Protein AF-A0A9Q9APV5-F1 (afdb_monomer_lite)

Organism: NCBI:txid215465

Structure (mmCIF, N/CA/C/O backbone):
data_AF-A0A9Q9APV5-F1
#
_entry.id   AF-A0A9Q9APV5-F1
#
loop_
_atom_site.group_PDB
_atom_site.id
_atom_site.type_symbol
_atom_site.label_atom_id
_atom_site.label_alt_id
_atom_site.label_comp_id
_atom_site.label_asym_id
_atom_site.label_entity_id
_atom_site.label_seq_id
_atom_site.pdbx_PDB_ins_code
_atom_site.Cartn_x
_atom_site.Cartn_y
_atom_site.Cartn_z
_atom_site.occupancy
_atom_site.B_iso_or_equiv
_atom_site.auth_seq_id
_atom_site.auth_comp_id
_atom_site.auth_asym_id
_atom_site.auth_atom_id
_atom_site.pdbx_PDB_model_num
ATOM 1 N N . MET A 1 1 ? 23.223 -16.702 -31.216 1.00 51.06 1 MET A N 1
ATOM 2 C CA . MET A 1 1 ? 22.885 -16.795 -29.781 1.00 51.06 1 MET A CA 1
ATOM 3 C C . MET A 1 1 ? 22.284 -15.465 -29.362 1.00 51.06 1 MET A C 1
ATOM 5 O O . MET A 1 1 ? 22.864 -14.436 -29.691 1.00 51.06 1 MET A O 1
ATOM 9 N N . THR A 1 2 ? 21.119 -15.471 -28.728 1.00 51.31 2 THR A N 1
ATOM 10 C CA . THR A 1 2 ? 20.381 -14.272 -28.320 1.00 51.31 2 THR A CA 1
ATOM 11 C C . THR A 1 2 ? 20.212 -14.268 -26.800 1.00 51.31 2 THR A C 1
ATOM 13 O O . THR A 1 2 ? 19.838 -15.300 -26.231 1.00 51.31 2 THR A O 1
ATOM 16 N N . PRO A 1 3 ? 20.466 -13.145 -26.117 1.00 58.00 3 PRO A N 1
ATOM 17 C CA . PRO A 1 3 ? 20.197 -13.042 -24.691 1.00 58.00 3 PRO A CA 1
ATOM 18 C C . PRO A 1 3 ? 18.685 -12.942 -24.435 1.00 58.00 3 PRO A C 1
ATOM 20 O O . PRO A 1 3 ? 17.984 -12.199 -25.112 1.00 58.00 3 PRO A O 1
ATOM 23 N N . GLN A 1 4 ? 18.176 -13.666 -23.446 1.00 66.31 4 GLN A N 1
ATOM 24 C CA . GLN A 1 4 ? 16.849 -13.487 -22.881 1.00 66.31 4 GLN A CA 1
ATOM 25 C C . GLN A 1 4 ? 16.968 -12.761 -21.539 1.00 66.31 4 GLN A C 1
ATOM 27 O O . GLN A 1 4 ? 17.693 -13.194 -20.648 1.00 66.31 4 GLN A O 1
ATOM 32 N N . ILE A 1 5 ? 16.261 -11.645 -21.402 1.00 67.06 5 ILE A N 1
ATOM 33 C CA . ILE A 1 5 ? 16.227 -10.826 -20.193 1.00 67.06 5 ILE A CA 1
ATOM 34 C C . ILE A 1 5 ? 14.990 -11.209 -19.384 1.00 67.06 5 ILE A C 1
ATOM 36 O O . ILE A 1 5 ? 13.880 -11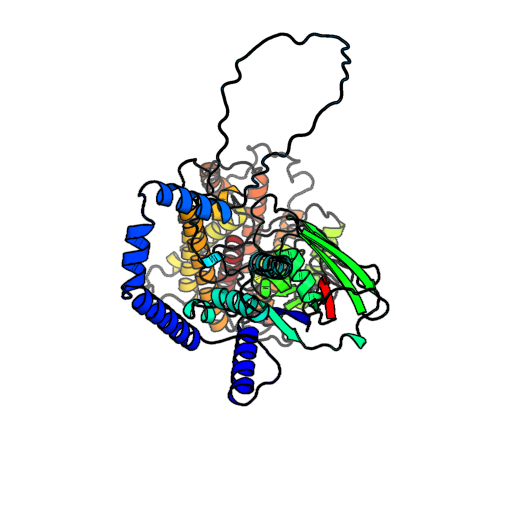.274 -19.914 1.00 67.06 5 ILE A O 1
ATOM 40 N N . LEU A 1 6 ? 15.180 -11.431 -18.089 1.00 57.38 6 LEU A N 1
ATOM 41 C CA . LEU A 1 6 ? 14.124 -11.772 -17.142 1.00 57.38 6 LEU A CA 1
ATOM 42 C C . LEU A 1 6 ? 14.206 -10.837 -15.934 1.00 57.38 6 LEU A C 1
ATOM 44 O O . LEU A 1 6 ? 15.305 -10.477 -15.509 1.00 57.38 6 LEU A O 1
ATOM 48 N N . ILE A 1 7 ? 13.065 -10.457 -15.358 1.00 65.19 7 ILE A N 1
ATOM 49 C CA . ILE A 1 7 ? 13.034 -10.010 -13.964 1.00 65.19 7 ILE A CA 1
ATOM 50 C C . ILE A 1 7 ? 12.659 -11.232 -13.142 1.00 65.19 7 ILE A C 1
ATOM 52 O O . ILE A 1 7 ? 11.612 -11.823 -13.358 1.00 65.19 7 ILE A O 1
ATOM 56 N N . VAL A 1 8 ? 13.517 -11.615 -12.212 1.00 65.19 8 VAL A N 1
ATOM 57 C CA . VAL A 1 8 ? 13.284 -12.770 -11.343 1.00 65.19 8 VAL A CA 1
ATOM 58 C C . VAL A 1 8 ? 13.313 -12.319 -9.895 1.00 65.19 8 VAL A C 1
ATOM 60 O O . VAL A 1 8 ? 14.101 -11.443 -9.519 1.00 65.19 8 VAL A O 1
ATOM 63 N N . SER A 1 9 ? 12.446 -12.894 -9.070 1.00 68.56 9 SER A N 1
ATOM 64 C CA . SER A 1 9 ? 12.602 -12.808 -7.618 1.00 68.56 9 SER A CA 1
ATOM 65 C C . SER A 1 9 ? 13.924 -13.443 -7.180 1.00 68.56 9 SER A C 1
ATOM 67 O O . SER A 1 9 ? 14.537 -14.227 -7.907 1.00 68.56 9 SER A O 1
ATOM 69 N N . GLN A 1 10 ? 14.385 -13.106 -5.979 1.00 67.31 10 GLN A N 1
ATOM 70 C CA . GLN A 1 10 ? 15.584 -13.706 -5.403 1.00 67.31 10 GLN A CA 1
ATOM 71 C C . GLN A 1 10 ? 15.438 -15.233 -5.238 1.00 67.31 10 GLN A C 1
ATOM 73 O O . GLN A 1 10 ? 16.422 -15.951 -5.406 1.00 67.31 10 GLN A O 1
ATOM 78 N N . GLU A 1 11 ? 14.225 -15.724 -4.964 1.00 68.00 11 GLU A N 1
ATOM 79 C CA . GLU A 1 11 ? 13.898 -17.155 -4.883 1.00 68.00 11 GLU A CA 1
ATOM 80 C C . GLU A 1 11 ? 13.948 -17.841 -6.253 1.00 68.00 11 GLU A C 1
ATOM 82 O O . GLU A 1 11 ? 14.650 -18.835 -6.410 1.00 68.00 11 GLU A O 1
ATOM 87 N N . GLU A 1 12 ? 13.261 -17.295 -7.263 1.00 69.50 12 GLU A N 1
ATOM 88 C CA . GLU A 1 12 ? 13.290 -17.830 -8.636 1.00 69.50 12 GLU A CA 1
ATOM 89 C C . GLU A 1 12 ? 14.712 -17.807 -9.197 1.00 69.50 12 GLU A C 1
ATOM 91 O O . GLU A 1 12 ? 15.143 -18.755 -9.845 1.00 69.50 12 GLU A O 1
ATOM 96 N N . LYS A 1 13 ? 15.477 -16.756 -8.891 1.00 64.75 13 LYS A N 1
ATOM 97 C CA . LYS A 1 13 ? 16.895 -16.700 -9.232 1.00 64.75 13 LYS A CA 1
ATOM 98 C C . LYS A 1 13 ? 17.665 -17.846 -8.586 1.00 64.75 13 LYS A C 1
ATOM 100 O O . LYS A 1 13 ? 18.414 -18.518 -9.274 1.00 64.75 13 LYS A O 1
ATOM 105 N N . HIS A 1 14 ? 17.465 -18.092 -7.292 1.00 64.62 14 HIS A N 1
ATOM 106 C CA . HIS A 1 14 ? 18.113 -19.209 -6.610 1.00 64.62 14 HIS A CA 1
ATOM 107 C C . HIS A 1 14 ? 17.715 -20.556 -7.226 1.00 64.62 14 HIS A C 1
ATOM 109 O O . HIS A 1 14 ? 18.564 -21.419 -7.408 1.00 64.62 14 HIS A O 1
ATOM 115 N N . ALA A 1 15 ? 16.443 -20.740 -7.582 1.00 69.25 15 ALA A N 1
ATOM 116 C CA . ALA A 1 15 ? 15.986 -21.950 -8.257 1.00 69.25 15 ALA A CA 1
ATOM 117 C C . ALA A 1 15 ? 16.681 -22.144 -9.616 1.00 69.25 15 ALA A C 1
ATOM 119 O O . ALA A 1 15 ? 17.154 -23.244 -9.887 1.00 69.25 15 ALA A O 1
ATOM 120 N N . LEU A 1 16 ? 16.817 -21.077 -10.412 1.00 65.25 16 LEU A N 1
ATOM 121 C CA . LEU A 1 16 ? 17.567 -21.094 -11.673 1.00 65.25 16 LEU A CA 1
ATOM 122 C C . LEU A 1 16 ? 19.058 -21.392 -11.451 1.00 65.25 16 LEU A C 1
ATOM 124 O O . LEU A 1 16 ? 19.653 -22.151 -12.213 1.00 65.25 16 LEU A O 1
ATOM 128 N N . ASP A 1 17 ? 19.652 -20.836 -10.392 1.00 62.88 17 ASP A N 1
ATOM 129 C CA . ASP A 1 17 ? 21.046 -21.090 -10.015 1.00 62.88 17 ASP A CA 1
ATOM 130 C C . ASP A 1 17 ? 21.255 -22.569 -9.629 1.00 62.88 17 ASP A C 1
ATOM 132 O O . ASP A 1 17 ? 22.259 -23.173 -10.002 1.00 62.88 17 ASP A O 1
ATOM 136 N N . GLU A 1 18 ? 20.313 -23.172 -8.897 1.00 68.38 18 GLU A N 1
ATOM 137 C CA . GLU A 1 18 ? 20.352 -24.585 -8.490 1.00 68.38 18 GLU A CA 1
ATOM 138 C C . GLU A 1 18 ? 20.069 -25.549 -9.651 1.00 68.38 18 GLU A C 1
ATOM 140 O O . GLU A 1 18 ? 20.730 -26.579 -9.775 1.00 68.38 18 GLU A O 1
ATOM 145 N N . GLU A 1 19 ? 19.109 -25.231 -10.521 1.00 67.81 19 GLU A N 1
ATOM 146 C CA . GLU A 1 19 ? 18.822 -26.005 -11.735 1.00 67.81 19 GLU A CA 1
ATOM 147 C C . GLU A 1 19 ? 20.031 -26.027 -12.679 1.00 67.81 19 GLU A C 1
ATOM 149 O O . GLU A 1 19 ? 20.394 -27.078 -13.216 1.00 67.81 19 GLU A O 1
ATOM 154 N N . TYR A 1 20 ? 20.726 -24.895 -12.806 1.00 59.84 20 TYR A N 1
ATOM 155 C CA . TYR A 1 20 ? 21.986 -24.829 -13.533 1.00 59.84 20 TYR A CA 1
ATOM 156 C C . TYR A 1 20 ? 23.061 -25.734 -12.920 1.00 59.84 20 TYR A C 1
ATOM 158 O O . TYR A 1 20 ? 23.690 -26.505 -13.642 1.00 59.84 20 TYR A O 1
ATOM 166 N N . LYS A 1 21 ? 23.254 -25.692 -11.592 1.00 59.94 21 LYS A N 1
ATOM 167 C CA . LYS A 1 21 ? 24.227 -26.567 -10.911 1.00 59.94 21 LYS A CA 1
ATOM 168 C C . LYS A 1 21 ? 23.962 -28.043 -11.208 1.00 59.94 21 LYS A C 1
ATOM 170 O O . LYS A 1 21 ? 24.896 -28.760 -11.540 1.00 59.94 21 LYS A O 1
ATOM 175 N N . ARG A 1 22 ? 22.696 -28.475 -11.155 1.00 67.75 22 ARG A N 1
ATOM 176 C CA . ARG A 1 22 ? 22.318 -29.873 -11.437 1.00 67.75 22 ARG A CA 1
ATOM 177 C C . ARG A 1 22 ? 22.593 -30.294 -12.876 1.00 67.75 22 ARG A C 1
ATOM 179 O O . ARG A 1 22 ? 22.955 -31.436 -13.108 1.00 67.75 22 ARG A O 1
ATOM 186 N N . THR A 1 23 ? 22.383 -29.401 -13.839 1.00 60.62 23 THR A N 1
ATOM 187 C CA . THR A 1 23 ? 22.544 -29.718 -15.269 1.00 60.62 23 THR A CA 1
ATOM 188 C C . THR A 1 23 ? 24.003 -29.669 -15.731 1.00 60.62 23 THR A C 1
ATOM 190 O O . THR A 1 23 ? 24.363 -30.371 -16.671 1.00 60.62 23 THR A O 1
ATOM 193 N N . HIS A 1 24 ? 24.857 -28.887 -15.060 1.00 55.97 24 HIS A N 1
ATOM 194 C CA . HIS A 1 24 ? 26.245 -28.636 -15.475 1.00 55.97 24 HIS A CA 1
ATOM 195 C C . HIS A 1 24 ? 27.305 -29.443 -14.713 1.00 55.97 24 HIS A C 1
ATOM 197 O O . HIS A 1 24 ? 28.489 -29.312 -15.021 1.00 55.97 24 HIS A O 1
ATOM 203 N N . GLU A 1 25 ? 26.915 -30.283 -13.749 1.00 53.22 25 GLU A N 1
ATOM 204 C CA . GLU A 1 25 ? 27.821 -31.299 -13.196 1.00 53.22 25 GLU A CA 1
ATOM 205 C C . GLU A 1 25 ? 28.036 -32.486 -14.158 1.00 53.22 25 GLU A C 1
ATOM 207 O O . GLU A 1 25 ? 29.029 -33.186 -13.986 1.00 53.22 25 GLU A O 1
ATOM 212 N N . ASP A 1 26 ? 27.216 -32.647 -15.216 1.00 45.97 26 ASP A N 1
ATOM 213 C CA . ASP A 1 26 ? 27.310 -33.812 -16.117 1.00 45.97 26 ASP A CA 1
ATOM 214 C C . ASP A 1 26 ? 27.524 -33.557 -17.634 1.00 45.97 26 ASP A C 1
ATOM 216 O O . ASP A 1 26 ? 28.111 -34.437 -18.252 1.00 45.97 26 ASP A O 1
ATOM 220 N N . HIS A 1 27 ? 27.172 -32.432 -18.293 1.00 42.66 27 HIS A N 1
ATOM 221 C CA . HIS A 1 27 ? 27.470 -32.245 -19.745 1.00 42.66 27 HIS A CA 1
ATOM 222 C C . HIS A 1 27 ? 27.464 -30.783 -20.279 1.00 42.66 27 HIS A C 1
ATOM 224 O O . HIS A 1 27 ? 26.754 -29.917 -19.777 1.00 42.66 27 HIS A O 1
ATOM 230 N N . ASP A 1 28 ? 28.223 -30.542 -21.368 1.00 47.69 28 ASP A N 1
ATOM 231 C CA . ASP A 1 28 ? 28.405 -29.289 -22.149 1.00 47.69 28 ASP A CA 1
ATOM 232 C C . ASP A 1 28 ? 27.162 -28.854 -22.987 1.00 47.69 28 ASP A C 1
ATOM 234 O O . ASP A 1 28 ? 27.235 -28.691 -24.209 1.00 47.69 28 ASP A O 1
ATOM 238 N N . GLY A 1 29 ? 25.990 -28.645 -22.375 1.00 40.94 29 GLY A N 1
ATOM 239 C CA . GLY A 1 29 ? 24.776 -28.235 -23.107 1.00 40.94 29 GLY A CA 1
ATOM 240 C C . GLY A 1 29 ? 23.851 -27.270 -22.355 1.00 40.94 29 GLY A C 1
ATOM 241 O O . GLY A 1 29 ? 23.432 -27.559 -21.247 1.00 40.94 29 GLY A O 1
ATOM 242 N N . GLU A 1 30 ? 23.503 -26.156 -23.018 1.00 39.72 30 GLU A N 1
ATOM 243 C CA . GLU A 1 30 ? 22.575 -25.067 -22.624 1.00 39.72 30 GLU A CA 1
ATOM 244 C C . GLU A 1 30 ? 22.926 -24.234 -21.372 1.00 39.72 30 GLU A C 1
ATOM 246 O O . GLU A 1 30 ? 22.623 -24.564 -20.235 1.00 39.72 30 GLU A O 1
ATOM 251 N N . HIS A 1 31 ? 23.500 -23.047 -21.597 1.00 41.84 31 HIS A N 1
ATOM 252 C CA . HIS A 1 31 ? 24.046 -22.187 -20.544 1.00 41.84 31 HIS A CA 1
ATOM 253 C C . HIS A 1 31 ? 23.011 -21.281 -19.843 1.00 41.84 31 HIS A C 1
ATOM 255 O O . HIS A 1 31 ? 22.596 -20.248 -20.381 1.00 41.84 31 HIS A O 1
ATOM 261 N N . VAL A 1 32 ? 22.724 -21.570 -18.571 1.00 37.56 32 VAL A N 1
ATOM 262 C CA . VAL A 1 32 ? 22.118 -20.626 -17.610 1.00 37.56 32 VAL A CA 1
ATOM 263 C C . VAL A 1 32 ? 23.215 -20.077 -16.684 1.00 37.56 32 VAL A C 1
ATOM 265 O O . VAL A 1 32 ? 23.500 -20.612 -15.629 1.00 37.56 32 VAL A O 1
ATOM 268 N N . CYS A 1 33 ? 23.918 -19.011 -17.067 1.00 38.16 33 CYS A N 1
ATOM 269 C CA . CYS A 1 33 ? 25.122 -18.590 -16.334 1.00 38.16 33 CYS A CA 1
ATOM 270 C C . CYS A 1 33 ? 24.866 -18.052 -14.906 1.00 38.16 33 CYS A C 1
ATOM 272 O O . CYS A 1 33 ? 24.643 -16.847 -14.761 1.00 38.16 33 CYS A O 1
ATOM 274 N N . VAL A 1 34 ? 25.092 -18.872 -13.865 1.00 36.50 34 VAL A N 1
ATOM 275 C CA . VAL A 1 34 ? 25.488 -18.431 -12.506 1.00 36.50 34 VAL A CA 1
ATOM 276 C C . VAL A 1 34 ? 26.527 -19.393 -11.912 1.00 36.50 34 VAL A C 1
ATOM 278 O O . VAL A 1 34 ? 26.333 -20.601 -11.912 1.00 36.50 34 VAL A O 1
ATOM 281 N N . LEU A 1 35 ? 27.671 -18.880 -11.428 1.00 35.19 35 LEU A N 1
ATOM 282 C CA . LEU A 1 35 ? 28.769 -19.721 -10.921 1.00 35.19 35 LEU A CA 1
ATOM 283 C C . LEU A 1 35 ? 29.358 -19.261 -9.579 1.00 35.19 35 LEU A C 1
ATOM 285 O O . LEU A 1 35 ? 29.514 -18.082 -9.307 1.00 35.19 35 LEU A O 1
ATOM 289 N N . HIS A 1 36 ? 29.693 -20.256 -8.764 1.00 39.56 36 HIS A N 1
ATOM 290 C CA . HIS A 1 36 ? 30.014 -20.224 -7.338 1.00 39.56 36 HIS A CA 1
ATOM 291 C C . HIS A 1 36 ? 31.322 -19.495 -6.947 1.00 39.56 36 HIS A C 1
ATOM 293 O O . HIS A 1 36 ? 32.308 -19.498 -7.685 1.00 39.56 36 HIS A O 1
ATOM 299 N N . GLU A 1 37 ? 31.340 -18.971 -5.716 1.00 34.78 37 GLU A N 1
ATOM 300 C CA . GLU A 1 37 ? 32.427 -18.254 -5.018 1.00 34.78 37 GLU A CA 1
ATOM 301 C C . GLU A 1 37 ? 33.757 -19.035 -4.955 1.00 34.78 37 GLU A C 1
ATOM 303 O O . GLU A 1 37 ? 34.833 -18.453 -5.037 1.00 34.78 37 GLU A O 1
ATOM 308 N N . ARG A 1 38 ? 33.697 -20.371 -4.930 1.00 35.16 38 ARG A N 1
ATOM 309 C CA . ARG A 1 38 ? 34.878 -21.258 -4.875 1.00 35.16 38 ARG A CA 1
ATOM 310 C C . ARG A 1 38 ? 35.748 -21.214 -6.138 1.00 35.16 38 ARG A C 1
ATOM 312 O O . ARG A 1 38 ? 36.961 -21.144 -6.030 1.00 35.16 38 ARG A O 1
ATOM 319 N N . ILE A 1 39 ? 35.141 -21.165 -7.326 1.00 41.94 39 ILE A N 1
ATOM 320 C CA . ILE A 1 39 ? 35.887 -21.060 -8.598 1.00 41.94 39 ILE A CA 1
ATOM 321 C C . ILE A 1 39 ? 36.489 -19.657 -8.762 1.00 41.94 39 ILE A C 1
ATOM 323 O O . ILE A 1 39 ? 37.511 -19.484 -9.424 1.00 41.94 39 ILE A O 1
ATOM 327 N N . ILE A 1 40 ? 35.867 -18.649 -8.145 1.00 39.47 40 ILE A N 1
ATOM 328 C CA . ILE A 1 40 ? 36.402 -17.287 -8.078 1.00 39.47 40 ILE A CA 1
ATOM 329 C C . ILE A 1 40 ? 37.605 -17.253 -7.141 1.00 39.47 40 ILE A C 1
ATOM 331 O O . ILE A 1 40 ? 38.621 -16.688 -7.528 1.00 39.47 40 ILE A O 1
ATOM 335 N N . GLN A 1 41 ? 37.524 -17.889 -5.970 1.00 44.03 41 GLN A N 1
ATOM 336 C CA . GLN A 1 41 ? 38.659 -17.990 -5.058 1.00 44.03 41 GLN A CA 1
ATOM 337 C C . GLN A 1 41 ? 39.817 -18.753 -5.710 1.00 44.03 41 GLN A C 1
ATOM 339 O O . GLN A 1 41 ? 40.922 -18.234 -5.736 1.00 44.03 41 GLN A O 1
ATOM 344 N N . ASP A 1 42 ? 39.550 -19.870 -6.392 1.00 48.81 42 ASP A N 1
ATOM 345 C CA . ASP A 1 42 ? 40.581 -20.615 -7.123 1.00 48.81 42 ASP A CA 1
ATOM 346 C C . ASP A 1 42 ? 41.217 -19.774 -8.247 1.00 48.81 42 ASP A C 1
ATOM 348 O O . ASP A 1 42 ? 42.434 -19.777 -8.424 1.00 48.81 42 ASP A O 1
ATOM 352 N N . LYS A 1 43 ? 40.428 -18.993 -9.001 1.00 46.59 43 LYS A N 1
ATOM 353 C CA . LYS A 1 43 ? 40.972 -18.096 -10.038 1.00 46.59 43 LYS A CA 1
ATOM 354 C C . LYS A 1 43 ? 41.721 -16.897 -9.452 1.00 46.59 43 LYS A C 1
ATOM 356 O O . LYS A 1 43 ? 42.731 -16.491 -10.027 1.00 46.59 43 LYS A O 1
ATOM 361 N N . LEU A 1 44 ? 41.251 -16.328 -8.344 1.00 46.69 44 LEU A N 1
ATOM 362 C CA . LEU A 1 44 ? 41.926 -15.242 -7.631 1.00 46.69 44 LEU A CA 1
ATOM 363 C C . LEU A 1 44 ? 43.233 -15.728 -7.009 1.00 46.69 44 LEU A C 1
ATOM 365 O O . LEU A 1 44 ? 44.226 -15.015 -7.095 1.00 46.69 44 LEU A O 1
ATOM 369 N N . ASP A 1 45 ? 43.262 -16.944 -6.476 1.00 58.25 45 ASP A N 1
ATOM 370 C CA . ASP A 1 45 ? 44.453 -17.575 -5.917 1.00 58.25 45 ASP A CA 1
ATOM 371 C C . ASP A 1 45 ? 45.454 -17.927 -7.025 1.00 58.25 45 ASP A C 1
ATOM 373 O O . ASP A 1 45 ? 46.659 -17.729 -6.858 1.00 58.25 45 ASP A O 1
ATOM 377 N N . VAL A 1 46 ? 44.977 -18.346 -8.204 1.00 67.38 46 VAL A N 1
ATOM 378 C CA . VAL A 1 46 ? 45.810 -18.534 -9.403 1.00 67.38 46 VAL A CA 1
ATOM 379 C C . VAL A 1 46 ? 46.384 -17.204 -9.903 1.00 67.38 46 VAL A C 1
ATOM 381 O O . VAL A 1 46 ? 47.573 -17.135 -10.207 1.00 67.38 46 VAL A O 1
ATOM 384 N N . GLU A 1 47 ? 45.596 -16.130 -9.974 1.00 53.72 47 GLU A N 1
ATOM 385 C CA . GLU A 1 47 ? 46.083 -14.809 -10.403 1.00 53.72 47 GLU A CA 1
ATOM 386 C C . GLU A 1 47 ? 46.998 -14.149 -9.358 1.00 53.72 47 GLU A C 1
ATOM 388 O O . GLU A 1 47 ? 48.011 -13.545 -9.714 1.00 53.72 47 GLU A O 1
ATOM 393 N N . ALA A 1 48 ? 46.718 -14.325 -8.065 1.00 60.72 48 ALA A N 1
ATOM 394 C CA . ALA A 1 48 ? 47.600 -13.914 -6.977 1.00 60.72 48 ALA A CA 1
ATOM 395 C C . ALA A 1 48 ? 48.922 -14.695 -7.008 1.00 60.72 48 ALA A C 1
ATOM 397 O O . ALA A 1 48 ? 49.988 -14.103 -6.830 1.00 60.72 48 ALA A O 1
ATOM 398 N N . SER A 1 49 ? 48.875 -15.993 -7.323 1.00 65.75 49 SER A N 1
ATOM 399 C CA . SER A 1 49 ? 50.065 -16.835 -7.494 1.00 65.75 49 SER A CA 1
ATOM 400 C C . SER A 1 49 ? 50.887 -16.425 -8.718 1.00 65.75 49 SER A C 1
ATOM 402 O O . SER A 1 49 ? 52.099 -16.254 -8.600 1.00 65.75 49 SER A O 1
ATOM 404 N N . LYS A 1 50 ? 50.245 -16.155 -9.865 1.00 61.25 50 LYS A N 1
ATOM 405 C CA . LYS A 1 50 ? 50.917 -15.628 -11.068 1.00 61.25 50 LYS A CA 1
ATOM 406 C C . LYS A 1 50 ? 51.549 -14.264 -10.816 1.00 61.25 50 LYS A C 1
ATOM 408 O O . LYS A 1 50 ? 52.662 -14.012 -11.272 1.00 61.25 50 LYS A O 1
ATOM 413 N N . ARG A 1 51 ? 50.865 -13.386 -10.076 1.00 54.88 51 ARG A N 1
ATOM 414 C CA . ARG A 1 51 ? 51.390 -12.078 -9.669 1.00 54.88 51 ARG A CA 1
ATOM 415 C C . ARG A 1 51 ? 52.606 -12.229 -8.755 1.00 54.88 51 ARG A C 1
ATOM 417 O O . ARG A 1 51 ? 53.615 -11.570 -8.992 1.00 54.88 51 ARG A O 1
ATOM 424 N N . ALA A 1 52 ? 52.546 -13.129 -7.775 1.00 68.69 52 ALA A N 1
ATOM 425 C CA . ALA A 1 52 ? 53.665 -13.419 -6.884 1.00 68.69 52 ALA A CA 1
ATOM 426 C C . ALA A 1 52 ? 54.864 -14.045 -7.626 1.00 68.69 52 ALA A C 1
ATOM 428 O O . ALA A 1 52 ? 56.010 -13.721 -7.317 1.00 68.69 52 ALA A O 1
ATOM 429 N N . GLU A 1 53 ? 54.632 -14.902 -8.626 1.00 68.00 53 GLU A N 1
ATOM 430 C CA . GLU A 1 53 ? 55.679 -15.405 -9.531 1.00 68.00 53 GLU A CA 1
ATOM 431 C C . GLU A 1 53 ? 56.281 -14.291 -10.397 1.00 68.00 53 GLU A C 1
ATOM 433 O O . GLU A 1 53 ? 57.503 -14.206 -10.553 1.00 68.00 53 GLU A O 1
ATOM 438 N N . TRP A 1 54 ? 55.443 -13.398 -10.927 1.00 56.62 54 TRP A N 1
ATOM 439 C CA . TRP A 1 54 ? 55.880 -12.259 -11.733 1.00 56.62 54 TRP A CA 1
ATOM 440 C C . TRP A 1 54 ? 56.743 -11.273 -10.938 1.00 56.62 54 TRP A C 1
ATOM 442 O O . TRP A 1 54 ? 57.797 -10.863 -11.433 1.00 56.62 54 TRP A O 1
ATOM 452 N N . GLU A 1 55 ? 56.344 -10.945 -9.706 1.00 60.06 55 GLU A N 1
ATOM 453 C CA . GLU A 1 55 ? 57.061 -10.046 -8.786 1.00 60.06 55 GLU A CA 1
ATOM 454 C C . GLU A 1 55 ? 58.400 -10.642 -8.302 1.00 60.06 55 GLU A C 1
ATOM 456 O O . GLU A 1 55 ? 59.362 -9.907 -8.062 1.00 60.06 55 GLU A O 1
ATOM 461 N N . LYS A 1 56 ? 58.513 -11.976 -8.232 1.00 64.88 56 LYS A N 1
ATOM 462 C CA . LYS A 1 56 ? 59.767 -12.690 -7.918 1.00 64.88 56 LYS A CA 1
ATOM 463 C C . LYS A 1 56 ? 60.713 -12.822 -9.114 1.00 64.88 56 LYS A C 1
ATOM 465 O O . LYS A 1 56 ? 61.896 -13.116 -8.929 1.00 64.88 56 LYS A O 1
ATOM 470 N N . SER A 1 57 ? 60.238 -12.612 -10.342 1.00 68.88 57 SER A N 1
ATOM 471 C CA . SER A 1 57 ? 61.081 -12.768 -11.526 1.00 68.88 57 SER A CA 1
ATOM 472 C C . SER A 1 57 ? 62.132 -11.649 -11.616 1.00 68.88 57 SER A C 1
ATOM 474 O O . SER A 1 57 ? 61.829 -10.455 -11.556 1.00 68.88 57 SER A O 1
ATOM 476 N N . ALA A 1 58 ? 63.399 -12.012 -11.849 1.00 54.69 58 ALA A N 1
ATOM 477 C CA . ALA A 1 58 ? 64.490 -11.050 -12.069 1.00 54.69 58 ALA A CA 1
ATOM 478 C C . ALA A 1 58 ? 64.235 -10.111 -13.273 1.00 54.69 58 ALA A C 1
ATOM 480 O O . ALA A 1 58 ? 64.852 -9.048 -13.384 1.00 54.69 58 ALA A O 1
ATOM 481 N N . ARG A 1 59 ? 63.294 -10.480 -14.159 1.00 57.06 59 ARG A N 1
ATOM 482 C CA . ARG A 1 59 ? 62.787 -9.647 -15.258 1.00 57.06 59 ARG A CA 1
ATOM 483 C C . ARG A 1 59 ? 62.010 -8.426 -14.762 1.00 57.06 59 ARG A C 1
ATOM 485 O O . ARG A 1 59 ? 62.171 -7.371 -15.364 1.00 57.06 59 ARG A O 1
ATOM 492 N N . TRP A 1 60 ? 61.249 -8.525 -13.670 1.00 51.22 60 TRP A N 1
ATOM 493 C CA . TRP A 1 60 ? 60.479 -7.403 -13.116 1.00 51.22 60 TRP A CA 1
ATOM 494 C C . TRP A 1 60 ? 61.392 -6.301 -12.567 1.00 51.22 60 TRP A C 1
ATOM 496 O O . TRP A 1 60 ? 61.257 -5.140 -12.942 1.00 51.22 60 TRP A O 1
ATOM 506 N N . TRP A 1 61 ? 62.417 -6.668 -11.793 1.00 50.19 61 TRP A N 1
ATOM 507 C CA . TRP A 1 61 ? 63.404 -5.713 -11.273 1.00 50.19 61 TRP A CA 1
ATOM 508 C C . TRP A 1 61 ? 64.300 -5.110 -12.361 1.00 50.19 61 TRP A C 1
ATOM 510 O O . TRP A 1 61 ? 64.694 -3.946 -12.263 1.00 50.19 61 TRP A O 1
ATOM 520 N N . ARG A 1 62 ? 64.606 -5.872 -13.420 1.00 51.62 62 ARG A N 1
ATOM 521 C CA . ARG A 1 62 ? 65.375 -5.385 -14.576 1.00 51.62 62 ARG A CA 1
ATOM 522 C C . ARG A 1 62 ? 64.533 -4.447 -15.457 1.00 51.62 62 ARG A C 1
ATOM 524 O O . ARG A 1 62 ? 65.052 -3.425 -15.895 1.00 51.62 62 ARG A O 1
ATOM 531 N N . TRP A 1 63 ? 63.235 -4.725 -15.615 1.00 59.66 63 TRP A N 1
ATOM 532 C CA . TRP A 1 63 ? 62.264 -3.833 -16.263 1.00 59.66 63 TRP A CA 1
ATOM 533 C C . TRP A 1 63 ? 62.023 -2.551 -15.452 1.00 59.66 63 TRP A C 1
ATOM 535 O O . TRP A 1 63 ? 62.060 -1.460 -16.021 1.00 59.66 63 TRP A O 1
ATOM 545 N N . LEU A 1 64 ? 61.883 -2.642 -14.122 1.00 45.06 64 LEU A N 1
ATOM 546 C CA . LEU A 1 64 ? 61.774 -1.467 -13.253 1.00 45.06 64 LEU A CA 1
ATOM 547 C C . LEU A 1 64 ? 63.017 -0.582 -13.360 1.00 45.06 64 LEU A C 1
ATOM 549 O O . LEU A 1 64 ? 62.875 0.607 -13.603 1.00 45.06 64 LEU A O 1
ATOM 553 N N . ARG A 1 65 ? 64.234 -1.138 -13.272 1.00 45.19 65 ARG A N 1
ATOM 554 C CA . ARG A 1 65 ? 65.479 -0.344 -13.341 1.00 45.19 65 ARG A CA 1
ATOM 555 C C . ARG A 1 65 ? 65.744 0.305 -14.700 1.00 45.19 65 ARG A C 1
ATOM 557 O O . ARG A 1 65 ? 66.360 1.362 -14.731 1.00 45.19 65 ARG A O 1
ATOM 564 N N . GLN A 1 66 ? 65.308 -0.303 -15.803 1.00 44.00 66 GLN A N 1
ATOM 565 C CA . GLN A 1 66 ? 65.537 0.239 -17.151 1.00 44.00 66 GLN A CA 1
ATOM 566 C C . GLN A 1 66 ? 64.468 1.248 -17.596 1.00 44.00 66 GLN A C 1
ATOM 568 O O . GLN A 1 66 ? 64.688 1.968 -18.565 1.00 44.00 66 GLN A O 1
ATOM 573 N N . THR A 1 67 ? 63.339 1.339 -16.884 1.00 43.78 67 THR A N 1
ATOM 574 C CA . THR A 1 67 ? 62.179 2.136 -17.327 1.00 43.78 67 THR A CA 1
ATOM 575 C C . THR A 1 67 ? 61.699 3.167 -16.288 1.00 43.78 67 THR A C 1
ATOM 577 O O . THR A 1 67 ? 60.750 3.905 -16.555 1.00 43.78 67 THR A O 1
ATOM 580 N N . TYR A 1 68 ? 62.333 3.256 -15.108 1.00 36.75 68 TYR A N 1
ATOM 581 C CA . TYR A 1 68 ? 61.922 4.173 -14.032 1.00 36.75 68 TYR A CA 1
ATOM 582 C C . TYR A 1 68 ? 62.553 5.569 -14.145 1.00 36.75 68 TYR A C 1
ATOM 584 O O . TYR A 1 68 ? 63.713 5.772 -13.798 1.00 36.75 68 TYR A O 1
ATOM 592 N N . HIS A 1 69 ? 61.735 6.564 -14.501 1.00 39.25 69 HIS A N 1
ATOM 593 C CA . HIS A 1 69 ? 61.950 7.957 -14.103 1.00 39.25 69 HIS A CA 1
ATOM 594 C C . HIS A 1 69 ? 60.791 8.361 -13.164 1.00 39.25 69 HIS A C 1
ATOM 596 O O . HIS A 1 69 ? 59.635 8.328 -13.604 1.00 39.25 69 HIS A O 1
ATOM 602 N N . PRO A 1 70 ? 61.039 8.731 -11.889 1.00 40.03 70 PRO A N 1
ATOM 603 C CA . PRO A 1 70 ? 59.999 8.856 -10.849 1.00 40.03 70 PRO A CA 1
ATOM 604 C C . PRO A 1 70 ? 58.848 9.824 -11.177 1.00 40.03 70 PRO A C 1
ATOM 606 O O . PRO A 1 70 ? 57.733 9.672 -10.685 1.00 40.03 70 PRO A O 1
ATOM 609 N N . TRP A 1 71 ? 59.087 10.790 -12.064 1.00 37.31 71 TRP A N 1
ATOM 610 C CA . TRP A 1 71 ? 58.105 11.795 -12.476 1.00 37.31 71 TRP A CA 1
ATOM 611 C C . TRP A 1 71 ? 57.054 11.292 -13.482 1.00 37.31 71 TRP A C 1
ATOM 613 O O . TRP A 1 71 ? 55.928 11.790 -13.498 1.00 37.31 71 TRP A O 1
ATOM 623 N N . HIS A 1 72 ? 57.357 10.264 -14.283 1.00 38.75 72 HIS A N 1
ATOM 624 C CA . HIS A 1 72 ? 56.426 9.775 -15.310 1.00 38.75 72 HIS A CA 1
ATOM 625 C C . HIS A 1 72 ? 55.300 8.890 -14.752 1.00 38.75 72 HIS A C 1
ATOM 627 O O . HIS A 1 72 ? 54.234 8.796 -15.369 1.00 38.75 72 HIS A O 1
ATOM 633 N N . HIS A 1 73 ? 55.474 8.287 -13.571 1.00 42.16 73 HIS A N 1
ATOM 634 C CA . HIS A 1 73 ? 54.433 7.458 -12.956 1.00 42.16 73 HIS A CA 1
ATOM 635 C C . HIS A 1 73 ? 53.308 8.296 -12.335 1.00 42.16 73 HIS A C 1
ATOM 637 O O . HIS A 1 73 ? 52.136 7.955 -12.486 1.00 42.16 73 HIS A O 1
ATOM 643 N N . HIS A 1 74 ? 53.629 9.459 -11.761 1.00 42.38 74 HIS A N 1
ATOM 644 C CA . HIS A 1 74 ? 52.612 10.367 -11.226 1.00 42.38 74 HIS A CA 1
ATOM 645 C C . HIS A 1 74 ? 51.722 10.955 -12.337 1.00 42.38 74 HIS A C 1
ATOM 647 O O . HIS A 1 74 ? 50.546 11.229 -12.114 1.00 42.38 74 HIS A O 1
ATOM 653 N N . HIS A 1 75 ? 52.248 11.084 -13.563 1.00 36.53 75 HIS A N 1
ATOM 654 C CA . HIS A 1 75 ? 51.476 11.534 -14.724 1.00 36.53 75 HIS A CA 1
ATOM 655 C C . HIS A 1 75 ? 50.706 10.389 -15.409 1.00 36.53 75 HIS A C 1
ATOM 657 O O . HIS A 1 75 ? 49.564 10.585 -15.811 1.00 36.53 75 HIS A O 1
ATOM 663 N N . ARG A 1 76 ? 51.257 9.166 -15.473 1.00 35.31 76 ARG A N 1
ATOM 664 C CA . ARG A 1 76 ? 50.561 7.998 -16.051 1.00 35.31 76 ARG A CA 1
ATOM 665 C C . ARG A 1 76 ? 49.456 7.428 -15.167 1.00 35.31 76 ARG A C 1
ATOM 667 O O . ARG A 1 76 ? 48.433 7.041 -15.715 1.00 35.31 76 ARG A O 1
ATOM 674 N N . ILE A 1 77 ? 49.599 7.437 -13.839 1.00 41.12 77 ILE A N 1
ATOM 675 C CA . ILE A 1 77 ? 48.482 7.122 -12.927 1.00 41.12 77 ILE A CA 1
ATOM 676 C C . ILE A 1 77 ? 47.374 8.169 -13.080 1.00 41.12 77 ILE A C 1
ATOM 678 O O . ILE A 1 77 ? 46.196 7.826 -13.080 1.00 41.12 77 ILE A O 1
ATOM 682 N N . ARG A 1 78 ? 47.738 9.439 -13.297 1.00 39.12 78 ARG A N 1
ATOM 683 C CA . ARG A 1 78 ? 46.779 10.524 -13.534 1.00 39.12 78 ARG A CA 1
ATOM 684 C C . ARG A 1 78 ? 46.074 10.401 -14.890 1.00 39.12 78 ARG A C 1
ATOM 686 O O . ARG A 1 78 ? 44.881 10.662 -14.948 1.00 39.12 78 ARG A O 1
ATOM 693 N N . ILE A 1 79 ? 46.769 9.933 -15.932 1.00 35.84 79 ILE A N 1
ATOM 694 C CA . ILE A 1 79 ? 46.190 9.652 -17.256 1.00 35.84 79 ILE A CA 1
ATOM 695 C C . ILE A 1 79 ? 45.320 8.386 -17.223 1.00 35.84 79 ILE A C 1
ATOM 697 O O . ILE A 1 79 ? 44.189 8.454 -17.672 1.00 35.84 79 ILE A O 1
ATOM 701 N N . LEU A 1 80 ? 45.747 7.275 -16.609 1.00 33.50 80 LEU A N 1
ATOM 702 C CA . LEU A 1 80 ? 44.900 6.077 -16.449 1.00 33.50 80 LEU A CA 1
ATOM 703 C C . LEU A 1 80 ? 43.650 6.357 -15.597 1.00 33.50 80 LEU A C 1
ATOM 705 O O . LEU A 1 80 ? 42.568 5.868 -15.912 1.00 33.50 80 LEU A O 1
ATOM 709 N N . ALA A 1 81 ? 43.767 7.205 -14.571 1.00 36.25 81 ALA A N 1
ATOM 710 C CA . ALA A 1 81 ? 42.623 7.665 -13.785 1.00 36.25 81 ALA A CA 1
ATOM 711 C C . ALA A 1 81 ? 41.706 8.640 -14.556 1.00 36.25 81 ALA A C 1
ATOM 713 O O . ALA A 1 81 ? 40.520 8.731 -14.238 1.00 36.25 81 ALA A O 1
ATOM 714 N N . GLN A 1 82 ? 42.222 9.349 -15.568 1.00 35.31 82 GLN A N 1
ATOM 715 C CA . GLN A 1 82 ? 41.441 10.227 -16.449 1.00 35.31 82 GLN A CA 1
ATOM 716 C C . GLN A 1 82 ? 40.825 9.478 -17.643 1.00 35.31 82 GLN A C 1
ATOM 718 O O . GLN A 1 82 ? 39.724 9.819 -18.049 1.00 35.31 82 GLN A O 1
ATOM 723 N N . THR A 1 83 ? 41.431 8.401 -18.145 1.00 35.38 83 THR A N 1
ATOM 724 C CA . THR A 1 83 ? 40.839 7.570 -19.212 1.00 35.38 83 THR A CA 1
ATOM 725 C C . THR A 1 83 ? 39.681 6.699 -18.699 1.00 35.38 83 THR A C 1
ATOM 727 O O . THR A 1 83 ? 38.778 6.368 -19.458 1.00 35.38 83 THR A O 1
ATOM 730 N N . VAL A 1 84 ? 39.639 6.389 -17.396 1.00 38.69 84 VAL A N 1
ATOM 731 C CA . VAL A 1 84 ? 38.505 5.696 -16.742 1.00 38.69 84 VAL A CA 1
ATOM 732 C C . VAL A 1 84 ? 37.356 6.658 -16.366 1.00 38.69 84 VAL A C 1
ATOM 734 O O . VAL A 1 84 ? 36.258 6.221 -16.029 1.00 38.69 84 VAL A O 1
ATOM 737 N N . ARG A 1 85 ? 37.547 7.981 -16.479 1.00 35.19 85 ARG A N 1
ATOM 738 C CA . ARG A 1 85 ? 36.492 8.997 -16.300 1.00 35.19 85 ARG A CA 1
ATOM 739 C C . ARG A 1 85 ? 36.413 9.875 -17.546 1.00 35.19 85 ARG A C 1
ATOM 741 O O . ARG A 1 85 ? 37.088 10.893 -17.621 1.00 35.19 85 ARG A O 1
ATOM 748 N N . GLY A 1 86 ? 35.587 9.453 -18.504 1.00 39.50 86 GLY A N 1
ATOM 749 C CA . GLY A 1 86 ? 35.461 10.042 -19.838 1.00 39.50 86 GLY A CA 1
ATOM 750 C C . GLY A 1 86 ? 35.570 11.570 -19.895 1.00 39.50 86 GLY A C 1
ATOM 751 O O . GLY A 1 86 ? 34.670 12.290 -19.470 1.00 39.50 86 GLY A O 1
ATOM 752 N N . LEU A 1 87 ? 36.666 12.038 -20.490 1.00 30.42 87 LEU A N 1
ATOM 753 C CA . LEU A 1 87 ? 36.809 13.354 -21.101 1.00 30.42 87 LEU A CA 1
ATOM 754 C C . LEU A 1 87 ? 37.508 13.158 -22.449 1.00 30.42 87 LEU A C 1
ATOM 756 O O . LEU A 1 87 ? 38.593 12.581 -22.517 1.00 30.42 87 LEU A O 1
ATOM 760 N N . ASN A 1 88 ? 36.864 13.637 -23.512 1.00 32.66 88 ASN A N 1
ATOM 761 C CA . ASN A 1 88 ? 37.436 13.712 -24.850 1.00 32.66 88 ASN A CA 1
ATOM 762 C C . ASN A 1 88 ? 38.649 14.652 -24.847 1.00 32.66 88 ASN A C 1
ATOM 764 O O . ASN A 1 88 ? 38.534 15.811 -24.448 1.00 32.66 88 ASN A O 1
ATOM 768 N N . PHE A 1 89 ? 39.782 14.171 -25.356 1.00 28.98 89 PHE A N 1
ATOM 769 C CA . PHE A 1 89 ? 40.809 15.022 -25.948 1.00 28.98 89 PHE A CA 1
ATOM 770 C C . PHE A 1 89 ? 40.625 14.967 -27.466 1.00 28.98 89 PHE A C 1
ATOM 772 O O . PHE A 1 89 ? 41.024 13.997 -28.103 1.00 28.98 89 PHE A O 1
ATOM 779 N N . GLU A 1 90 ? 40.036 16.010 -28.047 1.00 33.66 90 GLU A N 1
ATOM 780 C CA . GLU A 1 90 ? 40.370 16.375 -29.422 1.00 33.66 90 GLU A CA 1
ATOM 781 C C . GLU A 1 90 ? 41.680 17.160 -29.386 1.00 33.66 90 GLU A C 1
ATOM 783 O O . GLU A 1 90 ? 41.803 18.154 -28.664 1.00 33.66 90 GLU A O 1
ATOM 788 N N . ARG A 1 91 ? 42.662 16.733 -30.183 1.00 29.91 91 ARG A N 1
ATOM 789 C CA . ARG A 1 91 ? 43.742 17.621 -30.597 1.00 29.91 91 ARG A CA 1
ATOM 790 C C . ARG A 1 91 ? 44.100 17.412 -32.068 1.00 29.91 91 ARG A C 1
ATOM 792 O O . ARG A 1 91 ? 44.701 16.412 -32.434 1.00 29.91 91 ARG A O 1
ATOM 799 N N . GLU A 1 92 ? 43.706 18.424 -32.837 1.00 29.53 92 GLU A N 1
ATOM 800 C CA . GLU A 1 92 ? 44.379 19.053 -33.981 1.00 29.53 92 GLU A CA 1
ATOM 801 C C . GLU A 1 92 ? 44.909 18.177 -35.130 1.00 29.53 92 GLU A C 1
ATOM 803 O O . GLU A 1 92 ? 46.000 17.616 -35.062 1.00 29.53 92 GLU A O 1
ATOM 808 N N . LEU A 1 93 ? 44.251 18.308 -36.288 1.00 26.80 93 LEU A N 1
ATOM 809 C CA . LEU A 1 93 ? 44.939 18.456 -37.573 1.00 26.80 93 LEU A CA 1
ATOM 810 C C . LEU A 1 93 ? 44.508 19.778 -38.231 1.00 26.80 93 LEU A C 1
ATOM 812 O O . LEU A 1 93 ? 43.325 20.091 -38.339 1.00 26.80 93 LEU A O 1
ATOM 816 N N . ARG A 1 94 ? 45.511 20.577 -38.608 1.00 29.00 94 ARG A N 1
ATOM 817 C CA . ARG A 1 94 ? 45.417 21.887 -39.272 1.00 29.00 94 ARG A CA 1
ATOM 818 C C . ARG A 1 94 ? 44.975 21.748 -40.734 1.00 29.00 94 ARG A C 1
ATOM 820 O O . ARG A 1 94 ? 45.402 20.810 -41.397 1.00 29.00 94 ARG A O 1
ATOM 827 N N . GLY A 1 95 ? 44.294 22.769 -41.268 1.00 27.45 95 GLY A N 1
ATOM 828 C CA . GLY A 1 95 ? 44.143 22.937 -42.721 1.00 27.45 95 GLY A CA 1
ATOM 829 C C . GLY A 1 95 ? 43.209 24.060 -43.195 1.00 27.45 95 GLY A C 1
ATOM 830 O O . GLY A 1 95 ? 42.127 23.771 -43.667 1.00 27.45 95 GLY A O 1
ATOM 831 N N . GLN A 1 96 ? 43.662 25.312 -43.061 1.00 27.22 96 GLN A N 1
ATOM 832 C CA . GLN A 1 96 ? 43.439 26.500 -43.918 1.00 27.22 96 GLN A CA 1
ATOM 833 C C . GLN A 1 96 ? 42.062 26.903 -44.522 1.00 27.22 96 GLN A C 1
ATOM 835 O O . GLN A 1 96 ? 41.441 26.188 -45.293 1.00 27.22 96 GLN A O 1
ATOM 840 N N . ALA A 1 97 ? 41.828 28.219 -44.355 1.00 26.38 97 ALA A N 1
ATOM 841 C CA . ALA A 1 97 ? 41.290 29.215 -45.301 1.00 26.38 97 ALA A CA 1
ATOM 842 C C . ALA A 1 97 ? 39.766 29.392 -45.447 1.00 26.38 97 ALA A C 1
ATOM 844 O O . ALA A 1 97 ? 39.038 28.481 -45.815 1.00 26.38 97 ALA A O 1
ATOM 845 N N . GLY A 1 98 ? 39.307 30.642 -45.271 1.00 26.84 98 GLY A N 1
ATOM 846 C CA . GLY A 1 98 ? 37.974 31.059 -45.718 1.00 26.84 98 GLY A CA 1
ATOM 847 C C . GLY A 1 98 ? 37.411 32.314 -45.055 1.00 26.84 98 GLY A C 1
ATOM 848 O O . GLY A 1 98 ? 36.568 32.235 -44.177 1.00 26.84 98 GLY A O 1
ATOM 849 N N . VAL A 1 99 ? 37.897 33.469 -45.501 1.00 28.67 99 VAL A N 1
ATOM 850 C CA . VAL A 1 99 ? 37.350 34.832 -45.366 1.00 28.67 99 VAL A CA 1
ATOM 851 C C . VAL A 1 99 ? 35.809 34.897 -45.305 1.00 28.67 99 VAL A C 1
ATOM 853 O O . VAL A 1 99 ? 35.163 34.349 -46.188 1.00 28.67 99 VAL A O 1
ATOM 856 N N . LEU A 1 100 ? 35.232 35.671 -44.367 1.00 26.12 100 LEU A N 1
ATOM 857 C CA . LEU A 1 100 ? 34.294 36.774 -44.678 1.00 26.12 100 LEU A CA 1
ATOM 858 C C . LEU A 1 100 ? 33.810 37.543 -43.435 1.00 26.12 100 LEU A C 1
ATOM 860 O O . LEU A 1 100 ? 33.164 37.020 -42.532 1.00 26.12 100 LEU A O 1
ATOM 864 N N . ARG A 1 101 ? 34.092 38.851 -43.464 1.00 27.83 101 ARG A N 1
ATOM 865 C CA . ARG A 1 101 ? 33.407 39.915 -42.721 1.00 27.83 101 ARG A CA 1
ATOM 866 C C . ARG A 1 101 ? 31.911 39.925 -43.060 1.00 27.83 101 ARG A C 1
ATOM 868 O O . ARG A 1 101 ? 31.578 39.934 -44.243 1.00 27.83 101 ARG A O 1
ATOM 875 N N . LYS A 1 102 ? 31.057 40.205 -42.071 1.00 26.39 102 LYS A N 1
ATOM 876 C CA . LYS A 1 102 ? 30.097 41.315 -42.197 1.00 26.39 102 LYS A CA 1
ATOM 877 C C . LYS A 1 102 ? 29.640 41.839 -40.834 1.00 26.39 102 LYS A C 1
ATOM 879 O O . LYS A 1 102 ? 29.104 41.116 -40.007 1.00 26.39 102 LYS A O 1
ATOM 884 N N . VAL A 1 103 ? 29.923 43.122 -40.657 1.00 29.33 103 VAL A N 1
ATOM 885 C CA . VAL A 1 103 ? 29.464 44.048 -39.621 1.00 29.33 103 VAL A CA 1
ATOM 886 C C . VAL A 1 103 ? 28.079 44.569 -40.017 1.00 29.33 103 VAL A C 1
ATOM 888 O O . VAL A 1 103 ? 27.879 44.796 -41.207 1.00 29.33 103 VAL A O 1
ATOM 891 N N . MET A 1 104 ? 27.190 44.799 -39.042 1.00 24.02 104 MET A N 1
ATOM 892 C CA . MET A 1 104 ? 26.181 45.885 -38.984 1.00 24.02 104 MET A CA 1
ATOM 893 C C . MET A 1 104 ? 25.535 45.870 -37.572 1.00 24.02 104 MET A C 1
ATOM 895 O O . MET A 1 104 ? 24.991 44.843 -37.186 1.00 24.02 104 MET A O 1
ATOM 899 N N . THR A 1 105 ? 25.881 46.816 -36.671 1.00 26.62 105 THR A N 1
ATOM 900 C CA . THR A 1 105 ? 25.112 48.035 -36.241 1.00 26.62 105 THR A CA 1
ATOM 901 C C . THR A 1 105 ? 23.797 47.701 -35.503 1.00 26.62 105 THR A C 1
ATOM 903 O O . THR A 1 105 ? 23.010 46.959 -36.068 1.00 26.62 105 THR A O 1
ATOM 906 N N . SER A 1 106 ? 23.398 48.201 -34.320 1.00 28.11 106 SER A N 1
ATOM 907 C CA . SER A 1 106 ? 23.729 49.368 -33.465 1.00 28.11 106 SER A CA 1
ATOM 908 C C . SER A 1 106 ? 23.072 49.157 -32.048 1.00 28.11 106 SER A C 1
ATOM 910 O O . SER A 1 106 ? 22.749 48.003 -31.771 1.00 28.11 106 SER A O 1
ATOM 912 N N . PRO A 1 107 ? 22.881 50.130 -31.114 1.00 35.12 107 PRO A N 1
ATOM 913 C CA . PRO A 1 107 ? 23.472 50.048 -29.771 1.00 35.12 107 PRO A CA 1
ATOM 914 C C . PRO A 1 107 ? 22.477 50.203 -28.581 1.00 35.12 107 PRO A C 1
ATOM 916 O O . PRO A 1 107 ? 21.269 50.317 -28.759 1.00 35.12 107 PRO A O 1
ATOM 919 N N . ASP A 1 108 ? 23.063 50.246 -27.378 1.00 29.17 108 ASP A N 1
ATOM 920 C CA . ASP A 1 108 ? 22.590 50.851 -26.117 1.00 29.17 108 ASP A CA 1
ATOM 921 C C . ASP A 1 108 ? 21.788 50.012 -25.098 1.00 29.17 108 ASP A C 1
ATOM 923 O O . ASP A 1 108 ? 20.562 49.998 -25.036 1.00 29.17 108 ASP A O 1
ATOM 927 N N . LEU A 1 109 ? 22.559 49.426 -24.172 1.00 37.44 109 LEU A N 1
ATOM 928 C CA . LEU A 1 109 ? 22.228 49.264 -22.750 1.00 37.44 109 LEU A CA 1
ATOM 929 C C . LEU A 1 109 ? 23.175 50.164 -21.931 1.00 37.44 109 LEU A C 1
ATOM 931 O O . LEU A 1 109 ? 24.357 50.234 -22.282 1.00 37.44 109 LEU A O 1
ATOM 935 N N . PRO A 1 110 ? 22.749 50.762 -20.802 1.00 42.22 110 PRO A N 1
ATOM 936 C CA . PRO A 1 110 ? 23.678 51.364 -19.861 1.00 42.22 110 PRO A CA 1
ATOM 937 C C . PRO A 1 110 ? 24.037 50.402 -18.716 1.00 42.22 110 PRO A C 1
ATOM 939 O O . PRO A 1 110 ? 23.177 49.939 -17.973 1.00 42.22 110 PRO A O 1
ATOM 942 N N . GLY A 1 111 ? 25.345 50.235 -18.513 1.00 35.56 111 GLY A N 1
ATOM 943 C CA . GLY A 1 111 ? 25.951 50.371 -17.184 1.00 35.56 111 GLY A CA 1
ATOM 944 C C . GLY A 1 111 ? 26.195 49.109 -16.339 1.00 35.56 111 GLY A C 1
ATOM 945 O O . GLY A 1 111 ? 25.529 48.098 -16.513 1.00 35.56 111 GLY A O 1
ATOM 946 N N . PRO A 1 112 ? 27.201 49.146 -15.438 1.00 47.19 112 PRO A N 1
ATOM 947 C CA . PRO A 1 112 ? 28.211 48.089 -15.354 1.00 47.19 112 PRO A CA 1
ATOM 948 C C . PRO A 1 112 ? 28.328 47.418 -13.971 1.00 47.19 112 PRO A C 1
ATOM 950 O O . PRO A 1 112 ? 28.051 48.020 -12.939 1.00 47.19 112 PRO A O 1
ATOM 953 N N . GLY A 1 113 ? 28.845 46.185 -13.934 1.00 30.91 113 GLY A N 1
ATOM 954 C CA . GLY A 1 113 ? 29.266 45.517 -12.694 1.00 30.91 113 GLY A CA 1
ATOM 955 C C . GLY A 1 113 ? 30.082 44.243 -12.967 1.00 30.91 113 GLY A C 1
ATOM 956 O O . GLY A 1 113 ? 29.795 43.550 -13.941 1.00 30.91 113 GLY A O 1
ATOM 957 N N . PRO A 1 114 ? 31.140 43.945 -12.187 1.00 32.28 114 PRO A N 1
ATOM 958 C CA . PRO A 1 114 ? 32.296 43.185 -12.658 1.00 32.28 114 PRO A CA 1
ATOM 959 C C . PRO A 1 114 ? 32.080 41.664 -12.656 1.00 32.28 114 PRO A C 1
ATOM 961 O O . PRO A 1 114 ? 31.744 41.057 -11.642 1.00 32.28 114 PRO A O 1
ATOM 964 N N . LEU A 1 115 ? 32.373 41.029 -13.794 1.00 32.91 115 LEU A N 1
ATOM 965 C CA . LEU A 1 115 ? 32.492 39.577 -13.928 1.00 32.91 115 LEU A CA 1
ATOM 966 C C . LEU A 1 115 ? 33.812 39.096 -13.315 1.00 32.91 115 LEU A C 1
ATOM 968 O O . LEU A 1 115 ? 34.881 39.199 -13.921 1.00 32.91 115 LEU A O 1
ATOM 972 N N . GLN A 1 116 ? 33.721 38.514 -12.121 1.00 31.50 116 GLN A N 1
ATOM 973 C CA . GLN A 1 116 ? 34.813 37.782 -11.495 1.00 31.50 116 GLN A CA 1
ATOM 974 C C . GLN A 1 116 ? 34.703 36.282 -11.829 1.00 31.50 116 GLN A C 1
ATOM 976 O O . GLN A 1 116 ? 33.770 35.585 -11.446 1.00 31.50 116 GLN A O 1
ATOM 981 N N . ARG A 1 117 ? 35.672 35.841 -12.637 1.00 28.45 117 ARG A N 1
ATOM 982 C CA . ARG A 1 117 ? 36.219 34.489 -12.867 1.00 28.45 117 ARG A CA 1
ATOM 983 C C . ARG A 1 117 ? 35.462 33.282 -12.279 1.00 28.45 117 ARG A C 1
ATOM 985 O O . ARG A 1 117 ? 35.506 33.015 -11.083 1.00 28.45 117 ARG A O 1
ATOM 992 N N . ARG A 1 118 ? 34.964 32.426 -13.183 1.00 34.94 118 ARG A N 1
ATOM 993 C CA . ARG A 1 118 ? 34.771 30.986 -12.931 1.00 34.94 118 ARG A CA 1
ATOM 994 C C . ARG A 1 118 ? 36.113 30.313 -12.605 1.00 34.94 118 ARG A C 1
ATOM 996 O O . ARG A 1 118 ? 37.122 30.628 -13.240 1.00 34.94 118 ARG A O 1
ATOM 1003 N N . PRO A 1 119 ? 36.081 29.274 -11.761 1.00 31.38 119 PRO A N 1
ATOM 1004 C CA . PRO A 1 119 ? 36.551 27.983 -12.239 1.00 31.38 119 PRO A CA 1
ATOM 1005 C C . PRO A 1 119 ? 35.510 26.886 -12.003 1.00 31.38 119 PRO A C 1
ATOM 1007 O O . PRO A 1 119 ? 35.113 26.566 -10.888 1.00 31.38 119 PRO A O 1
ATOM 1010 N N . SER A 1 120 ? 35.110 26.280 -13.113 1.00 39.91 120 SER A N 1
ATOM 1011 C CA . SER A 1 120 ? 34.584 24.926 -13.205 1.00 39.91 120 SER A CA 1
ATOM 1012 C C . SER A 1 120 ? 35.602 23.925 -12.664 1.00 39.91 120 SER A C 1
ATOM 1014 O O . SER A 1 120 ? 36.696 23.904 -13.203 1.00 39.91 120 SER A O 1
ATOM 1016 N N . TYR A 1 121 ? 35.232 23.103 -11.677 1.00 28.00 121 TYR A N 1
ATOM 1017 C CA . TYR A 1 121 ? 35.572 21.672 -11.551 1.00 28.00 121 TYR A CA 1
ATOM 1018 C C . TYR A 1 121 ? 34.749 21.086 -10.391 1.00 28.00 121 TYR A C 1
ATOM 1020 O O . TYR A 1 121 ? 35.216 21.004 -9.258 1.00 28.00 121 TYR A O 1
ATOM 1028 N N . PHE A 1 122 ? 33.513 20.661 -10.667 1.00 28.31 122 PHE A N 1
ATOM 1029 C CA . PHE A 1 122 ? 32.815 19.742 -9.768 1.00 28.31 122 PHE A CA 1
ATOM 1030 C C . PHE A 1 122 ? 33.531 18.388 -9.835 1.00 28.31 122 PHE A C 1
ATOM 1032 O O . PHE A 1 122 ? 33.521 17.720 -10.868 1.00 28.31 122 PHE A O 1
ATOM 1039 N N . ARG A 1 123 ? 34.182 17.986 -8.741 1.00 26.27 123 ARG A N 1
ATOM 1040 C CA . ARG A 1 123 ? 34.558 16.586 -8.522 1.00 26.27 123 ARG A CA 1
ATOM 1041 C C . ARG A 1 123 ? 33.328 15.852 -7.977 1.00 26.27 123 ARG A C 1
ATOM 1043 O O . ARG A 1 123 ? 32.797 16.299 -6.966 1.00 26.27 123 ARG A O 1
ATOM 1050 N N . PRO A 1 124 ? 32.908 14.717 -8.554 1.00 29.92 124 PRO A N 1
ATOM 1051 C CA . PRO A 1 124 ? 32.018 13.807 -7.858 1.00 29.92 124 PRO A CA 1
ATOM 1052 C C . PRO A 1 124 ? 32.852 13.014 -6.844 1.00 29.92 124 PRO A C 1
ATOM 1054 O O . PRO A 1 124 ? 33.714 12.208 -7.214 1.00 29.92 124 PRO A O 1
ATOM 1057 N N . THR A 1 125 ? 32.644 13.290 -5.560 1.00 29.61 125 THR A N 1
ATOM 1058 C CA . THR A 1 125 ? 33.073 12.432 -4.453 1.00 29.61 125 THR A CA 1
ATOM 1059 C C . THR A 1 125 ? 32.123 11.239 -4.385 1.00 29.61 125 THR A C 1
ATOM 1061 O O . THR A 1 125 ? 31.001 11.348 -3.906 1.00 29.61 125 THR A O 1
ATOM 1064 N N . PHE A 1 126 ? 32.567 10.107 -4.931 1.00 33.50 126 PHE A N 1
ATOM 1065 C CA . PHE A 1 126 ? 31.903 8.811 -4.818 1.00 33.50 126 PHE A CA 1
ATOM 1066 C C . PHE A 1 126 ? 32.365 8.130 -3.531 1.00 33.50 126 PHE A C 1
ATOM 1068 O O . PHE A 1 126 ? 33.421 7.514 -3.540 1.00 33.50 126 PHE A O 1
ATOM 1075 N N . PHE A 1 127 ? 31.600 8.265 -2.453 1.00 36.72 127 PHE A N 1
ATOM 1076 C CA . PHE A 1 127 ? 31.591 7.322 -1.330 1.00 36.72 127 PHE A CA 1
ATOM 1077 C C . PHE A 1 127 ? 30.213 7.412 -0.663 1.00 36.72 127 PHE A C 1
ATOM 1079 O O . PHE A 1 127 ? 30.025 8.070 0.354 1.00 36.72 127 PHE A O 1
ATOM 1086 N N . THR A 1 128 ? 29.227 6.783 -1.299 1.00 36.03 128 THR A N 1
ATOM 1087 C CA . THR A 1 128 ? 28.008 6.288 -0.644 1.00 36.03 128 THR A CA 1
ATOM 1088 C C . THR A 1 128 ? 28.144 4.765 -0.551 1.00 36.03 128 THR A C 1
ATOM 1090 O O . THR A 1 128 ? 28.733 4.186 -1.469 1.00 36.03 128 THR A O 1
ATOM 1093 N N . PRO A 1 129 ? 27.677 4.107 0.526 1.00 37.94 129 PRO A N 1
ATOM 1094 C CA . PRO A 1 129 ? 28.001 2.708 0.795 1.00 37.94 129 PRO A CA 1
ATOM 1095 C C . PRO A 1 129 ? 27.556 1.800 -0.355 1.00 37.94 129 PRO A C 1
ATOM 1097 O O . PRO A 1 129 ? 26.493 1.995 -0.942 1.00 37.94 129 PRO A O 1
ATOM 1100 N N . GLU A 1 130 ? 28.362 0.785 -0.647 1.00 37.34 130 GLU A N 1
ATOM 1101 C CA . GLU A 1 130 ? 28.264 -0.185 -1.750 1.00 37.34 130 GLU A CA 1
ATOM 1102 C C . GLU A 1 130 ? 26.947 -1.002 -1.823 1.00 37.34 130 GLU A C 1
ATOM 1104 O O . GLU A 1 130 ? 26.804 -1.881 -2.674 1.00 37.34 130 GLU A O 1
ATOM 1109 N N . TYR A 1 131 ? 25.938 -0.704 -0.999 1.00 40.84 131 TYR A N 1
ATOM 1110 C CA . TYR A 1 131 ? 24.703 -1.485 -0.871 1.00 40.84 131 TYR A CA 1
ATOM 1111 C C . TYR A 1 131 ? 23.583 -1.112 -1.858 1.00 40.84 131 TYR A C 1
ATOM 1113 O O . TYR A 1 131 ? 22.800 -1.983 -2.254 1.00 40.84 131 TYR A O 1
ATOM 1121 N N . GLU A 1 132 ? 23.549 0.121 -2.372 1.00 37.75 132 GLU A N 1
ATOM 1122 C CA . GLU A 1 132 ? 22.601 0.510 -3.432 1.00 37.75 132 GLU A CA 1
ATOM 1123 C C . GLU A 1 132 ? 22.994 -0.022 -4.829 1.00 37.75 132 GLU A C 1
ATOM 1125 O O . GLU A 1 132 ? 22.161 -0.076 -5.733 1.00 37.75 132 GLU A O 1
ATOM 1130 N N . MET A 1 133 ? 24.236 -0.488 -5.024 1.00 36.84 133 MET A N 1
ATOM 1131 C CA . MET A 1 133 ? 24.768 -0.918 -6.333 1.00 36.84 133 MET A CA 1
ATOM 1132 C C . MET A 1 133 ? 24.127 -2.185 -6.922 1.00 36.84 133 MET A C 1
ATOM 1134 O O . MET A 1 133 ? 24.439 -2.582 -8.044 1.00 36.84 133 MET A O 1
ATOM 1138 N N . ARG A 1 134 ? 23.212 -2.827 -6.198 1.00 41.09 134 ARG A N 1
ATOM 1139 C CA . ARG A 1 134 ? 22.574 -4.090 -6.601 1.00 41.09 134 ARG A CA 1
ATOM 1140 C C . ARG A 1 134 ? 21.149 -3.892 -7.143 1.00 41.09 134 ARG A C 1
ATOM 1142 O O . ARG A 1 134 ? 20.399 -4.855 -7.302 1.00 41.09 134 ARG A O 1
ATOM 1149 N N . VAL A 1 135 ? 20.776 -2.634 -7.388 1.00 41.78 135 VAL A N 1
ATOM 1150 C CA . VAL A 1 135 ? 19.599 -2.163 -8.131 1.00 41.78 135 VAL A CA 1
ATOM 1151 C C . VAL A 1 135 ? 20.123 -1.025 -9.000 1.00 41.78 135 VAL A C 1
ATOM 1153 O O . VAL A 1 135 ? 20.462 0.036 -8.504 1.00 41.78 135 VAL A O 1
ATOM 1156 N N . THR A 1 136 ? 20.377 -1.215 -10.278 1.00 51.66 136 THR A N 1
ATOM 1157 C CA . THR A 1 136 ? 19.339 -1.297 -11.295 1.00 51.66 136 THR A CA 1
ATOM 1158 C C . THR A 1 136 ? 19.981 -1.792 -12.588 1.00 51.66 136 THR A C 1
ATOM 1160 O O . THR A 1 136 ? 21.171 -1.611 -12.845 1.00 51.66 136 THR A O 1
ATOM 1163 N N . TRP A 1 137 ? 19.134 -2.362 -13.431 1.00 59.78 137 TRP A N 1
ATOM 1164 C CA . TRP A 1 137 ? 19.280 -2.559 -14.871 1.00 59.78 137 TRP A CA 1
ATOM 1165 C C . TRP A 1 137 ? 20.188 -1.563 -15.624 1.00 59.78 137 TRP A C 1
ATOM 1167 O O . TRP A 1 137 ? 20.825 -1.975 -16.572 1.00 59.78 137 TRP A O 1
ATOM 1177 N N . ASP A 1 138 ? 20.326 -0.307 -15.197 1.00 56.91 138 ASP A N 1
ATOM 1178 C CA . ASP A 1 138 ? 21.254 0.687 -15.757 1.00 56.91 138 ASP A CA 1
ATOM 1179 C C . ASP A 1 138 ? 22.724 0.233 -15.763 1.00 56.91 138 ASP A C 1
ATOM 1181 O O . ASP A 1 138 ? 23.380 0.297 -16.796 1.00 56.91 138 ASP A O 1
ATOM 1185 N N . THR A 1 139 ? 23.237 -0.318 -14.656 1.00 60.88 139 THR A N 1
ATOM 1186 C CA . THR A 1 139 ? 24.606 -0.866 -14.623 1.00 60.88 139 THR A CA 1
ATOM 1187 C C . THR A 1 139 ? 24.724 -2.076 -15.543 1.00 60.88 139 THR A C 1
ATOM 1189 O O . THR A 1 139 ? 25.719 -2.212 -16.252 1.00 60.88 139 THR A O 1
ATOM 1192 N N . LEU A 1 140 ? 23.710 -2.947 -15.554 1.00 66.25 140 LEU A N 1
ATOM 1193 C CA . LEU A 1 140 ? 23.681 -4.123 -16.423 1.00 66.25 140 LEU A CA 1
ATOM 1194 C C . LEU A 1 140 ? 23.659 -3.706 -17.899 1.00 66.25 140 LEU A C 1
ATOM 1196 O O . LEU A 1 140 ? 24.529 -4.127 -18.649 1.00 66.25 140 LEU A O 1
ATOM 1200 N N . LEU A 1 141 ? 22.743 -2.820 -18.290 1.00 65.69 141 LEU A N 1
ATOM 1201 C CA . LEU A 1 141 ? 22.643 -2.221 -19.617 1.00 65.69 141 LEU A CA 1
ATOM 1202 C C . LEU A 1 141 ? 23.926 -1.517 -20.010 1.00 65.69 141 LEU A C 1
ATOM 1204 O O . LEU A 1 141 ? 24.430 -1.752 -21.095 1.00 65.69 141 LEU A O 1
ATOM 1208 N N . HIS A 1 142 ? 24.480 -0.676 -19.142 1.00 64.94 142 HIS A N 1
ATOM 1209 C CA . HIS A 1 142 ? 25.710 0.044 -19.427 1.00 64.94 142 HIS A CA 1
ATOM 1210 C C . HIS A 1 142 ? 26.862 -0.930 -19.684 1.00 64.94 142 HIS A C 1
ATOM 1212 O O . HIS A 1 142 ? 27.585 -0.785 -20.667 1.00 64.94 142 HIS A O 1
ATOM 1218 N N . LYS A 1 143 ? 27.007 -1.968 -18.851 1.00 62.69 143 LYS A N 1
ATOM 1219 C CA . LYS A 1 143 ? 28.018 -3.014 -19.043 1.00 62.69 143 LYS A CA 1
ATOM 1220 C C . LYS A 1 143 ? 27.771 -3.811 -20.323 1.00 62.69 143 LYS A C 1
ATOM 1222 O O . LYS A 1 143 ? 28.719 -4.030 -21.069 1.00 62.69 143 LYS A O 1
ATOM 1227 N N . VAL A 1 144 ? 26.526 -4.188 -20.610 1.00 63.66 144 VAL A N 1
ATOM 1228 C CA . VAL A 1 144 ? 26.128 -4.870 -21.851 1.00 63.66 144 VAL A CA 1
ATOM 1229 C C . VAL A 1 144 ? 26.443 -4.001 -23.072 1.00 63.66 144 VAL A C 1
ATOM 1231 O O . VAL A 1 144 ? 27.146 -4.451 -23.973 1.00 63.66 144 VAL A O 1
ATOM 1234 N N . CYS A 1 145 ? 26.040 -2.733 -23.075 1.00 64.38 145 CYS A N 1
ATOM 1235 C CA . CYS A 1 145 ? 26.332 -1.766 -24.130 1.00 64.38 145 CYS A CA 1
ATOM 1236 C C . CYS A 1 145 ? 27.836 -1.564 -24.339 1.00 64.38 145 CYS A C 1
ATOM 1238 O O . CYS A 1 145 ? 28.286 -1.540 -25.485 1.00 64.38 145 CYS A O 1
ATOM 1240 N N . LEU A 1 146 ? 28.628 -1.444 -23.266 1.00 61.28 146 LEU A N 1
ATOM 1241 C CA . LEU A 1 146 ? 30.089 -1.359 -23.356 1.00 61.28 146 LEU A CA 1
ATOM 1242 C C . LEU A 1 146 ? 30.689 -2.616 -23.999 1.00 61.28 146 LEU A C 1
ATOM 1244 O O . LEU A 1 146 ? 31.568 -2.495 -24.850 1.00 61.28 146 LEU A O 1
ATOM 1248 N N . MET A 1 147 ? 30.195 -3.807 -23.642 1.00 61.97 147 MET A N 1
ATOM 1249 C CA . MET A 1 147 ? 30.645 -5.069 -24.241 1.00 61.97 147 MET A CA 1
ATOM 1250 C C . MET A 1 147 ? 30.342 -5.133 -25.742 1.00 61.97 147 MET A C 1
ATOM 1252 O O . MET A 1 147 ? 31.234 -5.444 -26.528 1.00 61.97 147 MET A O 1
ATOM 1256 N N . TYR A 1 148 ? 29.120 -4.785 -26.156 1.00 60.78 148 TYR A N 1
ATOM 1257 C CA . TYR A 1 148 ? 28.743 -4.777 -27.574 1.00 60.78 148 TYR A CA 1
ATOM 1258 C C . TYR A 1 148 ? 29.460 -3.680 -28.376 1.00 60.78 148 TYR A C 1
ATOM 1260 O O . TYR A 1 148 ? 29.818 -3.902 -29.530 1.00 60.78 148 TYR A O 1
ATOM 1268 N N . SER A 1 149 ? 29.727 -2.520 -27.769 1.00 61.12 149 SER A N 1
ATOM 1269 C CA . SER A 1 149 ? 30.457 -1.418 -28.419 1.00 61.12 149 SER A CA 1
ATOM 1270 C C . SER A 1 149 ? 31.956 -1.712 -28.572 1.00 61.12 149 SER A C 1
ATOM 1272 O O . SER A 1 149 ? 32.582 -1.243 -29.519 1.00 61.12 149 SER A O 1
ATOM 1274 N N . GLY A 1 150 ? 32.539 -2.505 -27.664 1.00 56.44 150 GLY A N 1
ATOM 1275 C CA . GLY A 1 150 ? 33.946 -2.922 -27.707 1.00 56.44 150 GLY A CA 1
ATOM 1276 C C . GLY A 1 150 ? 34.263 -4.016 -28.733 1.00 56.44 150 GLY A C 1
ATOM 1277 O O . GLY A 1 150 ? 35.432 -4.227 -29.052 1.00 56.44 150 GLY A O 1
ATOM 1278 N N . TYR A 1 151 ? 33.244 -4.672 -29.298 1.00 48.94 151 TYR A N 1
ATOM 1279 C CA . TYR A 1 151 ? 33.387 -5.822 -30.202 1.00 48.94 151 TYR A CA 1
ATOM 1280 C C . TYR A 1 151 ? 34.051 -5.486 -31.561 1.00 48.94 151 TYR A C 1
ATOM 1282 O O . TYR A 1 151 ? 34.381 -6.385 -32.325 1.00 48.94 151 TYR A O 1
ATOM 1290 N N . GLY A 1 152 ? 34.291 -4.201 -31.867 1.00 48.84 152 GLY A N 1
ATOM 1291 C CA . GLY A 1 152 ? 34.994 -3.748 -33.080 1.00 48.84 152 GLY A CA 1
ATOM 1292 C C . GLY A 1 152 ? 36.491 -3.431 -32.913 1.00 48.84 152 GLY A C 1
ATOM 1293 O O . GLY A 1 152 ? 37.163 -3.121 -33.898 1.00 48.84 152 GLY A O 1
ATOM 1294 N N . GLY A 1 153 ? 37.036 -3.468 -31.690 1.00 47.41 153 GLY A N 1
ATOM 1295 C CA . GLY A 1 153 ? 38.427 -3.090 -31.409 1.00 47.41 153 GLY A CA 1
ATOM 1296 C C . GLY A 1 153 ? 39.394 -4.278 -31.437 1.00 47.41 153 GLY A C 1
ATOM 1297 O O . GLY A 1 153 ? 39.263 -5.200 -30.640 1.00 47.41 153 GLY A O 1
ATOM 1298 N N . HIS A 1 154 ? 40.428 -4.220 -32.284 1.00 44.53 154 HIS A N 1
ATOM 1299 C CA . HIS A 1 154 ? 41.438 -5.275 -32.512 1.00 44.53 154 HIS A CA 1
ATOM 1300 C C . HIS A 1 154 ? 42.324 -5.643 -31.292 1.00 44.53 154 HIS A C 1
ATOM 1302 O O . HIS A 1 154 ? 43.286 -6.393 -31.437 1.00 44.53 154 HIS A O 1
ATOM 1308 N N . SER A 1 155 ? 42.036 -5.139 -30.087 1.00 46.16 155 SER A N 1
ATOM 1309 C CA . SER A 1 155 ? 42.769 -5.488 -28.860 1.00 46.16 155 SER A CA 1
ATOM 1310 C C . SER A 1 155 ? 41.874 -5.878 -27.679 1.00 46.16 155 SER A C 1
ATOM 1312 O O . SER A 1 155 ? 42.358 -5.919 -26.544 1.00 46.16 155 SER A O 1
ATOM 1314 N N . ALA A 1 156 ? 40.581 -6.131 -27.896 1.00 46.09 156 ALA A N 1
ATOM 1315 C CA . ALA A 1 156 ? 39.731 -6.668 -26.842 1.00 46.09 156 ALA A CA 1
ATOM 1316 C C . ALA A 1 156 ? 40.180 -8.105 -26.541 1.00 46.09 156 ALA A C 1
ATOM 1318 O O . ALA A 1 156 ? 39.954 -9.031 -27.317 1.00 46.09 156 ALA A O 1
ATOM 1319 N N . THR A 1 157 ? 40.878 -8.274 -25.420 1.00 44.56 157 THR A N 1
ATOM 1320 C CA . THR A 1 157 ? 41.132 -9.579 -24.821 1.00 44.56 157 THR A CA 1
ATOM 1321 C C . THR A 1 157 ? 39.827 -10.372 -24.742 1.00 44.56 157 THR A C 1
ATOM 1323 O O . THR A 1 157 ? 38.768 -9.802 -24.499 1.00 44.56 157 THR A O 1
ATOM 1326 N N . GLN A 1 158 ? 39.959 -11.678 -24.970 1.00 46.84 158 GLN A N 1
ATOM 1327 C CA . GLN A 1 158 ? 39.021 -12.814 -25.017 1.00 46.84 158 GLN A CA 1
ATOM 1328 C C . GLN A 1 158 ? 37.853 -12.898 -24.003 1.00 46.84 158 GLN A C 1
ATOM 1330 O O . GLN A 1 158 ? 37.331 -13.985 -23.763 1.00 46.84 158 GLN A O 1
ATOM 1335 N N . TYR A 1 159 ? 37.404 -11.810 -23.390 1.00 48.25 159 TYR A N 1
ATOM 1336 C CA . TYR A 1 159 ? 36.186 -11.806 -22.597 1.00 48.25 159 TYR A CA 1
ATOM 1337 C C . TYR A 1 159 ? 34.997 -11.976 -23.536 1.00 48.25 159 TYR A C 1
ATOM 1339 O O . TYR A 1 159 ? 34.540 -11.032 -24.182 1.00 48.25 159 TYR A O 1
ATOM 1347 N N . SER A 1 160 ? 34.504 -13.210 -23.627 1.00 61.78 160 SER A N 1
ATOM 1348 C CA . SER A 1 160 ? 33.221 -13.465 -24.263 1.00 61.78 160 SER A CA 1
ATOM 1349 C C . SER A 1 160 ? 32.152 -12.639 -23.539 1.00 61.78 160 SER A C 1
ATOM 1351 O O . SER A 1 160 ? 32.222 -12.426 -22.324 1.00 61.78 160 SER A O 1
ATOM 1353 N N . VAL A 1 161 ? 31.143 -12.171 -24.277 1.00 55.84 161 VAL A N 1
ATOM 1354 C CA . VAL A 1 161 ? 29.979 -11.466 -23.706 1.00 55.84 161 VAL A CA 1
ATOM 1355 C C . VAL A 1 161 ? 29.372 -12.269 -22.543 1.00 55.84 161 VAL A C 1
ATOM 1357 O O . VAL A 1 161 ? 28.896 -11.682 -21.574 1.00 55.84 161 VAL A O 1
ATOM 1360 N N . HIS A 1 162 ? 29.482 -13.603 -22.587 1.00 58.00 162 HIS A N 1
ATOM 1361 C CA . HIS A 1 162 ? 29.121 -14.493 -21.486 1.00 58.00 162 HIS A CA 1
ATOM 1362 C C . HIS A 1 162 ? 29.902 -14.209 -20.208 1.00 58.00 162 HIS A C 1
ATOM 1364 O O . HIS A 1 162 ? 29.278 -14.009 -19.173 1.00 58.00 162 HIS A O 1
ATOM 1370 N N . GLU A 1 163 ? 31.236 -14.160 -20.256 1.00 60.03 163 GLU A N 1
ATOM 1371 C CA . GLU A 1 163 ? 32.046 -13.944 -19.054 1.00 60.03 163 GLU A CA 1
ATOM 1372 C C . GLU A 1 163 ? 31.811 -12.540 -18.482 1.00 60.03 163 GLU A C 1
ATOM 1374 O O . GLU A 1 163 ? 31.718 -12.371 -17.270 1.00 60.03 163 GLU A O 1
ATOM 1379 N N . GLY A 1 164 ? 31.612 -11.530 -19.333 1.00 60.47 164 GLY A N 1
ATOM 1380 C CA . GLY A 1 164 ? 31.299 -10.178 -18.871 1.00 60.47 164 GLY A CA 1
ATOM 1381 C C . GLY A 1 164 ? 29.909 -10.050 -18.231 1.00 60.47 164 GLY A C 1
ATOM 1382 O O . GLY A 1 164 ? 29.793 -9.490 -17.139 1.00 60.47 164 GLY A O 1
ATOM 1383 N N . VAL A 1 165 ? 28.860 -10.621 -18.840 1.00 58.12 165 VAL A N 1
ATOM 1384 C CA . VAL A 1 165 ? 27.511 -10.687 -18.236 1.00 58.12 165 VAL A CA 1
ATOM 1385 C C . VAL A 1 165 ? 27.531 -11.513 -16.949 1.00 58.12 165 VAL A C 1
ATOM 1387 O O . VAL A 1 165 ? 26.947 -11.108 -15.943 1.00 58.12 165 VAL A O 1
ATOM 1390 N N . ARG A 1 166 ? 28.258 -12.632 -16.944 1.00 56.88 166 ARG A N 1
ATOM 1391 C CA . ARG A 1 166 ? 28.449 -13.493 -15.776 1.00 56.88 166 ARG A CA 1
ATOM 1392 C C . ARG A 1 166 ? 29.117 -12.739 -14.630 1.00 56.88 166 ARG A C 1
ATOM 1394 O O . ARG A 1 166 ? 28.603 -12.773 -13.519 1.00 56.88 166 ARG A O 1
ATOM 1401 N N . MET A 1 167 ? 30.194 -11.999 -14.884 1.00 59.25 167 MET A N 1
ATOM 1402 C CA . MET A 1 167 ? 30.855 -11.188 -13.856 1.00 59.25 167 MET A CA 1
ATOM 1403 C C . MET A 1 167 ? 29.916 -10.121 -13.282 1.00 59.25 167 MET A C 1
ATOM 1405 O O . MET A 1 167 ? 29.881 -9.928 -12.069 1.00 59.25 167 MET A O 1
ATOM 1409 N N . VAL A 1 168 ? 29.094 -9.475 -14.116 1.00 56.12 168 VAL A N 1
ATOM 1410 C CA . VAL A 1 168 ? 28.086 -8.510 -13.643 1.00 56.12 168 VAL A CA 1
ATOM 1411 C C . VAL A 1 168 ? 27.024 -9.190 -12.771 1.00 56.12 168 VAL A C 1
ATOM 1413 O O . VAL A 1 168 ? 26.720 -8.683 -11.692 1.00 56.12 168 VAL A O 1
ATOM 1416 N N . ASN A 1 169 ? 26.514 -10.357 -13.177 1.00 55.97 169 ASN A N 1
ATOM 1417 C CA . ASN A 1 169 ? 25.571 -11.137 -12.370 1.00 55.97 169 ASN A CA 1
ATOM 1418 C C . ASN A 1 169 ? 26.173 -11.552 -11.016 1.00 55.97 169 ASN A C 1
ATOM 1420 O O . ASN A 1 169 ? 25.451 -11.567 -10.021 1.00 55.97 169 ASN A O 1
ATOM 1424 N N . LEU A 1 170 ? 27.479 -11.840 -10.960 1.00 56.31 170 LEU A N 1
ATOM 1425 C CA . LEU A 1 170 ? 28.184 -12.285 -9.753 1.00 56.31 170 LEU A CA 1
ATOM 1426 C C . LEU A 1 170 ? 28.480 -11.156 -8.768 1.00 56.31 170 LEU A C 1
ATOM 1428 O O . LEU A 1 170 ? 28.165 -11.291 -7.583 1.00 56.31 170 LEU A O 1
ATOM 1432 N N . TYR A 1 171 ? 28.983 -10.013 -9.242 1.00 54.19 171 TYR A N 1
ATOM 1433 C CA . TYR A 1 171 ? 29.225 -8.830 -8.402 1.00 54.19 171 TYR A CA 1
ATOM 1434 C C . TYR A 1 171 ? 27.956 -8.347 -7.683 1.00 54.19 171 TYR A C 1
ATOM 1436 O O . TYR A 1 171 ? 28.014 -7.835 -6.563 1.00 54.19 171 TYR A O 1
ATOM 1444 N N . VAL A 1 172 ? 26.789 -8.562 -8.294 1.00 51.06 172 VAL A N 1
ATOM 1445 C CA . VAL A 1 172 ? 25.492 -8.203 -7.711 1.00 51.06 172 VAL A CA 1
ATOM 1446 C C . VAL A 1 172 ? 25.075 -9.145 -6.564 1.00 51.06 172 VAL A C 1
ATOM 1448 O O . VAL A 1 172 ? 24.121 -8.853 -5.850 1.00 51.06 172 VAL A O 1
ATOM 1451 N N . THR A 1 173 ? 25.776 -10.260 -6.335 1.00 49.22 173 THR A N 1
ATOM 1452 C CA . THR A 1 173 ? 25.272 -11.369 -5.502 1.00 49.22 173 THR A CA 1
ATOM 1453 C C . THR A 1 173 ? 26.162 -11.791 -4.333 1.00 49.22 173 THR A C 1
ATOM 1455 O O . THR A 1 173 ? 25.697 -12.568 -3.503 1.00 49.22 173 THR A O 1
ATOM 1458 N N . GLY A 1 174 ? 27.398 -11.306 -4.220 1.00 51.16 174 GLY A N 1
ATOM 1459 C CA . GLY A 1 174 ? 28.403 -11.833 -3.279 1.00 51.16 174 GLY A CA 1
ATOM 1460 C C . GLY A 1 174 ? 28.172 -11.591 -1.779 1.00 51.16 174 GLY A C 1
ATOM 1461 O O . GLY A 1 174 ? 29.132 -11.636 -1.034 1.00 51.16 174 GLY A O 1
ATOM 1462 N N . ASP A 1 175 ? 26.954 -11.282 -1.324 1.00 55.47 175 ASP A N 1
ATOM 1463 C CA . ASP A 1 175 ? 26.677 -11.130 0.114 1.00 55.47 175 ASP A CA 1
ATOM 1464 C C . ASP A 1 175 ? 25.523 -12.053 0.531 1.00 55.47 175 ASP A C 1
ATOM 1466 O O . ASP A 1 175 ? 24.358 -11.777 0.230 1.00 55.47 175 ASP A O 1
ATOM 1470 N N . SER A 1 176 ? 25.860 -13.199 1.131 1.00 52.28 176 SER A N 1
ATOM 1471 C CA . SER A 1 176 ? 24.925 -14.284 1.469 1.00 52.28 176 SER A CA 1
ATOM 1472 C C . SER A 1 176 ? 23.894 -13.864 2.519 1.00 52.28 176 SER A C 1
ATOM 1474 O O . SER A 1 176 ? 22.716 -14.198 2.389 1.00 52.28 176 SER A O 1
ATOM 1476 N N . ILE A 1 177 ? 24.293 -13.033 3.486 1.00 52.94 177 ILE A N 1
ATOM 1477 C CA . ILE A 1 177 ? 23.427 -12.549 4.573 1.00 52.94 177 ILE A CA 1
ATOM 1478 C C . ILE A 1 177 ? 22.313 -11.649 4.021 1.00 52.94 177 ILE A C 1
ATOM 1480 O O . ILE A 1 177 ? 21.174 -11.683 4.495 1.00 52.94 177 ILE A O 1
ATOM 1484 N N . TYR A 1 178 ? 22.604 -10.876 2.973 1.00 56.78 178 TYR A N 1
ATOM 1485 C CA . TYR A 1 178 ? 21.604 -10.034 2.316 1.00 56.78 178 TYR A CA 1
ATOM 1486 C C . TYR A 1 178 ? 20.604 -10.822 1.465 1.00 56.78 178 TYR A C 1
ATOM 1488 O O . TYR A 1 178 ? 19.507 -10.310 1.226 1.00 56.78 178 TYR A O 1
ATOM 1496 N N . ARG A 1 179 ? 20.950 -12.038 1.009 1.00 58.72 179 ARG A N 1
ATOM 1497 C CA . ARG A 1 179 ? 20.060 -12.872 0.180 1.00 58.72 179 ARG A CA 1
ATOM 1498 C C . ARG A 1 179 ? 18.896 -13.435 0.990 1.00 58.72 179 ARG A C 1
ATOM 1500 O O . ARG A 1 179 ? 17.754 -13.309 0.563 1.00 58.72 179 ARG A O 1
ATOM 1507 N N . GLU A 1 180 ? 19.168 -13.994 2.165 1.00 60.38 180 GLU A N 1
ATOM 1508 C CA . GLU A 1 180 ? 18.142 -14.639 3.001 1.00 60.38 180 GLU A CA 1
ATOM 1509 C C . GLU A 1 180 ? 17.135 -13.637 3.580 1.00 60.38 180 GLU A C 1
ATOM 1511 O O . GLU A 1 180 ? 15.954 -13.936 3.738 1.00 60.38 180 GLU A O 1
ATOM 1516 N N . ARG A 1 181 ? 17.581 -12.407 3.857 1.00 67.19 181 ARG A N 1
ATOM 1517 C CA . ARG A 1 181 ? 16.751 -11.371 4.494 1.00 67.19 181 ARG A CA 1
ATOM 1518 C C . ARG A 1 181 ? 15.822 -10.631 3.530 1.00 67.19 181 ARG A C 1
ATOM 1520 O O . ARG A 1 181 ? 14.922 -9.925 3.977 1.00 67.19 181 ARG A O 1
ATOM 1527 N N . ASN A 1 182 ? 16.030 -10.777 2.219 1.00 78.25 182 ASN A N 1
ATOM 1528 C CA . ASN A 1 182 ? 15.355 -9.998 1.179 1.00 78.25 182 ASN A CA 1
ATOM 1529 C C . ASN A 1 182 ? 14.796 -10.870 0.046 1.00 78.25 182 ASN A C 1
ATOM 1531 O O . ASN A 1 182 ? 14.945 -10.533 -1.126 1.00 78.25 182 ASN A O 1
ATOM 1535 N N . LEU A 1 183 ? 14.111 -11.966 0.376 1.00 76.94 183 LEU A N 1
ATOM 1536 C CA . LEU A 1 183 ? 13.524 -12.881 -0.618 1.00 76.94 183 LEU A CA 1
ATOM 1537 C C . LEU A 1 183 ? 12.574 -12.187 -1.616 1.00 76.94 183 LEU A C 1
ATOM 1539 O O . LEU A 1 183 ? 12.524 -12.539 -2.792 1.00 76.94 183 LEU A O 1
ATOM 1543 N N . ALA A 1 184 ? 11.885 -11.128 -1.179 1.00 81.81 184 ALA A N 1
ATOM 1544 C CA . ALA A 1 184 ? 10.997 -10.325 -2.023 1.00 81.81 184 ALA A CA 1
ATOM 1545 C C . ALA A 1 184 ? 11.731 -9.418 -3.034 1.00 81.81 184 ALA A C 1
ATOM 1547 O O . ALA A 1 184 ? 11.087 -8.762 -3.861 1.00 81.81 184 ALA A O 1
ATOM 1548 N N . ARG A 1 185 ? 13.067 -9.337 -2.965 1.00 84.88 185 ARG A N 1
ATOM 1549 C CA . ARG A 1 185 ? 13.879 -8.559 -3.900 1.00 84.88 185 ARG A CA 1
ATOM 1550 C C . ARG A 1 185 ? 13.800 -9.168 -5.294 1.00 84.88 185 ARG A C 1
ATOM 1552 O O . ARG A 1 185 ? 13.760 -10.379 -5.470 1.00 84.88 185 ARG A O 1
ATOM 1559 N N . THR A 1 186 ? 13.808 -8.303 -6.292 1.00 83.56 186 THR A N 1
ATOM 1560 C CA . THR A 1 186 ? 13.779 -8.666 -7.709 1.00 83.56 186 THR A CA 1
ATOM 1561 C C . THR A 1 186 ? 15.053 -8.199 -8.387 1.00 83.56 186 THR A C 1
ATOM 1563 O O . THR A 1 186 ? 15.585 -7.121 -8.101 1.00 83.56 186 THR A O 1
ATOM 1566 N N . HIS A 1 187 ? 15.537 -9.021 -9.305 1.00 75.25 187 HIS A N 1
ATOM 1567 C CA . HIS A 1 187 ? 16.784 -8.830 -10.021 1.00 75.25 187 HIS A CA 1
ATOM 1568 C C . HIS A 1 187 ? 16.541 -8.954 -11.518 1.00 75.25 187 HIS A C 1
ATOM 1570 O O . HIS A 1 187 ? 15.740 -9.774 -11.956 1.00 75.25 187 HIS A O 1
ATOM 1576 N N . ALA A 1 188 ? 17.272 -8.167 -12.305 1.00 72.69 188 ALA A N 1
ATOM 1577 C CA . ALA A 1 188 ? 17.424 -8.478 -13.717 1.00 72.69 188 ALA A CA 1
ATOM 1578 C C . ALA A 1 188 ? 18.365 -9.685 -13.849 1.00 72.69 188 ALA A C 1
ATOM 1580 O O . ALA A 1 188 ? 19.425 -9.719 -13.218 1.00 72.69 188 ALA A O 1
ATOM 1581 N N . ALA A 1 189 ? 17.970 -10.655 -14.661 1.00 70.75 189 ALA A N 1
ATOM 1582 C CA . ALA A 1 189 ? 18.763 -11.811 -15.039 1.00 70.75 189 ALA A CA 1
ATOM 1583 C C . ALA A 1 189 ? 18.855 -11.889 -16.567 1.00 70.75 189 ALA A C 1
ATOM 1585 O O . ALA A 1 189 ? 17.968 -11.419 -17.281 1.00 70.75 189 ALA A O 1
ATOM 1586 N N . ILE A 1 190 ? 19.948 -12.472 -17.056 1.00 70.06 190 ILE A N 1
ATOM 1587 C CA . ILE A 1 190 ? 20.174 -12.727 -18.479 1.00 70.06 190 ILE A CA 1
ATOM 1588 C C . ILE A 1 190 ? 20.467 -14.213 -18.642 1.00 70.06 190 ILE A C 1
ATOM 1590 O O . ILE A 1 190 ? 21.398 -14.726 -18.022 1.00 70.06 190 ILE A O 1
ATOM 1594 N N . THR A 1 191 ? 19.701 -14.878 -19.496 1.00 68.94 191 THR A N 1
ATOM 1595 C CA . THR A 1 191 ? 19.967 -16.235 -19.982 1.00 68.94 191 THR A CA 1
ATOM 1596 C C . THR A 1 191 ? 20.355 -16.157 -21.456 1.00 68.94 191 THR A C 1
ATOM 1598 O O . THR A 1 191 ? 19.982 -15.212 -22.144 1.00 68.94 191 THR A O 1
ATOM 1601 N N . PHE A 1 192 ? 21.151 -17.088 -21.973 1.00 67.81 192 PHE A N 1
ATOM 1602 C CA . PHE A 1 192 ? 21.546 -17.065 -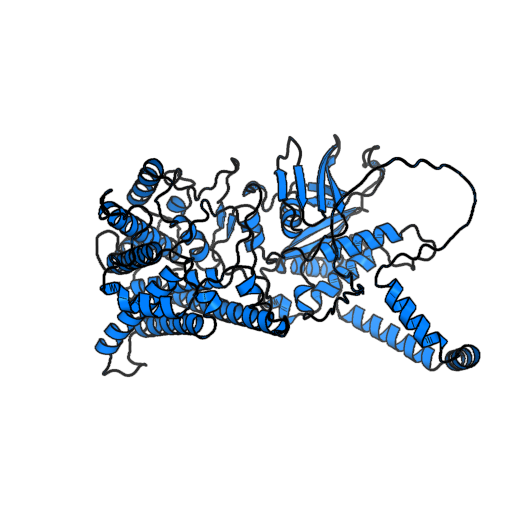23.384 1.00 67.81 192 PHE A CA 1
ATOM 1603 C C . PHE A 1 192 ? 20.928 -18.249 -24.112 1.00 67.81 192 PHE A C 1
ATOM 1605 O O . PHE A 1 192 ? 21.046 -19.382 -23.662 1.00 67.81 192 PHE A O 1
ATOM 1612 N N . ARG A 1 193 ? 20.299 -17.993 -25.261 1.00 68.38 193 ARG A N 1
ATOM 1613 C CA . ARG A 1 193 ? 19.682 -19.030 -26.096 1.00 68.38 193 ARG A CA 1
ATOM 1614 C C . ARG A 1 193 ? 20.358 -19.115 -27.454 1.00 68.38 193 ARG A C 1
ATOM 1616 O O . ARG A 1 193 ? 20.704 -18.090 -28.045 1.00 68.38 193 ARG A O 1
ATOM 1623 N N . TYR A 1 194 ? 20.541 -20.318 -27.983 1.00 69.06 194 TYR A N 1
ATOM 1624 C CA . TYR A 1 194 ? 20.998 -20.498 -29.359 1.00 69.06 194 TYR A CA 1
ATOM 1625 C C . TYR A 1 194 ? 19.818 -20.388 -30.323 1.00 69.06 194 TYR A C 1
ATOM 1627 O O . TYR A 1 194 ? 18.751 -20.933 -30.079 1.00 69.06 194 TYR A O 1
ATOM 1635 N N . TRP A 1 195 ? 20.030 -19.663 -31.417 1.00 65.44 195 TRP A N 1
ATOM 1636 C CA . TRP A 1 195 ? 19.059 -19.520 -32.498 1.00 65.44 195 TRP A CA 1
ATOM 1637 C C . TRP A 1 195 ? 19.789 -19.713 -33.816 1.00 65.44 195 TRP A C 1
ATOM 1639 O O . TRP A 1 195 ? 20.914 -19.218 -33.959 1.00 65.44 195 TRP A O 1
ATOM 1649 N N . SER A 1 196 ? 19.145 -20.409 -34.755 1.00 70.12 196 SER A N 1
ATOM 1650 C CA . SER A 1 196 ? 19.605 -20.433 -36.141 1.00 70.12 196 SER A CA 1
ATOM 1651 C C . SER A 1 196 ? 19.321 -19.081 -36.790 1.00 70.12 196 SER A C 1
ATOM 1653 O O . SER A 1 196 ? 18.212 -18.552 -36.683 1.00 70.12 196 SER A O 1
ATOM 1655 N N . TRP A 1 197 ? 20.331 -18.528 -37.460 1.00 69.19 197 TRP A N 1
ATOM 1656 C CA . TRP A 1 197 ? 20.218 -17.262 -38.186 1.00 69.19 197 TRP A CA 1
ATOM 1657 C C . TRP A 1 197 ? 19.264 -17.345 -39.380 1.00 69.19 197 TRP A C 1
ATOM 1659 O O . TRP A 1 197 ? 18.676 -16.329 -39.737 1.00 69.19 197 TRP A O 1
ATOM 1669 N N . ASP A 1 198 ? 19.032 -18.541 -39.926 1.00 73.25 198 ASP A N 1
ATOM 1670 C CA . ASP A 1 198 ? 18.119 -18.756 -41.059 1.00 73.25 198 ASP A CA 1
ATOM 1671 C C . ASP A 1 198 ? 16.658 -18.396 -40.731 1.00 73.25 198 ASP A C 1
ATOM 1673 O O . ASP A 1 198 ? 15.844 -18.182 -41.626 1.00 73.25 198 ASP A O 1
ATOM 1677 N N . MET A 1 199 ? 16.324 -18.303 -39.439 1.00 68.06 199 MET A N 1
ATOM 1678 C CA . MET A 1 199 ? 14.984 -17.963 -38.952 1.00 68.06 199 MET A CA 1
ATOM 1679 C C . MET A 1 199 ? 14.818 -16.468 -38.643 1.00 68.06 199 MET A C 1
ATOM 1681 O O . MET A 1 199 ? 13.719 -16.039 -38.287 1.00 68.06 199 MET A O 1
ATOM 1685 N N . MET A 1 200 ? 15.880 -15.661 -38.757 1.00 73.38 200 MET A N 1
ATOM 1686 C CA . MET A 1 200 ? 15.785 -14.218 -38.540 1.00 73.38 200 MET A CA 1
ATOM 1687 C C . MET A 1 200 ? 15.193 -13.518 -39.773 1.00 73.38 200 MET A C 1
ATOM 1689 O O . MET A 1 200 ? 15.537 -13.856 -40.908 1.00 73.38 200 MET A O 1
ATOM 1693 N N . PRO A 1 201 ? 14.294 -12.536 -39.590 1.00 77.06 201 PRO A N 1
ATOM 1694 C CA . PRO A 1 201 ? 13.806 -11.716 -40.692 1.00 77.06 201 PRO A CA 1
ATOM 1695 C C . PRO A 1 201 ? 14.954 -10.996 -41.405 1.00 77.06 201 PRO A C 1
ATOM 1697 O O . PRO A 1 201 ? 15.923 -10.585 -40.772 1.00 77.06 201 PRO A O 1
ATOM 1700 N N . SER A 1 202 ? 14.842 -10.813 -42.722 1.00 77.75 202 SER A N 1
ATOM 1701 C CA . SER A 1 202 ? 15.895 -10.202 -43.549 1.00 77.75 202 SER A CA 1
ATOM 1702 C C . SER A 1 202 ? 16.184 -8.739 -43.197 1.00 77.75 202 SER A C 1
ATOM 1704 O O . SER A 1 202 ? 17.253 -8.225 -43.511 1.00 77.75 202 SER A O 1
ATOM 1706 N N . ASP A 1 203 ? 15.235 -8.064 -42.553 1.00 74.56 203 ASP A N 1
ATOM 1707 C CA . ASP A 1 203 ? 15.354 -6.712 -42.006 1.00 74.56 203 ASP A CA 1
ATOM 1708 C C . ASP A 1 203 ? 16.149 -6.659 -40.687 1.00 74.56 203 ASP A C 1
ATOM 1710 O O . ASP A 1 203 ? 16.570 -5.580 -40.262 1.00 74.56 203 ASP A O 1
ATOM 1714 N N . MET A 1 204 ? 16.433 -7.807 -40.063 1.00 71.75 204 MET A N 1
ATOM 1715 C CA . MET A 1 204 ? 17.188 -7.892 -38.814 1.00 71.75 204 MET A CA 1
ATOM 1716 C C . MET A 1 204 ? 18.659 -8.200 -39.083 1.00 71.75 204 MET A C 1
ATOM 1718 O O . MET A 1 204 ? 19.060 -9.326 -39.355 1.00 71.75 204 MET A O 1
ATOM 1722 N N . THR A 1 205 ? 19.496 -7.172 -38.956 1.00 70.25 205 THR A N 1
ATOM 1723 C CA . THR A 1 205 ? 20.952 -7.271 -39.171 1.00 70.25 205 THR A CA 1
ATOM 1724 C C . THR A 1 205 ? 21.743 -7.540 -37.889 1.00 70.25 205 THR A C 1
ATOM 1726 O O . THR A 1 205 ? 22.969 -7.646 -37.929 1.00 70.25 205 THR A O 1
ATOM 1729 N N . ARG A 1 206 ? 21.074 -7.614 -36.728 1.00 69.00 206 ARG A N 1
ATOM 1730 C CA . ARG A 1 206 ? 21.714 -7.724 -35.409 1.00 69.00 206 ARG A CA 1
ATOM 1731 C C . ARG A 1 206 ? 20.999 -8.749 -34.528 1.00 69.00 206 ARG A C 1
ATOM 1733 O O . ARG A 1 206 ? 19.779 -8.859 -34.616 1.00 69.00 206 ARG A O 1
ATOM 1740 N N . PRO A 1 207 ? 21.734 -9.469 -33.660 1.00 65.00 207 PRO A N 1
ATOM 1741 C CA . PRO A 1 207 ? 21.119 -10.361 -32.690 1.00 65.00 207 PRO A CA 1
ATOM 1742 C C . PRO A 1 207 ? 20.237 -9.554 -31.737 1.00 65.00 207 PRO A C 1
ATOM 1744 O O . PRO A 1 207 ? 20.689 -8.594 -31.114 1.00 65.00 207 PRO A O 1
ATOM 1747 N N . LEU A 1 208 ? 18.978 -9.961 -31.647 1.00 78.56 208 LEU A N 1
ATOM 1748 C CA . LEU A 1 208 ? 17.975 -9.358 -30.782 1.00 78.56 208 LEU A CA 1
ATOM 1749 C C . LEU A 1 208 ? 18.044 -9.996 -29.397 1.00 78.56 208 LEU A C 1
ATOM 1751 O O . LEU A 1 208 ? 18.321 -11.189 -29.288 1.00 78.56 208 LEU A O 1
ATOM 1755 N N . ALA A 1 209 ? 17.766 -9.236 -28.343 1.00 83.06 209 ALA A N 1
ATOM 1756 C CA . ALA A 1 209 ? 17.472 -9.827 -27.045 1.00 83.06 209 ALA A CA 1
ATOM 1757 C C . ALA A 1 209 ? 15.969 -10.127 -26.942 1.00 83.06 209 ALA A C 1
ATOM 1759 O O . ALA A 1 209 ? 15.160 -9.386 -27.491 1.00 83.06 209 ALA A O 1
ATOM 1760 N N . THR A 1 210 ? 15.575 -11.186 -26.239 1.00 86.75 210 THR A N 1
ATOM 1761 C CA . THR A 1 210 ? 14.159 -11.476 -25.950 1.00 86.75 210 THR A CA 1
ATOM 1762 C C . THR A 1 210 ? 13.815 -11.068 -24.525 1.00 86.75 210 THR A C 1
ATOM 1764 O O . THR A 1 210 ? 14.572 -11.361 -23.605 1.00 86.75 210 THR A O 1
ATOM 1767 N N . ILE A 1 211 ? 12.661 -10.462 -24.299 1.00 91.00 211 ILE A N 1
ATOM 1768 C CA . ILE A 1 211 ? 12.131 -10.133 -22.970 1.00 91.00 211 ILE A CA 1
ATOM 1769 C C . ILE A 1 211 ? 10.615 -10.335 -22.986 1.00 91.00 211 ILE A C 1
ATOM 1771 O O . ILE A 1 211 ? 10.012 -10.325 -24.052 1.00 91.00 211 ILE A O 1
ATOM 1775 N N . THR A 1 212 ? 9.974 -10.543 -21.840 1.00 93.75 212 THR A N 1
ATOM 1776 C CA . THR A 1 212 ? 8.506 -10.541 -21.785 1.00 93.75 212 THR A CA 1
ATOM 1777 C C . THR A 1 212 ? 7.971 -9.113 -21.694 1.00 93.75 212 THR A C 1
ATOM 1779 O O . THR A 1 212 ? 8.641 -8.220 -21.165 1.00 93.75 212 THR A O 1
ATOM 1782 N N . ILE A 1 213 ? 6.753 -8.875 -22.182 1.00 95.88 213 ILE A N 1
ATOM 1783 C CA . ILE A 1 213 ? 6.133 -7.545 -22.105 1.00 95.88 213 ILE A CA 1
ATOM 1784 C C . ILE A 1 213 ? 6.032 -7.064 -20.658 1.00 95.88 213 ILE A C 1
ATOM 1786 O O . ILE A 1 213 ? 6.359 -5.909 -20.388 1.00 95.88 213 ILE A O 1
ATOM 1790 N N . GLY A 1 214 ? 5.641 -7.933 -19.721 1.00 95.38 214 GLY A N 1
ATOM 1791 C CA . GLY A 1 214 ? 5.526 -7.539 -18.317 1.00 95.38 214 GLY A CA 1
ATOM 1792 C C . GLY A 1 214 ? 6.854 -7.070 -17.726 1.00 95.38 214 GLY A C 1
ATOM 1793 O O . GLY A 1 214 ? 6.928 -5.999 -17.119 1.00 95.38 214 GLY A O 1
ATOM 1794 N N . HIS A 1 215 ? 7.938 -7.805 -17.990 1.00 92.94 215 HIS A N 1
ATOM 1795 C CA . HIS A 1 215 ? 9.277 -7.400 -17.567 1.00 92.94 215 HIS A CA 1
ATOM 1796 C C . HIS A 1 215 ? 9.714 -6.091 -18.226 1.00 92.94 215 HIS A C 1
ATOM 1798 O O . HIS A 1 215 ? 10.247 -5.219 -17.545 1.00 92.94 215 HIS A O 1
ATOM 1804 N N . LEU A 1 216 ? 9.457 -5.908 -19.523 1.00 94.62 216 LEU A N 1
ATOM 1805 C CA . LEU A 1 216 ? 9.805 -4.674 -20.224 1.00 94.62 216 LEU A CA 1
ATOM 1806 C C . LEU A 1 216 ? 9.077 -3.452 -19.644 1.00 94.62 216 LEU A C 1
ATOM 1808 O O . LEU A 1 216 ? 9.699 -2.406 -19.446 1.00 94.62 216 LEU A O 1
ATOM 1812 N N . VAL A 1 217 ? 7.787 -3.595 -19.325 1.00 95.56 217 VAL A N 1
ATOM 1813 C CA . VAL A 1 217 ? 6.963 -2.551 -18.695 1.00 95.56 217 VAL A CA 1
ATOM 1814 C C . VAL A 1 217 ? 7.532 -2.120 -17.350 1.00 95.56 217 VAL A C 1
ATOM 1816 O O . VAL A 1 217 ? 7.754 -0.924 -17.136 1.00 95.56 217 VAL A O 1
ATOM 1819 N N . ILE A 1 218 ? 7.843 -3.085 -16.486 1.00 93.81 218 ILE A N 1
ATOM 1820 C CA . ILE A 1 218 ? 8.443 -2.836 -15.172 1.00 93.81 218 ILE A CA 1
ATOM 1821 C C . ILE A 1 218 ? 9.836 -2.204 -15.316 1.00 93.81 218 ILE A C 1
ATOM 1823 O O . ILE A 1 218 ? 10.142 -1.217 -14.641 1.00 93.81 218 ILE A O 1
ATOM 1827 N N . LEU A 1 219 ? 10.687 -2.732 -16.207 1.00 90.62 219 LEU A N 1
ATOM 1828 C CA . LEU A 1 219 ? 12.038 -2.206 -16.429 1.00 90.62 219 LEU A CA 1
ATOM 1829 C C . LEU A 1 219 ? 12.015 -0.760 -16.919 1.00 90.62 219 LEU A C 1
ATOM 1831 O O . LEU A 1 219 ? 12.823 0.044 -16.453 1.00 90.62 219 LEU A O 1
ATOM 1835 N N . ALA A 1 220 ? 11.093 -0.415 -17.820 1.00 92.19 220 ALA A N 1
ATOM 1836 C CA . ALA A 1 220 ? 10.971 0.946 -18.320 1.00 92.19 220 ALA A CA 1
ATOM 1837 C C . ALA A 1 220 ? 10.680 1.935 -17.180 1.00 92.19 220 ALA A C 1
ATOM 1839 O O . ALA A 1 220 ? 11.374 2.943 -17.037 1.00 92.19 220 ALA A O 1
ATOM 1840 N N . VAL A 1 221 ? 9.729 1.601 -16.303 1.00 92.25 221 VAL A N 1
ATOM 1841 C CA . VAL A 1 221 ? 9.384 2.433 -15.139 1.00 92.25 221 VAL A CA 1
ATOM 1842 C C . VAL A 1 221 ? 10.541 2.503 -14.136 1.00 92.25 221 VAL A C 1
ATOM 1844 O O . VAL A 1 221 ? 10.856 3.582 -13.635 1.00 92.25 221 VAL A O 1
ATOM 1847 N N . ARG A 1 222 ? 11.251 1.392 -13.889 1.00 88.50 222 ARG A N 1
ATOM 1848 C CA . ARG A 1 222 ? 12.436 1.362 -13.006 1.00 88.50 222 ARG A CA 1
ATOM 1849 C C . ARG A 1 222 ? 13.621 2.175 -13.532 1.00 88.50 222 ARG A C 1
ATOM 1851 O O . ARG A 1 222 ? 14.412 2.664 -12.728 1.00 88.50 222 ARG A O 1
ATOM 1858 N N . LEU A 1 223 ? 13.738 2.346 -14.850 1.00 86.12 223 LEU A N 1
ATOM 1859 C CA . LEU A 1 223 ? 14.680 3.284 -15.475 1.00 86.12 223 LEU A CA 1
ATOM 1860 C C . LEU A 1 223 ? 14.222 4.743 -15.392 1.00 86.12 223 LEU A C 1
ATOM 1862 O O . LEU A 1 223 ? 14.912 5.629 -15.887 1.00 86.12 223 LEU A O 1
ATOM 1866 N N . GLY A 1 224 ? 13.063 5.009 -14.790 1.00 87.62 224 GLY A N 1
ATOM 1867 C CA . GLY A 1 224 ? 12.469 6.335 -14.732 1.00 87.62 224 GLY A CA 1
ATOM 1868 C C . GLY A 1 224 ? 11.958 6.816 -16.090 1.00 87.62 224 GLY A C 1
ATOM 1869 O O . GLY A 1 224 ? 11.969 8.026 -16.333 1.00 87.62 224 GLY A O 1
ATOM 1870 N N . MET A 1 225 ? 11.551 5.896 -16.972 1.00 90.56 225 MET A N 1
ATOM 1871 C CA . MET A 1 225 ? 10.747 6.226 -18.148 1.00 90.56 225 MET A CA 1
ATOM 1872 C C . MET A 1 225 ? 9.265 6.335 -17.776 1.00 90.56 225 MET A C 1
ATOM 1874 O O . MET A 1 225 ? 8.803 5.785 -16.775 1.00 90.56 225 MET A O 1
ATOM 1878 N N . GLN A 1 226 ? 8.514 7.040 -18.614 1.00 92.50 226 GLN A N 1
ATOM 1879 C CA . GLN A 1 226 ? 7.064 7.159 -18.565 1.00 92.50 226 GLN A CA 1
ATOM 1880 C C . GLN A 1 226 ? 6.489 6.567 -19.843 1.00 92.50 226 GLN A C 1
ATOM 1882 O O . GLN A 1 226 ? 6.921 6.930 -20.937 1.00 92.50 226 GLN A O 1
ATOM 1887 N N . TRP A 1 227 ? 5.510 5.676 -19.712 1.00 94.19 227 TRP A N 1
ATOM 1888 C CA . TRP A 1 227 ? 4.791 5.142 -20.862 1.00 94.19 227 TRP A CA 1
ATOM 1889 C C . TRP A 1 227 ? 3.908 6.237 -21.475 1.00 94.19 227 TRP A C 1
ATOM 1891 O O . TRP A 1 227 ? 3.078 6.829 -20.789 1.00 94.19 227 TRP A O 1
ATOM 1901 N N . ARG A 1 228 ? 4.110 6.518 -22.767 1.00 94.00 228 ARG A N 1
ATOM 1902 C CA . ARG A 1 228 ? 3.290 7.446 -23.571 1.00 94.00 228 ARG A CA 1
ATOM 1903 C C . ARG A 1 228 ? 2.205 6.707 -24.327 1.00 94.00 228 ARG A C 1
ATOM 1905 O O . ARG A 1 228 ? 1.072 7.163 -24.418 1.00 94.00 228 ARG A O 1
ATOM 1912 N N . LEU A 1 229 ? 2.573 5.556 -24.876 1.00 94.19 229 LEU A N 1
ATOM 1913 C CA . LEU A 1 229 ? 1.675 4.648 -25.563 1.00 94.19 229 LEU A CA 1
ATOM 1914 C C . LEU A 1 229 ? 1.927 3.248 -25.011 1.00 94.19 229 LEU A C 1
ATOM 1916 O O . LEU A 1 229 ? 3.061 2.786 -24.958 1.00 94.19 229 LEU A O 1
ATOM 1920 N N . LEU A 1 230 ? 0.865 2.578 -24.579 1.00 94.06 230 LEU A N 1
ATOM 1921 C CA . LEU A 1 230 ? 0.940 1.249 -23.970 1.00 94.06 230 LEU A CA 1
ATOM 1922 C C . LEU A 1 230 ? -0.179 0.372 -24.544 1.00 94.06 230 LEU A C 1
ATOM 1924 O O . LEU A 1 230 ? -1.182 0.101 -23.882 1.00 94.06 230 LEU A O 1
ATOM 1928 N N . ASN A 1 231 ? -0.068 0.023 -25.824 1.00 92.38 231 ASN A N 1
ATOM 1929 C CA . ASN A 1 231 ? -1.072 -0.755 -26.540 1.00 92.38 231 ASN A CA 1
ATOM 1930 C C . ASN A 1 231 ? -0.385 -1.827 -27.400 1.00 92.38 231 ASN A C 1
ATOM 1932 O O . ASN A 1 231 ? 0.486 -1.519 -28.202 1.00 92.38 231 ASN A O 1
ATOM 1936 N N . LEU A 1 232 ? -0.774 -3.090 -27.239 1.00 90.31 232 LEU A N 1
ATOM 1937 C CA . LEU A 1 232 ? -0.126 -4.198 -27.946 1.00 90.31 232 LEU A CA 1
ATOM 1938 C C . LEU A 1 232 ? -0.364 -4.169 -29.464 1.00 90.31 232 LEU A C 1
ATOM 1940 O O . LEU A 1 232 ? 0.495 -4.605 -30.221 1.00 90.31 232 LEU A O 1
ATOM 1944 N N . GLU A 1 233 ? -1.498 -3.625 -29.906 1.00 90.00 233 GLU A N 1
ATOM 1945 C CA . GLU A 1 233 ? -1.910 -3.579 -31.313 1.00 90.00 233 GLU A CA 1
ATOM 1946 C C . GLU A 1 233 ? -1.389 -2.325 -32.026 1.00 90.00 233 GLU A C 1
ATOM 1948 O O . GLU A 1 233 ? -0.933 -2.385 -33.163 1.00 90.00 233 GLU A O 1
ATOM 1953 N N . LYS A 1 234 ? -1.449 -1.169 -31.354 1.00 90.56 234 LYS A N 1
ATOM 1954 C CA . LYS A 1 234 ? -1.047 0.138 -31.909 1.00 90.56 234 LYS A CA 1
ATOM 1955 C C . LYS A 1 234 ? 0.439 0.445 -31.719 1.00 90.56 234 LYS A C 1
ATOM 1957 O O . LYS A 1 234 ? 0.918 1.458 -32.223 1.00 90.56 234 LYS A O 1
ATOM 1962 N N . GLY A 1 235 ? 1.144 -0.391 -30.966 1.00 93.31 235 GLY A N 1
ATOM 1963 C CA . GLY A 1 235 ? 2.519 -0.167 -30.549 1.00 93.31 235 GLY A CA 1
ATOM 1964 C C . GLY A 1 235 ? 2.636 0.488 -29.172 1.00 93.31 235 GLY A C 1
ATOM 1965 O O . GLY A 1 235 ? 1.672 0.933 -28.547 1.00 93.31 235 GLY A O 1
ATOM 1966 N N . MET A 1 236 ? 3.864 0.525 -28.677 1.00 96.44 236 MET A N 1
ATOM 1967 C CA . MET A 1 236 ? 4.226 0.925 -27.330 1.00 96.44 236 MET A CA 1
ATOM 1968 C C . MET A 1 236 ? 5.430 1.872 -27.374 1.00 96.44 236 MET A C 1
ATOM 1970 O O . MET A 1 236 ? 6.372 1.676 -28.146 1.00 96.44 236 MET A O 1
ATOM 1974 N N . SER A 1 237 ? 5.416 2.903 -26.535 1.00 96.69 237 SER A N 1
ATOM 1975 C CA . SER A 1 237 ? 6.520 3.851 -26.413 1.00 96.69 237 SER A CA 1
ATOM 1976 C C . SER A 1 237 ? 6.634 4.425 -25.006 1.00 96.69 237 SER A C 1
ATOM 1978 O O . SER A 1 237 ? 5.631 4.698 -24.338 1.00 96.69 237 SER A O 1
ATOM 1980 N N . ALA A 1 238 ? 7.873 4.622 -24.563 1.00 96.38 238 ALA A N 1
ATOM 1981 C CA . ALA A 1 238 ? 8.200 5.244 -23.290 1.00 96.38 238 ALA A CA 1
ATOM 1982 C C . ALA A 1 238 ? 9.431 6.149 -23.415 1.00 96.38 238 ALA A C 1
ATOM 1984 O O . ALA A 1 238 ? 10.329 5.899 -24.219 1.00 96.38 238 ALA A O 1
ATOM 1985 N N . ASP A 1 239 ? 9.491 7.196 -22.599 1.00 94.50 239 ASP A N 1
ATOM 1986 C CA . ASP A 1 239 ? 10.630 8.112 -22.531 1.00 94.50 239 ASP A CA 1
ATOM 1987 C C . ASP A 1 239 ? 10.847 8.623 -21.108 1.00 94.50 239 ASP A C 1
ATOM 1989 O O . ASP A 1 239 ? 9.911 8.743 -20.321 1.00 94.50 239 ASP A O 1
ATOM 1993 N N . GLY A 1 240 ? 12.095 8.921 -20.758 1.00 89.56 240 GLY A N 1
ATOM 1994 C CA . GLY A 1 240 ? 12.430 9.544 -19.481 1.00 89.56 240 GLY A CA 1
ATOM 1995 C C . GLY A 1 240 ? 13.824 9.181 -18.995 1.00 89.56 240 GLY A C 1
ATOM 1996 O O . GLY A 1 240 ? 14.410 8.193 -19.419 1.00 89.56 240 GLY A O 1
ATOM 1997 N N . SER A 1 241 ? 14.384 10.015 -18.118 1.00 86.25 241 SER A N 1
ATOM 1998 C CA . SER A 1 241 ? 15.668 9.758 -17.438 1.00 86.25 241 SER A CA 1
ATOM 1999 C C . SER A 1 241 ? 16.860 9.444 -18.359 1.00 86.25 241 SER A C 1
ATOM 2001 O O . SER A 1 241 ? 17.819 8.803 -17.945 1.00 86.25 241 SER A O 1
ATOM 2003 N N . GLY A 1 242 ? 16.833 9.948 -19.597 1.00 87.19 242 GLY A N 1
ATOM 2004 C CA . GLY A 1 242 ? 17.868 9.677 -20.599 1.00 87.19 242 GLY A CA 1
ATOM 2005 C C . GLY A 1 242 ? 17.645 8.385 -21.382 1.00 87.19 242 GLY A C 1
ATOM 2006 O O . GLY A 1 242 ? 18.531 7.973 -22.110 1.00 87.19 242 GLY A O 1
ATOM 2007 N N . TYR A 1 243 ? 16.466 7.779 -21.297 1.00 89.44 243 TYR A N 1
ATOM 2008 C CA . TYR A 1 243 ? 16.080 6.603 -22.064 1.00 89.44 243 TYR A CA 1
ATOM 2009 C C . TYR A 1 243 ? 14.885 6.906 -22.966 1.00 89.44 243 TYR A C 1
ATOM 2011 O O . TYR A 1 243 ? 14.017 7.713 -22.624 1.00 89.44 243 TYR A O 1
ATOM 2019 N N . SER A 1 244 ? 14.840 6.250 -24.121 1.00 93.75 244 SER A N 1
ATOM 2020 C CA . SER A 1 244 ? 13.660 6.177 -24.978 1.00 93.75 244 SER A CA 1
ATOM 2021 C C . SER A 1 244 ? 13.484 4.754 -25.483 1.00 93.75 244 SER A C 1
ATOM 2023 O O . SER A 1 244 ? 14.439 4.117 -25.918 1.00 93.75 244 SER A O 1
ATOM 2025 N N . LEU A 1 245 ? 12.256 4.264 -25.409 1.00 95.44 245 LEU A N 1
ATOM 2026 C CA . LEU A 1 245 ? 11.843 2.937 -25.819 1.00 95.44 245 LEU A CA 1
ATOM 2027 C C . LEU A 1 245 ? 10.707 3.088 -26.832 1.00 95.44 245 LEU A C 1
ATOM 2029 O O . LEU A 1 245 ? 9.740 3.805 -26.577 1.00 95.44 245 LEU A O 1
ATOM 2033 N N . SER A 1 246 ? 10.811 2.428 -27.980 1.00 96.75 246 SER A N 1
ATOM 2034 C CA . SER A 1 246 ? 9.784 2.479 -29.031 1.00 96.75 246 SER A CA 1
ATOM 2035 C C . SER A 1 246 ? 9.631 1.118 -29.691 1.00 96.75 246 SER A C 1
ATOM 2037 O O . SER A 1 246 ? 10.633 0.462 -29.957 1.00 96.75 246 SER A O 1
ATOM 2039 N N . SER A 1 247 ? 8.398 0.677 -29.932 1.00 96.44 247 SER A N 1
ATOM 2040 C CA . SER A 1 247 ? 8.125 -0.581 -30.627 1.00 96.44 247 SER A CA 1
ATOM 2041 C C . SER A 1 247 ? 7.897 -0.372 -32.121 1.00 96.44 247 SER A C 1
ATOM 2043 O O . SER A 1 247 ? 7.270 0.604 -32.530 1.00 96.44 247 SER A O 1
ATOM 2045 N N . THR A 1 248 ? 8.272 -1.369 -32.905 1.00 93.38 248 THR A N 1
ATOM 2046 C CA . THR A 1 248 ? 7.895 -1.554 -34.308 1.00 93.38 248 THR A CA 1
ATOM 2047 C C . THR A 1 248 ? 7.309 -2.952 -34.477 1.00 93.38 248 THR A C 1
ATOM 2049 O O . THR A 1 248 ? 7.689 -3.870 -33.752 1.00 93.38 248 THR A O 1
ATOM 2052 N N . THR A 1 249 ? 6.356 -3.118 -35.389 1.00 91.06 249 THR A N 1
ATOM 2053 C CA . THR A 1 249 ? 5.775 -4.426 -35.711 1.00 91.06 249 THR A CA 1
ATOM 2054 C C . THR A 1 249 ? 6.552 -5.060 -36.858 1.00 91.06 249 THR A C 1
ATOM 2056 O O . THR A 1 249 ? 6.699 -4.448 -37.913 1.00 91.06 249 THR A O 1
ATOM 2059 N N . SER A 1 250 ? 7.032 -6.282 -36.654 1.00 89.44 250 SER A N 1
ATOM 2060 C CA . SER A 1 250 ? 7.611 -7.145 -37.680 1.00 89.44 250 SER A CA 1
ATOM 2061 C C . SER A 1 250 ? 6.662 -8.310 -37.933 1.00 89.44 250 SER A C 1
ATOM 2063 O O . SER A 1 250 ? 6.242 -8.976 -36.986 1.00 89.44 250 SER A O 1
ATOM 2065 N N . ASP A 1 251 ? 6.374 -8.601 -39.200 1.00 84.94 251 ASP A N 1
ATOM 2066 C CA . ASP A 1 251 ? 5.425 -9.653 -39.594 1.00 84.94 251 ASP A CA 1
ATOM 2067 C C . ASP A 1 251 ? 5.801 -11.041 -39.051 1.00 84.94 251 ASP A C 1
ATOM 2069 O O . ASP A 1 251 ? 4.937 -11.882 -38.819 1.00 84.94 251 ASP A O 1
ATOM 2073 N N . LYS A 1 252 ? 7.099 -11.289 -38.832 1.00 84.56 252 LYS A N 1
ATOM 2074 C CA . LYS A 1 252 ? 7.622 -12.589 -38.381 1.00 84.56 252 LYS A CA 1
ATOM 2075 C C . LYS A 1 252 ? 7.902 -12.663 -36.880 1.00 84.56 252 LYS A C 1
ATOM 2077 O O . LYS A 1 252 ? 7.839 -13.747 -36.311 1.00 84.56 252 LYS A O 1
ATOM 2082 N N . LEU A 1 253 ? 8.259 -11.543 -36.249 1.00 84.06 253 LEU A N 1
ATOM 2083 C CA . LEU A 1 253 ? 8.708 -11.511 -34.849 1.00 84.06 253 LEU A CA 1
ATOM 2084 C C . LEU A 1 253 ? 7.708 -10.852 -33.895 1.00 84.06 253 LEU A C 1
ATOM 2086 O O . LEU A 1 253 ? 7.894 -10.924 -32.681 1.00 84.06 253 LEU A O 1
ATOM 2090 N N . GLY A 1 254 ? 6.665 -10.208 -34.420 1.00 89.56 254 GLY A N 1
ATOM 2091 C CA . GLY A 1 254 ? 5.742 -9.403 -33.632 1.00 89.56 254 GLY A CA 1
ATOM 2092 C C . GLY A 1 254 ? 6.370 -8.069 -33.228 1.00 89.56 254 GLY A C 1
ATOM 2093 O O . GLY A 1 254 ? 6.919 -7.354 -34.065 1.00 89.56 254 GLY A O 1
ATOM 2094 N N . LEU A 1 255 ? 6.271 -7.705 -31.949 1.00 92.12 255 LEU A N 1
ATOM 2095 C CA . LEU A 1 255 ? 6.801 -6.434 -31.453 1.00 92.12 255 LEU A CA 1
ATOM 2096 C C . LEU A 1 255 ? 8.321 -6.501 -31.258 1.00 92.12 255 LEU A C 1
ATOM 2098 O O . LEU A 1 255 ? 8.838 -7.288 -30.459 1.00 92.12 255 LEU A O 1
ATOM 2102 N N . VAL A 1 256 ? 9.021 -5.608 -31.953 1.00 92.50 256 VAL A N 1
ATOM 2103 C CA . VAL A 1 256 ? 10.458 -5.370 -31.817 1.00 92.50 256 VAL A CA 1
ATOM 2104 C C . VAL A 1 256 ? 10.668 -3.972 -31.256 1.00 92.50 256 VAL A C 1
ATOM 2106 O O . VAL A 1 256 ? 10.267 -2.971 -31.852 1.00 92.50 256 VAL A O 1
ATOM 2109 N N . PHE A 1 257 ? 11.290 -3.900 -30.091 1.00 93.81 257 PHE A N 1
ATOM 2110 C CA . PHE A 1 257 ? 11.583 -2.680 -29.370 1.00 93.81 257 PHE A CA 1
ATOM 2111 C C . PHE A 1 257 ? 12.979 -2.173 -29.678 1.00 93.81 257 PHE A C 1
ATOM 2113 O O . PHE A 1 257 ? 13.948 -2.921 -29.674 1.00 93.81 257 PHE A O 1
ATOM 2120 N N . LYS A 1 258 ? 13.090 -0.864 -29.847 1.00 92.12 258 LYS A N 1
ATOM 2121 C CA . LYS A 1 258 ? 14.355 -0.152 -29.913 1.00 92.12 258 LYS A CA 1
ATOM 2122 C C . LYS A 1 258 ? 14.544 0.641 -28.633 1.00 92.12 258 LYS A C 1
ATOM 2124 O O . LYS A 1 258 ? 13.734 1.530 -28.347 1.00 92.12 258 LYS A O 1
ATOM 2129 N N . LEU A 1 259 ? 15.603 0.330 -27.887 1.00 90.44 259 LEU A N 1
ATOM 2130 C CA . LEU A 1 259 ? 16.016 1.096 -26.717 1.00 90.44 259 LEU A CA 1
ATOM 2131 C C . LEU A 1 259 ? 17.151 2.044 -27.103 1.00 90.44 259 LEU A C 1
ATOM 2133 O O . LEU A 1 259 ? 18.197 1.641 -27.602 1.00 90.44 259 LEU A O 1
ATOM 2137 N N . ILE A 1 260 ? 16.957 3.329 -26.839 1.00 89.88 260 ILE A N 1
ATOM 2138 C CA . ILE A 1 260 ? 17.960 4.364 -27.056 1.00 89.88 260 ILE A CA 1
ATOM 2139 C C . ILE A 1 260 ? 18.340 4.934 -25.695 1.00 89.88 260 ILE A C 1
ATOM 2141 O O . ILE A 1 260 ? 17.498 5.475 -24.978 1.00 89.88 260 ILE A O 1
ATOM 2145 N N . ALA A 1 261 ? 19.621 4.812 -25.354 1.00 84.69 261 ALA A N 1
ATOM 2146 C CA . ALA A 1 261 ? 20.210 5.443 -24.184 1.00 84.69 261 ALA A CA 1
ATOM 2147 C C . ALA A 1 261 ? 20.906 6.746 -24.599 1.00 84.69 261 ALA A C 1
ATOM 2149 O O . ALA A 1 261 ? 21.810 6.761 -25.434 1.00 84.69 261 ALA A O 1
ATOM 2150 N N . PHE A 1 262 ? 20.481 7.842 -23.994 1.00 82.38 262 PHE A N 1
ATOM 2151 C CA . PHE A 1 262 ? 21.123 9.146 -24.033 1.00 82.38 262 PHE A CA 1
ATOM 2152 C C . PHE A 1 262 ? 21.966 9.332 -22.767 1.00 82.38 262 PHE A C 1
ATOM 2154 O O . PHE A 1 262 ? 21.779 8.635 -21.772 1.00 82.38 262 PHE A O 1
ATOM 2161 N N . ALA A 1 263 ? 22.875 10.309 -22.767 1.00 71.38 263 ALA A N 1
ATOM 2162 C CA . ALA A 1 263 ? 23.603 10.658 -21.551 1.00 71.38 263 ALA A CA 1
ATOM 2163 C C . ALA A 1 263 ? 22.603 11.048 -20.434 1.00 71.38 263 ALA A C 1
ATOM 2165 O O . ALA A 1 263 ? 21.817 11.986 -20.631 1.00 71.38 263 ALA A O 1
ATOM 2166 N N . PRO A 1 264 ? 22.599 10.355 -19.277 1.00 64.12 264 PRO A N 1
ATOM 2167 C CA . PRO A 1 264 ? 21.658 10.652 -18.207 1.00 64.12 264 PRO A CA 1
ATOM 2168 C C . PRO A 1 264 ? 21.902 12.068 -17.673 1.00 64.12 264 PRO A C 1
ATOM 2170 O O . PRO A 1 264 ? 23.034 12.468 -17.405 1.00 64.12 264 PRO A O 1
ATOM 2173 N N . LYS A 1 265 ? 20.828 12.847 -17.500 1.00 63.56 265 LYS A N 1
ATOM 2174 C CA . LYS A 1 265 ? 20.898 14.254 -17.050 1.00 63.56 265 LYS A CA 1
ATOM 2175 C C . LYS A 1 265 ? 21.036 14.420 -15.523 1.00 63.56 265 LYS A C 1
ATOM 2177 O O . LYS A 1 265 ? 20.888 15.528 -15.016 1.00 63.56 265 LYS A O 1
ATOM 2182 N N . GLY A 1 266 ? 21.307 13.343 -14.785 1.00 62.66 266 GLY A N 1
ATOM 2183 C CA . GLY A 1 266 ? 21.462 13.343 -13.327 1.00 62.66 266 GLY A CA 1
ATOM 2184 C C . GLY A 1 266 ? 21.064 12.005 -12.694 1.00 62.66 266 GLY A C 1
ATOM 2185 O O . GLY A 1 266 ? 20.628 11.103 -13.411 1.00 62.66 266 GLY A O 1
ATOM 2186 N N . PRO A 1 267 ? 21.196 11.858 -11.363 1.00 62.44 267 PRO A N 1
ATOM 2187 C CA . PRO A 1 267 ? 20.715 10.672 -10.662 1.00 62.44 267 PRO A CA 1
ATOM 2188 C C . PRO A 1 267 ? 19.187 10.595 -10.783 1.00 62.44 267 PRO A C 1
ATOM 2190 O O . PRO A 1 267 ? 18.475 11.497 -10.332 1.00 62.44 267 PRO A O 1
ATOM 2193 N N . TYR A 1 268 ? 18.677 9.539 -11.416 1.00 68.00 268 TYR A N 1
ATOM 2194 C CA . TYR A 1 268 ? 17.240 9.284 -11.482 1.00 68.00 268 TYR A CA 1
ATOM 2195 C C . TYR A 1 268 ? 16.746 8.661 -10.171 1.00 68.00 268 TYR A C 1
ATOM 2197 O O . TYR A 1 268 ? 17.514 8.120 -9.372 1.00 68.00 268 TYR A O 1
ATOM 2205 N N . ARG A 1 269 ? 15.444 8.795 -9.910 1.00 75.94 269 ARG A N 1
ATOM 2206 C CA . ARG A 1 269 ? 14.835 8.338 -8.659 1.00 75.94 269 ARG A CA 1
ATOM 2207 C C . ARG A 1 269 ? 14.680 6.821 -8.706 1.00 75.94 269 ARG A C 1
ATOM 2209 O O . ARG A 1 269 ? 13.914 6.314 -9.518 1.00 75.94 269 ARG A O 1
ATOM 2216 N N . ARG A 1 270 ? 15.411 6.112 -7.847 1.00 82.00 270 ARG A N 1
ATOM 2217 C CA . ARG A 1 270 ? 15.350 4.650 -7.761 1.00 82.00 270 ARG A CA 1
ATOM 2218 C C . ARG A 1 270 ? 14.070 4.218 -7.064 1.00 82.00 270 ARG A C 1
ATOM 2220 O O . ARG A 1 270 ? 13.728 4.767 -6.018 1.00 82.00 270 ARG A O 1
ATOM 2227 N N . LEU A 1 271 ? 13.392 3.242 -7.656 1.00 87.56 271 LEU A N 1
ATOM 2228 C CA . LEU A 1 271 ? 12.272 2.546 -7.035 1.00 87.56 271 LEU A CA 1
ATOM 2229 C C . LEU A 1 271 ? 12.788 1.341 -6.245 1.00 87.56 271 LEU A C 1
ATOM 2231 O O . LEU A 1 271 ? 13.807 0.746 -6.603 1.00 87.56 271 LEU A O 1
ATOM 2235 N N . ILE A 1 272 ? 12.068 0.972 -5.188 1.00 89.38 272 ILE A N 1
ATOM 2236 C CA . ILE A 1 272 ? 12.342 -0.230 -4.404 1.00 89.38 272 ILE A CA 1
ATOM 2237 C C . ILE A 1 272 ? 12.271 -1.451 -5.344 1.00 89.38 272 ILE A C 1
ATOM 2239 O O . ILE A 1 272 ? 11.234 -1.677 -5.970 1.00 89.38 272 ILE A O 1
ATOM 2243 N N . PRO A 1 273 ? 13.316 -2.289 -5.431 1.00 87.06 273 PRO A N 1
ATOM 2244 C CA . PRO A 1 273 ? 13.334 -3.462 -6.306 1.00 87.06 273 PRO A CA 1
ATOM 2245 C C . PRO A 1 273 ? 12.588 -4.657 -5.702 1.00 87.06 273 PRO A C 1
ATOM 2247 O O . PRO A 1 273 ? 13.164 -5.727 -5.511 1.00 87.06 273 PRO A O 1
ATOM 2250 N N . ASN A 1 274 ? 11.327 -4.492 -5.340 1.00 89.25 274 ASN A N 1
ATOM 2251 C CA . ASN A 1 274 ? 10.544 -5.520 -4.658 1.00 89.25 274 ASN A CA 1
ATOM 2252 C C . ASN A 1 274 ? 9.436 -6.034 -5.589 1.00 89.25 274 ASN A C 1
ATOM 2254 O O . ASN A 1 274 ? 8.813 -5.239 -6.290 1.00 89.25 274 ASN A O 1
ATOM 2258 N N . LYS A 1 275 ? 9.155 -7.343 -5.568 1.00 92.12 275 LYS A N 1
ATOM 2259 C CA . LYS A 1 275 ? 8.057 -7.965 -6.333 1.00 92.12 275 LYS A CA 1
ATOM 2260 C C . LYS A 1 275 ? 6.707 -7.293 -6.050 1.00 92.12 275 LYS A C 1
ATOM 2262 O O . LYS A 1 275 ? 5.904 -7.112 -6.957 1.00 92.12 275 LYS A O 1
ATOM 2267 N N . ALA A 1 276 ? 6.476 -6.869 -4.808 1.00 95.19 276 ALA A N 1
ATOM 2268 C CA . ALA A 1 276 ? 5.303 -6.095 -4.408 1.00 95.19 276 ALA A CA 1
ATOM 2269 C C . ALA A 1 276 ? 5.258 -4.709 -5.080 1.00 95.19 276 ALA A C 1
ATOM 2271 O O . ALA A 1 276 ? 4.204 -4.250 -5.505 1.00 95.19 276 ALA A O 1
ATOM 2272 N N . VAL A 1 277 ? 6.406 -4.053 -5.235 1.00 94.69 277 VAL A N 1
ATOM 2273 C CA . VAL A 1 277 ? 6.493 -2.753 -5.919 1.00 94.69 277 VAL A CA 1
ATOM 2274 C C . VAL A 1 277 ? 6.265 -2.918 -7.419 1.00 94.69 277 VAL A C 1
ATOM 2276 O O . VAL A 1 277 ? 5.624 -2.071 -8.025 1.00 94.69 277 VAL A O 1
ATOM 2279 N N . ASP A 1 278 ? 6.692 -4.034 -8.009 1.00 94.94 278 ASP A N 1
ATOM 2280 C CA . ASP A 1 278 ? 6.405 -4.348 -9.416 1.00 94.94 278 ASP A CA 1
ATOM 2281 C C . ASP A 1 278 ? 4.919 -4.590 -9.682 1.00 94.94 278 ASP A C 1
ATOM 2283 O O . ASP A 1 278 ? 4.397 -4.158 -10.712 1.00 94.94 278 ASP A O 1
ATOM 2287 N N . LYS A 1 279 ? 4.224 -5.218 -8.726 1.00 96.50 279 LYS A N 1
ATOM 2288 C CA . LYS A 1 279 ? 2.760 -5.326 -8.730 1.00 96.50 279 LYS A CA 1
ATOM 2289 C C . LYS A 1 279 ? 2.114 -3.942 -8.687 1.00 96.50 279 LYS A C 1
ATOM 2291 O O . LYS A 1 279 ? 1.289 -3.638 -9.545 1.00 96.50 279 LYS A O 1
ATOM 2296 N N . LEU A 1 280 ? 2.552 -3.074 -7.769 1.00 95.62 280 LEU A N 1
ATOM 2297 C CA . LEU A 1 280 ? 2.053 -1.695 -7.678 1.00 95.62 280 LEU A CA 1
ATOM 2298 C C . LEU A 1 280 ? 2.272 -0.909 -8.976 1.00 95.62 280 LEU A C 1
ATOM 2300 O O . LEU A 1 280 ? 1.374 -0.170 -9.388 1.00 95.62 280 LEU A O 1
ATOM 2304 N N . ILE A 1 281 ? 3.414 -1.117 -9.648 1.00 94.94 281 ILE A N 1
ATOM 2305 C CA . ILE A 1 281 ? 3.697 -0.488 -10.943 1.00 94.94 281 ILE A CA 1
ATOM 2306 C C . ILE A 1 281 ? 2.621 -0.831 -11.964 1.00 94.94 281 ILE A C 1
ATOM 2308 O O . ILE A 1 281 ? 2.137 0.052 -12.666 1.00 94.94 281 ILE A O 1
ATOM 2312 N N . CYS A 1 282 ? 2.221 -2.097 -12.004 1.00 95.69 282 CYS A N 1
ATOM 2313 C CA . CYS A 1 282 ? 1.196 -2.598 -12.907 1.00 95.69 282 CYS A CA 1
ATOM 2314 C C . CYS A 1 282 ? -0.217 -2.478 -12.322 1.00 95.69 282 CYS A C 1
ATOM 2316 O O . CYS A 1 282 ? -1.101 -3.225 -12.710 1.00 95.69 282 CYS A O 1
ATOM 2318 N N . GLY A 1 283 ? -0.449 -1.579 -11.362 1.00 94.62 283 GLY A N 1
ATOM 2319 C CA . GLY A 1 283 ? -1.794 -1.341 -10.853 1.00 94.62 283 GLY A CA 1
ATOM 2320 C C . GLY A 1 283 ? -2.388 -2.521 -10.083 1.00 94.62 283 GLY A C 1
ATOM 2321 O O . GLY A 1 283 ? -3.594 -2.726 -10.147 1.00 94.62 283 GLY A O 1
ATOM 2322 N N . ILE A 1 284 ? -1.567 -3.286 -9.364 1.00 96.62 284 ILE A N 1
ATOM 2323 C CA . ILE A 1 284 ? -1.987 -4.368 -8.465 1.00 96.62 284 ILE A CA 1
ATOM 2324 C C . ILE A 1 284 ? -1.585 -3.998 -7.035 1.00 96.62 284 ILE A C 1
ATOM 2326 O O . ILE A 1 284 ? -0.429 -3.663 -6.786 1.00 96.62 284 ILE A O 1
ATOM 2330 N N . LEU A 1 285 ? -2.513 -4.085 -6.081 1.00 96.62 285 LEU A N 1
ATOM 2331 C CA . LEU A 1 285 ? -2.240 -3.958 -4.651 1.00 96.62 285 LEU A CA 1
ATOM 2332 C C . LEU A 1 285 ? -1.703 -5.287 -4.109 1.00 96.62 285 LEU A C 1
ATOM 2334 O O . LEU A 1 285 ? -2.476 -6.244 -4.011 1.00 96.62 285 LEU A O 1
ATOM 2338 N N . PRO A 1 286 ? -0.420 -5.375 -3.721 1.00 96.81 286 PRO A N 1
ATOM 2339 C CA . PRO A 1 286 ? 0.137 -6.596 -3.165 1.00 96.81 286 PRO A CA 1
ATOM 2340 C C . PRO A 1 286 ? -0.329 -6.761 -1.718 1.00 96.81 286 PRO A C 1
ATOM 2342 O O . PRO A 1 286 ? 0.182 -6.092 -0.812 1.00 96.81 286 PRO A O 1
ATOM 2345 N N . GLY A 1 287 ? -1.296 -7.642 -1.481 1.00 96.31 287 GLY A N 1
ATOM 2346 C CA . GLY A 1 287 ? -1.788 -7.880 -0.130 1.00 96.31 287 GLY A CA 1
ATOM 2347 C C . GLY A 1 287 ? -0.708 -8.502 0.751 1.00 96.31 287 GLY A C 1
ATOM 2348 O O . GLY A 1 287 ? 0.169 -9.237 0.291 1.00 96.31 287 GLY A O 1
ATOM 2349 N N . CYS A 1 288 ? -0.755 -8.212 2.051 1.00 93.69 288 CYS A N 1
ATOM 2350 C CA . CYS A 1 288 ? 0.119 -8.870 3.016 1.00 93.69 288 CYS A CA 1
ATOM 2351 C C . CYS A 1 288 ? 0.009 -10.401 2.885 1.00 93.69 288 CYS A C 1
ATOM 2353 O O . CYS A 1 288 ? -1.073 -10.969 3.051 1.00 93.69 288 CYS A O 1
ATOM 2355 N N . SER A 1 289 ? 1.134 -11.080 2.638 1.00 89.19 289 SER A N 1
ATOM 2356 C CA . SER A 1 289 ? 1.184 -12.530 2.387 1.00 89.19 289 SER A CA 1
ATOM 2357 C C . SER A 1 289 ? 0.680 -13.384 3.550 1.00 89.19 289 SER A C 1
ATOM 2359 O O . SER A 1 289 ? 0.361 -14.551 3.357 1.00 89.19 289 SER A O 1
ATOM 2361 N N . ILE A 1 290 ? 0.598 -12.809 4.749 1.00 89.75 290 ILE A N 1
ATOM 2362 C CA . ILE A 1 290 ? 0.187 -13.499 5.971 1.00 89.75 290 ILE A CA 1
ATOM 2363 C C . ILE A 1 290 ? -1.264 -13.163 6.313 1.00 89.75 290 ILE A C 1
ATOM 2365 O O . ILE A 1 290 ? -2.067 -14.065 6.544 1.00 89.75 290 ILE A O 1
ATOM 2369 N N . MET A 1 291 ? -1.590 -11.868 6.323 1.00 95.44 291 MET A N 1
ATOM 2370 C CA . MET A 1 291 ? -2.875 -11.356 6.799 1.00 95.44 291 MET A CA 1
ATOM 2371 C C . MET A 1 291 ? -3.949 -11.282 5.714 1.00 95.44 291 MET A C 1
ATOM 2373 O O . MET A 1 291 ? -5.122 -11.422 6.026 1.00 95.44 291 MET A O 1
ATOM 2377 N N . VAL A 1 292 ? -3.572 -11.060 4.455 1.00 95.88 292 VAL A N 1
ATOM 2378 C CA . VAL A 1 292 ? -4.510 -10.872 3.332 1.00 95.88 292 VAL A CA 1
ATOM 2379 C C . VAL A 1 292 ? -4.468 -12.073 2.384 1.00 95.88 292 VAL A C 1
ATOM 2381 O O . VAL A 1 292 ? -5.507 -12.564 1.962 1.00 95.88 292 VAL A O 1
ATOM 2384 N N . ARG A 1 293 ? -3.270 -12.606 2.096 1.00 95.31 293 ARG A N 1
ATOM 2385 C CA . ARG A 1 293 ? -3.040 -13.832 1.297 1.00 95.31 293 ARG A CA 1
ATOM 2386 C C . ARG A 1 293 ? -3.574 -13.782 -0.145 1.00 95.31 293 ARG A C 1
ATOM 2388 O O . ARG A 1 293 ? -3.723 -14.827 -0.775 1.00 95.31 293 ARG A O 1
ATOM 2395 N N . ARG A 1 294 ? -3.845 -12.589 -0.672 1.00 96.12 294 ARG A N 1
ATOM 2396 C CA . ARG A 1 294 ? -4.203 -12.338 -2.072 1.00 96.12 294 ARG A CA 1
ATOM 2397 C C . ARG A 1 294 ? -3.828 -10.919 -2.477 1.00 96.12 294 ARG A C 1
ATOM 2399 O O . ARG A 1 294 ? -3.636 -10.067 -1.613 1.00 96.12 294 ARG A O 1
ATOM 2406 N N . ASP A 1 295 ? -3.760 -10.685 -3.778 1.00 96.94 295 ASP A N 1
ATOM 2407 C CA . ASP A 1 295 ? -3.583 -9.355 -4.353 1.00 96.94 295 ASP A CA 1
ATOM 2408 C C . ASP A 1 295 ? -4.918 -8.813 -4.874 1.00 96.94 295 ASP A C 1
ATOM 2410 O O . ASP A 1 295 ? -5.867 -9.576 -5.070 1.00 96.94 295 ASP A O 1
ATOM 2414 N N . PHE A 1 296 ? -4.978 -7.504 -5.121 1.00 96.12 296 PHE A N 1
ATOM 2415 C CA . PHE A 1 296 ? -6.151 -6.855 -5.705 1.00 96.12 296 PHE A CA 1
ATOM 2416 C C . PHE A 1 296 ? -5.771 -6.080 -6.956 1.00 96.12 296 PHE A C 1
ATOM 2418 O O . PHE A 1 296 ? -4.879 -5.234 -6.916 1.00 96.12 296 PHE A O 1
ATOM 2425 N N . ASP A 1 297 ? -6.497 -6.298 -8.042 1.00 95.31 297 ASP A N 1
ATOM 2426 C CA . ASP A 1 297 ? -6.371 -5.458 -9.223 1.00 95.31 297 ASP A CA 1
ATOM 2427 C C . ASP A 1 297 ? -6.931 -4.069 -8.914 1.00 95.31 297 ASP A C 1
ATOM 2429 O O . ASP A 1 297 ? -8.090 -3.912 -8.530 1.00 95.31 297 ASP A O 1
ATOM 2433 N N . LEU A 1 298 ? -6.090 -3.049 -9.062 1.00 92.81 298 LEU A N 1
ATOM 2434 C CA . LEU A 1 298 ? -6.464 -1.651 -8.887 1.00 92.81 298 LEU A CA 1
ATOM 2435 C C . LEU A 1 298 ? -6.661 -0.947 -10.221 1.00 92.81 298 LEU A C 1
ATOM 2437 O O . LEU A 1 298 ? -7.464 -0.030 -10.288 1.00 92.81 298 LEU A O 1
ATOM 2441 N N . ILE A 1 299 ? -5.957 -1.343 -11.281 1.00 94.00 299 ILE A N 1
ATOM 2442 C CA . ILE A 1 299 ? -6.132 -0.773 -12.620 1.00 94.00 299 ILE A CA 1
ATOM 2443 C C . ILE A 1 299 ? -6.616 -1.872 -13.560 1.00 94.00 299 ILE A C 1
ATOM 2445 O O . ILE A 1 299 ? -5.844 -2.736 -13.975 1.00 94.00 299 ILE A O 1
ATOM 2449 N N . GLY A 1 300 ? -7.897 -1.816 -13.924 1.00 90.88 300 GLY A N 1
ATOM 2450 C CA . GLY A 1 300 ? -8.483 -2.774 -14.861 1.00 90.88 300 GLY A CA 1
ATOM 2451 C C . GLY A 1 300 ? -8.017 -2.567 -16.314 1.00 90.88 300 GLY A C 1
ATOM 2452 O O . GLY A 1 300 ? -7.365 -1.566 -16.630 1.00 90.88 300 GLY A O 1
ATOM 2453 N N . PRO A 1 301 ? -8.418 -3.450 -17.250 1.00 89.44 301 PRO A N 1
ATOM 2454 C CA . PRO A 1 301 ? -8.058 -3.351 -18.672 1.00 89.44 301 PRO A CA 1
ATOM 2455 C C . PRO A 1 301 ? -8.466 -2.025 -19.329 1.00 89.44 301 PRO A C 1
ATOM 2457 O O . PRO A 1 301 ? -7.785 -1.525 -20.222 1.00 89.44 301 PRO A O 1
ATOM 2460 N N . SER A 1 302 ? -9.549 -1.404 -18.846 1.00 88.81 302 SER A N 1
ATOM 2461 C CA . SER A 1 302 ? -10.005 -0.086 -19.301 1.00 88.81 302 SER A CA 1
ATOM 2462 C C . SER A 1 302 ? -9.154 1.078 -18.779 1.00 88.81 302 SER A C 1
ATOM 2464 O O . SER A 1 302 ? -9.537 2.230 -18.975 1.00 88.81 302 SER A O 1
ATOM 2466 N N . ARG A 1 303 ? -8.062 0.798 -18.051 1.00 89.12 303 ARG A N 1
ATOM 2467 C CA . ARG A 1 303 ? -7.203 1.772 -17.355 1.00 89.12 303 ARG A CA 1
ATOM 2468 C C . ARG A 1 303 ? -7.919 2.634 -16.313 1.00 89.12 303 ARG A C 1
ATOM 2470 O O . ARG A 1 303 ? -7.407 3.674 -15.906 1.00 89.12 303 ARG A O 1
ATOM 2477 N N . LYS A 1 304 ? -9.107 2.212 -15.876 1.00 88.50 304 LYS A N 1
ATOM 2478 C CA . LYS A 1 304 ? -9.829 2.869 -14.784 1.00 88.50 304 LYS A CA 1
ATOM 2479 C C . LYS A 1 304 ? -9.315 2.337 -13.454 1.00 88.50 304 LYS A C 1
ATOM 2481 O O . LYS A 1 304 ? -9.045 1.142 -13.335 1.00 88.50 304 LYS A O 1
ATOM 2486 N N . CYS A 1 305 ? -9.204 3.232 -12.480 1.00 89.81 305 CYS A N 1
ATOM 2487 C CA . CYS A 1 305 ? -8.836 2.861 -11.126 1.00 89.81 305 CYS A CA 1
ATOM 2488 C C . CYS A 1 305 ? -10.049 2.265 -10.400 1.00 89.81 305 CYS A C 1
ATOM 2490 O O . CYS A 1 305 ? -11.071 2.925 -10.268 1.00 89.81 305 CYS A O 1
ATOM 2492 N N . LEU A 1 306 ? -9.934 1.037 -9.902 1.00 89.00 306 LEU A N 1
ATOM 2493 C CA . LEU A 1 306 ? -10.926 0.328 -9.087 1.00 89.00 306 LEU A CA 1
ATOM 2494 C C . LEU A 1 306 ? -10.950 0.800 -7.622 1.00 89.00 306 LEU A C 1
ATOM 2496 O O . LEU A 1 306 ? -11.594 0.172 -6.786 1.00 89.00 306 LEU A O 1
ATOM 2500 N N . LEU A 1 307 ? -10.228 1.882 -7.313 1.00 88.25 307 LEU A N 1
ATOM 2501 C CA . LEU A 1 307 ? -10.396 2.692 -6.102 1.00 88.25 307 LEU A CA 1
ATOM 2502 C C . LEU A 1 307 ? -11.231 3.952 -6.359 1.00 88.25 307 LEU A C 1
ATOM 2504 O O . LEU A 1 307 ? -11.471 4.718 -5.426 1.00 88.25 307 LEU A O 1
ATOM 2508 N N . ASP A 1 308 ? -11.627 4.206 -7.611 1.00 87.75 308 ASP A N 1
ATOM 2509 C CA . ASP A 1 308 ? -12.514 5.314 -7.943 1.00 87.75 308 ASP A CA 1
ATOM 2510 C C . ASP A 1 308 ? -13.863 5.073 -7.268 1.00 87.75 308 ASP A C 1
ATOM 2512 O O . ASP A 1 308 ? -14.611 4.169 -7.635 1.00 87.75 308 ASP A O 1
ATOM 2516 N N . LEU A 1 309 ? -14.175 5.906 -6.277 1.00 87.44 309 LEU A N 1
ATOM 2517 C CA . LEU A 1 309 ? -15.387 5.775 -5.480 1.00 87.44 309 LEU A CA 1
ATOM 2518 C C . LEU A 1 309 ? -16.672 5.952 -6.307 1.00 87.44 309 LEU A C 1
ATOM 2520 O O . LEU A 1 309 ? -17.727 5.479 -5.886 1.00 87.44 309 LEU A O 1
ATOM 2524 N N . SER A 1 310 ? -16.611 6.550 -7.504 1.00 85.19 310 SER A N 1
ATOM 2525 C CA . SER A 1 310 ? -17.754 6.539 -8.431 1.00 85.19 310 SER A CA 1
ATOM 2526 C C . SER A 1 310 ? -18.115 5.121 -8.898 1.00 85.19 310 SER A C 1
ATOM 2528 O O . SER A 1 310 ? -19.254 4.863 -9.279 1.00 85.19 310 SER A O 1
ATOM 2530 N N . LEU A 1 311 ? -17.168 4.185 -8.797 1.00 88.25 311 LEU A N 1
ATOM 2531 C CA . LEU A 1 311 ? -17.321 2.762 -9.075 1.00 88.25 311 LEU A CA 1
ATOM 2532 C C . LEU A 1 311 ? -17.494 1.927 -7.794 1.00 88.25 311 LEU A C 1
ATOM 2534 O O . LEU A 1 311 ? -17.447 0.705 -7.875 1.00 88.25 311 LEU A O 1
ATOM 2538 N N . ALA A 1 312 ? -17.722 2.531 -6.618 1.00 89.56 312 ALA A N 1
ATOM 2539 C CA . ALA A 1 312 ? -17.809 1.809 -5.337 1.00 89.56 312 ALA A CA 1
ATOM 2540 C C . ALA A 1 312 ? -18.880 0.698 -5.307 1.00 89.56 312 ALA A C 1
ATOM 2542 O O . ALA A 1 312 ? -18.800 -0.232 -4.499 1.00 89.56 312 ALA A O 1
ATOM 2543 N N . LEU A 1 313 ? -19.886 0.785 -6.182 1.00 93.06 313 LEU A N 1
ATOM 2544 C CA . LEU A 1 313 ? -20.949 -0.210 -6.327 1.00 93.06 313 LEU A CA 1
ATOM 2545 C C . LEU A 1 313 ? -20.593 -1.375 -7.262 1.00 93.06 313 LEU A C 1
ATOM 2547 O O . LEU A 1 313 ? -21.289 -2.391 -7.233 1.00 93.06 313 LEU A O 1
ATOM 2551 N N . ASP A 1 314 ? -19.525 -1.260 -8.055 1.00 92.44 314 ASP A N 1
ATOM 2552 C CA . ASP A 1 314 ? -19.051 -2.331 -8.932 1.00 92.44 314 ASP A CA 1
ATOM 2553 C C . ASP A 1 314 ? -18.634 -3.555 -8.097 1.00 92.44 314 ASP A C 1
ATOM 2555 O O . ASP A 1 314 ? -17.997 -3.438 -7.050 1.00 92.44 314 ASP A O 1
ATOM 2559 N N . ARG A 1 315 ? -18.981 -4.754 -8.577 1.00 90.44 315 ARG A N 1
ATOM 2560 C CA . ARG A 1 315 ? -18.595 -6.029 -7.955 1.00 90.44 315 ARG A CA 1
ATOM 2561 C C . ARG A 1 315 ? -17.085 -6.235 -7.950 1.00 90.44 315 ARG A C 1
ATOM 2563 O O . ARG A 1 315 ? -16.560 -6.894 -7.060 1.00 90.44 315 ARG A O 1
ATOM 2570 N N . ASN A 1 316 ? -16.398 -5.665 -8.936 1.00 89.50 316 ASN A N 1
ATOM 2571 C CA . ASN A 1 316 ? -14.945 -5.724 -9.028 1.00 89.50 316 ASN A CA 1
ATOM 2572 C C . ASN A 1 316 ? -14.263 -4.656 -8.162 1.00 89.50 316 ASN A C 1
ATOM 2574 O O . ASN A 1 316 ? -13.040 -4.668 -8.042 1.00 89.50 316 ASN A O 1
ATOM 2578 N N . HIS A 1 317 ? -15.014 -3.742 -7.540 1.00 93.12 317 HIS A N 1
ATOM 2579 C CA . HIS A 1 317 ? -14.435 -2.709 -6.691 1.00 93.12 317 HIS A CA 1
ATOM 2580 C C . HIS A 1 317 ? -13.836 -3.316 -5.419 1.00 93.12 317 HIS A C 1
ATOM 2582 O O . HIS A 1 317 ? -14.448 -4.165 -4.767 1.00 93.12 317 HIS A O 1
ATOM 2588 N N . ILE A 1 318 ? -12.661 -2.839 -5.006 1.00 93.75 318 ILE A N 1
ATOM 2589 C CA . ILE A 1 318 ? -11.943 -3.402 -3.853 1.00 93.75 318 ILE A CA 1
ATOM 2590 C C . ILE A 1 318 ? -12.752 -3.342 -2.551 1.00 93.75 318 ILE A C 1
ATOM 2592 O O . ILE A 1 318 ? -12.692 -4.273 -1.757 1.00 93.75 318 ILE A O 1
ATOM 2596 N N . LEU A 1 319 ? -13.561 -2.291 -2.361 1.00 95.31 319 LEU A N 1
ATOM 2597 C CA . LEU A 1 319 ? -14.475 -2.164 -1.215 1.00 95.31 319 LEU A CA 1
ATOM 2598 C C . LEU A 1 319 ? -15.429 -3.361 -1.106 1.00 95.31 319 LEU A C 1
ATOM 2600 O O . LEU A 1 319 ? -15.642 -3.859 -0.006 1.00 95.31 319 LEU A O 1
ATOM 2604 N N . GLU A 1 320 ? -15.975 -3.844 -2.224 1.00 96.12 320 GLU A N 1
ATOM 2605 C CA . GLU A 1 320 ? -16.809 -5.049 -2.222 1.00 96.12 320 GLU A CA 1
ATOM 2606 C C . GLU A 1 320 ? -15.961 -6.291 -1.935 1.00 96.12 320 GLU A C 1
ATOM 2608 O O . GLU A 1 320 ? -16.319 -7.107 -1.085 1.00 96.12 320 GLU A O 1
ATOM 2613 N N . GLN A 1 321 ? -14.794 -6.402 -2.579 1.00 96.06 321 GLN A N 1
ATOM 2614 C CA . GLN A 1 321 ? -13.912 -7.560 -2.423 1.00 96.06 321 GLN A CA 1
ATOM 2615 C C . GLN A 1 321 ? -13.471 -7.783 -0.969 1.00 96.06 321 GLN A C 1
ATOM 2617 O O . GLN A 1 321 ? -13.413 -8.933 -0.527 1.00 96.06 321 GLN A O 1
ATOM 2622 N N . ILE A 1 322 ? -13.179 -6.715 -0.219 1.00 96.69 322 ILE A N 1
ATOM 2623 C CA . ILE A 1 322 ? -12.798 -6.794 1.204 1.00 96.69 322 ILE A CA 1
ATOM 2624 C C . ILE A 1 322 ? -14.005 -6.837 2.149 1.00 96.69 322 ILE A C 1
ATOM 2626 O O . ILE A 1 322 ? -13.838 -7.110 3.331 1.00 96.69 322 ILE A O 1
ATOM 2630 N N . GLY A 1 323 ? -15.222 -6.622 1.639 1.00 96.81 323 GLY A N 1
ATOM 2631 C CA . GLY A 1 323 ? -16.465 -6.812 2.385 1.00 96.81 323 GLY A CA 1
ATOM 2632 C C . GLY A 1 323 ? -17.104 -5.566 2.987 1.00 96.81 323 GLY A C 1
ATOM 2633 O O . GLY A 1 323 ? -17.958 -5.702 3.868 1.00 96.81 323 GLY A O 1
ATOM 2634 N N . VAL A 1 324 ? -16.745 -4.362 2.542 1.00 96.88 324 VAL A N 1
ATOM 2635 C CA . VAL A 1 324 ? -17.402 -3.129 3.002 1.00 96.88 324 VAL A CA 1
ATOM 2636 C C . VAL A 1 324 ? -18.908 -3.209 2.703 1.00 96.88 324 VAL A C 1
ATOM 2638 O O . VAL A 1 324 ? -19.284 -3.519 1.567 1.00 96.88 324 VAL A O 1
ATOM 2641 N N . PRO A 1 325 ? -19.789 -2.943 3.692 1.00 96.44 325 PRO A N 1
ATOM 2642 C CA . PRO A 1 325 ? -21.232 -3.046 3.511 1.00 96.44 325 PRO A CA 1
ATOM 2643 C C . PRO A 1 325 ? -21.738 -2.236 2.322 1.00 96.44 325 PRO A C 1
ATOM 2645 O O . PRO A 1 325 ? -21.308 -1.105 2.097 1.00 96.44 325 PRO A O 1
ATOM 2648 N N . GLN A 1 326 ? -22.718 -2.789 1.605 1.00 96.19 326 GLN A N 1
ATOM 2649 C CA . GLN A 1 326 ? -23.339 -2.117 0.464 1.00 96.19 326 GLN A CA 1
ATOM 2650 C C . GLN A 1 326 ? -23.879 -0.728 0.831 1.00 96.19 326 GLN A C 1
ATOM 2652 O O . GLN A 1 326 ? -23.739 0.193 0.037 1.00 96.19 326 GLN A O 1
ATOM 2657 N N . GLN A 1 327 ? -24.437 -0.559 2.036 1.00 95.06 327 GLN A N 1
ATOM 2658 C CA . GLN A 1 327 ? -24.928 0.737 2.518 1.00 95.06 327 GLN A CA 1
ATOM 2659 C C . GLN A 1 327 ? -23.813 1.791 2.564 1.00 95.06 327 GLN A C 1
ATOM 2661 O O . GLN A 1 327 ? -23.979 2.872 2.010 1.00 95.06 327 GLN A O 1
ATOM 2666 N N . ALA A 1 328 ? -22.647 1.463 3.129 1.00 93.38 328 ALA A N 1
ATOM 2667 C CA . ALA A 1 328 ? -21.503 2.372 3.128 1.00 93.38 328 ALA A CA 1
ATOM 2668 C C . ALA A 1 328 ? -20.979 2.634 1.709 1.00 93.38 328 ALA A C 1
ATOM 2670 O O . ALA A 1 328 ? -20.695 3.776 1.363 1.00 93.38 328 ALA A O 1
ATOM 2671 N N . ARG A 1 329 ? -20.915 1.613 0.845 1.00 94.25 329 ARG A N 1
ATOM 2672 C CA . ARG A 1 329 ? -20.516 1.797 -0.564 1.00 94.25 329 ARG A CA 1
ATOM 2673 C C . ARG A 1 329 ? -21.484 2.701 -1.335 1.00 94.25 329 ARG A C 1
ATOM 2675 O O . ARG A 1 329 ? -21.032 3.507 -2.145 1.00 94.25 329 ARG A O 1
ATOM 2682 N N . GLN A 1 330 ? -22.784 2.604 -1.059 1.00 93.56 330 GLN A N 1
ATOM 2683 C CA . GLN A 1 330 ? -23.806 3.484 -1.623 1.00 93.56 330 GLN A CA 1
ATOM 2684 C C . GLN A 1 330 ? -23.605 4.925 -1.151 1.00 93.56 330 GLN A C 1
ATOM 2686 O O . GLN A 1 330 ? -23.530 5.817 -1.987 1.00 93.56 330 GLN A O 1
ATOM 2691 N N . LEU A 1 331 ? -23.399 5.139 0.155 1.00 90.00 331 LEU A N 1
ATOM 2692 C CA . LEU A 1 331 ? -23.100 6.464 0.708 1.00 90.00 331 LEU A CA 1
ATOM 2693 C C . LEU A 1 331 ? -21.870 7.098 0.042 1.00 90.00 331 LEU A C 1
ATOM 2695 O O . LEU A 1 331 ? -21.908 8.270 -0.327 1.00 90.00 331 LEU A O 1
ATOM 2699 N N . LEU A 1 332 ? -20.801 6.321 -0.162 1.00 88.62 332 LEU A N 1
ATOM 2700 C CA . LEU A 1 332 ? -19.603 6.778 -0.873 1.00 88.62 332 LEU A CA 1
ATOM 2701 C C . LEU A 1 332 ? -19.919 7.180 -2.319 1.00 88.62 332 LEU A C 1
ATOM 2703 O O . LEU A 1 332 ? -19.522 8.260 -2.757 1.00 88.62 332 LEU A O 1
ATOM 2707 N N . SER A 1 333 ? -20.641 6.328 -3.050 1.00 87.69 333 SER A N 1
ATOM 2708 C CA . SER A 1 333 ? -20.992 6.569 -4.453 1.00 87.69 333 SER A CA 1
ATOM 2709 C C . SER A 1 333 ? -21.878 7.808 -4.614 1.00 87.69 333 SER A C 1
ATOM 2711 O O . SER A 1 333 ? -21.583 8.679 -5.435 1.00 87.69 333 SER A O 1
ATOM 2713 N N . ASP A 1 334 ? -22.911 7.939 -3.780 1.00 86.81 334 ASP A N 1
ATOM 2714 C CA . ASP A 1 334 ? -23.848 9.063 -3.809 1.00 86.81 334 ASP A CA 1
ATOM 2715 C C . ASP A 1 334 ? -23.130 10.385 -3.524 1.00 86.81 334 ASP A C 1
ATOM 2717 O O . ASP A 1 334 ? -23.299 11.364 -4.252 1.00 86.81 334 ASP A O 1
ATOM 2721 N N . ARG A 1 335 ? -22.252 10.413 -2.514 1.00 80.12 335 ARG A N 1
ATOM 2722 C CA . ARG A 1 335 ? -21.517 11.630 -2.134 1.00 80.12 335 ARG A CA 1
ATOM 2723 C C . ARG A 1 335 ? -20.512 12.072 -3.184 1.00 80.12 335 ARG A C 1
ATOM 2725 O O . ARG A 1 335 ? -20.372 13.270 -3.412 1.00 80.12 335 ARG A O 1
ATOM 2732 N N . VAL A 1 336 ? -19.847 11.135 -3.851 1.00 76.94 336 VAL A N 1
ATOM 2733 C CA . VAL A 1 336 ? -18.918 11.449 -4.950 1.00 76.94 336 VAL A CA 1
ATOM 2734 C C . VAL A 1 336 ? -19.655 12.070 -6.135 1.00 76.94 336 VAL A C 1
ATOM 2736 O O . VAL A 1 336 ? -19.101 12.932 -6.819 1.00 76.94 336 VAL A O 1
ATOM 2739 N N . ASN A 1 337 ? -20.909 11.675 -6.363 1.00 71.44 337 ASN A N 1
ATOM 2740 C CA . ASN A 1 337 ? -21.749 12.272 -7.399 1.00 71.44 337 ASN A CA 1
ATOM 2741 C C . ASN A 1 337 ? -22.245 13.676 -7.022 1.00 71.44 337 ASN A C 1
ATOM 2743 O O . ASN A 1 337 ? -22.416 14.505 -7.915 1.00 71.44 337 ASN A O 1
ATOM 2747 N N . ILE A 1 338 ? -22.431 13.952 -5.728 1.00 66.31 338 ILE A N 1
ATOM 2748 C CA . ILE A 1 338 ? -22.844 15.269 -5.223 1.00 66.31 338 ILE A CA 1
ATOM 2749 C C . ILE A 1 338 ? -21.667 16.252 -5.234 1.00 66.31 338 ILE A C 1
ATOM 2751 O O . ILE A 1 338 ? -21.795 17.353 -5.765 1.00 66.31 338 ILE A O 1
ATOM 2755 N N . ASP A 1 339 ? -20.507 15.859 -4.698 1.00 67.75 339 ASP A N 1
ATOM 2756 C CA . ASP A 1 339 ? -19.324 16.717 -4.670 1.00 67.75 339 ASP A CA 1
ATOM 2757 C C . ASP A 1 339 ? -18.009 15.923 -4.725 1.00 67.75 339 ASP A C 1
ATOM 2759 O O . ASP A 1 339 ? -17.401 15.559 -3.710 1.00 67.75 339 ASP A O 1
ATOM 2763 N N . ARG A 1 340 ? -17.501 15.753 -5.953 1.00 60.62 340 ARG A N 1
ATOM 2764 C CA . ARG A 1 340 ? -16.162 15.197 -6.227 1.00 60.62 340 ARG A CA 1
ATOM 2765 C C . ARG A 1 340 ? -15.037 15.940 -5.500 1.00 60.62 340 ARG A C 1
ATOM 2767 O O . ARG A 1 340 ? -13.936 15.419 -5.393 1.00 60.62 340 ARG A O 1
ATOM 2774 N N . ARG A 1 341 ? -15.258 17.177 -5.041 1.00 55.56 341 ARG A N 1
ATOM 2775 C CA . ARG A 1 341 ? -14.261 18.003 -4.354 1.00 55.56 341 ARG A CA 1
ATOM 2776 C C . ARG A 1 341 ? -14.398 17.982 -2.837 1.00 55.56 341 ARG A C 1
ATOM 2778 O O . ARG A 1 341 ? -13.589 18.657 -2.200 1.00 55.56 341 ARG A O 1
ATOM 2785 N N . SER A 1 342 ? -15.259 17.178 -2.222 1.00 55.75 342 SER A N 1
ATOM 2786 C CA . SER A 1 342 ? -15.388 17.193 -0.753 1.00 55.75 342 SER A CA 1
ATOM 2787 C C . SER A 1 342 ? -15.027 15.889 -0.060 1.00 55.75 342 SER A C 1
ATOM 2789 O O . SER A 1 342 ? -14.507 15.931 1.054 1.00 55.75 342 SER A O 1
ATOM 2791 N N . PHE A 1 343 ? -15.156 14.737 -0.709 1.00 62.66 343 PHE A N 1
ATOM 2792 C CA . PHE A 1 343 ? -14.996 13.481 0.018 1.00 62.66 343 PHE A CA 1
ATOM 2793 C C . PHE A 1 343 ? -13.536 13.221 0.472 1.00 62.66 343 PHE A C 1
ATOM 2795 O O . PHE A 1 343 ? -12.600 13.468 -0.297 1.00 62.66 343 PHE A O 1
ATOM 2802 N N . PRO A 1 344 ? -13.290 12.794 1.729 1.00 59.19 344 PRO A N 1
ATOM 2803 C CA . PRO A 1 344 ? -11.964 12.409 2.181 1.00 59.19 344 PRO A CA 1
ATOM 2804 C C . PRO A 1 344 ? -11.499 11.139 1.482 1.00 59.19 344 PRO A C 1
ATOM 2806 O O . PRO A 1 344 ? -12.262 10.301 1.003 1.00 59.19 344 PRO A O 1
ATOM 2809 N N . SER A 1 345 ? -10.184 11.011 1.438 1.00 72.19 345 SER A N 1
ATOM 2810 C CA . SER A 1 345 ? -9.460 9.975 0.715 1.00 72.19 345 SER A CA 1
ATOM 2811 C C . SER A 1 345 ? -9.447 8.636 1.463 1.00 72.19 345 SER A C 1
ATOM 2813 O O . SER A 1 345 ? -8.409 7.993 1.581 1.00 72.19 345 SER A O 1
ATOM 2815 N N . LEU A 1 346 ? -10.605 8.189 1.957 1.00 83.88 346 LEU A N 1
ATOM 2816 C CA . LEU A 1 346 ? -10.752 6.902 2.652 1.00 83.88 346 LEU A CA 1
ATOM 2817 C C . LEU A 1 346 ? -10.265 5.735 1.784 1.00 83.88 346 LEU A C 1
ATOM 2819 O O . LEU A 1 346 ? -9.613 4.814 2.265 1.00 83.88 346 LEU A O 1
ATOM 2823 N N . HIS A 1 347 ? -10.493 5.812 0.471 1.00 81.75 347 HIS A N 1
ATOM 2824 C CA . HIS A 1 347 ? -9.970 4.837 -0.486 1.00 81.75 347 HIS A CA 1
ATOM 2825 C C . HIS A 1 347 ? -8.432 4.759 -0.473 1.00 81.75 347 HIS A C 1
ATOM 2827 O O . HIS A 1 347 ? -7.872 3.686 -0.681 1.00 81.75 347 HIS A O 1
ATOM 2833 N N . ASN A 1 348 ? -7.738 5.857 -0.158 1.00 87.94 348 ASN A N 1
ATOM 2834 C CA . ASN A 1 348 ? -6.283 5.872 -0.036 1.00 87.94 348 ASN A CA 1
ATOM 2835 C C . ASN A 1 348 ? -5.797 5.173 1.244 1.00 87.94 348 ASN A C 1
ATOM 2837 O O . ASN A 1 348 ? -4.625 4.824 1.310 1.00 87.94 348 ASN A O 1
ATOM 2841 N N . GLU A 1 349 ? -6.653 4.917 2.240 1.00 92.19 349 GLU A N 1
ATOM 2842 C CA . GLU A 1 349 ? -6.297 4.141 3.444 1.00 92.19 349 GLU A CA 1
ATOM 2843 C C . GLU A 1 349 ? -6.183 2.649 3.147 1.00 92.19 349 GLU A C 1
ATOM 2845 O O . GLU A 1 349 ? -5.401 1.945 3.777 1.00 92.19 349 GLU A O 1
ATOM 2850 N N . ILE A 1 350 ? -6.872 2.174 2.112 1.00 93.69 350 ILE A N 1
ATOM 2851 C CA . ILE A 1 350 ? -6.847 0.772 1.688 1.00 93.69 350 ILE A CA 1
ATOM 2852 C C . ILE A 1 350 ? -5.418 0.319 1.371 1.00 93.69 350 ILE A C 1
ATOM 2854 O O . ILE A 1 350 ? -5.014 -0.780 1.751 1.00 93.69 350 ILE A O 1
ATOM 2858 N N . VAL A 1 351 ? -4.635 1.184 0.719 1.00 93.25 351 VAL A N 1
ATOM 2859 C CA . VAL A 1 351 ? -3.260 0.880 0.314 1.00 93.25 351 VAL A CA 1
ATOM 2860 C C . VAL A 1 351 ? -2.355 0.614 1.527 1.00 93.25 351 VAL A C 1
ATOM 2862 O O . VAL A 1 351 ? -1.905 -0.520 1.660 1.00 93.25 351 VAL A O 1
ATOM 2865 N N . PRO A 1 352 ? -2.094 1.564 2.448 1.00 94.50 352 PRO A N 1
ATOM 2866 C CA . PRO A 1 352 ? -1.222 1.321 3.596 1.00 94.50 352 PRO A CA 1
ATOM 2867 C C . PRO A 1 352 ? -1.746 0.247 4.561 1.00 94.50 352 PRO A C 1
ATOM 2869 O O . PRO A 1 352 ? -0.948 -0.341 5.290 1.00 94.50 352 PRO A O 1
ATOM 2872 N N . LEU A 1 353 ? -3.058 -0.017 4.589 1.00 96.44 353 LEU A N 1
ATOM 2873 C CA . LEU A 1 353 ? -3.649 -0.992 5.508 1.00 96.44 353 LEU A CA 1
ATOM 2874 C C . LEU A 1 353 ? -3.587 -2.438 4.991 1.00 96.44 353 LEU A C 1
ATOM 2876 O O . LEU A 1 353 ? -3.329 -3.348 5.780 1.00 96.44 353 LEU A O 1
ATOM 2880 N N . LEU A 1 354 ? -3.786 -2.669 3.688 1.00 96.56 354 LEU A N 1
ATOM 2881 C CA . LEU A 1 354 ? -3.749 -4.017 3.099 1.00 96.56 354 LEU A CA 1
ATOM 2882 C C . LEU A 1 354 ? -2.379 -4.400 2.537 1.00 96.56 354 LEU A C 1
ATOM 2884 O O . LEU A 1 354 ? -2.047 -5.589 2.486 1.00 96.56 354 LEU A O 1
ATOM 2888 N N . CYS A 1 355 ? -1.596 -3.416 2.092 1.00 95.75 355 CYS A N 1
ATOM 2889 C CA . CYS A 1 355 ? -0.343 -3.656 1.394 1.00 95.75 355 CYS A CA 1
ATOM 2890 C C . CYS A 1 355 ? 0.701 -4.315 2.304 1.00 95.75 355 CYS A C 1
ATOM 2892 O O . CYS A 1 355 ? 0.794 -4.056 3.509 1.00 95.75 355 CYS A O 1
ATOM 2894 N N . THR A 1 356 ? 1.530 -5.171 1.713 1.00 94.56 356 THR A N 1
ATOM 2895 C CA . THR A 1 356 ? 2.725 -5.672 2.390 1.00 94.56 356 THR A CA 1
ATOM 2896 C C . THR A 1 356 ? 3.735 -4.548 2.661 1.00 94.56 356 THR A C 1
ATOM 2898 O O . THR A 1 356 ? 3.752 -3.510 1.992 1.00 94.56 356 THR A O 1
ATOM 2901 N N . PHE A 1 357 ? 4.618 -4.755 3.639 1.00 94.88 357 PHE A N 1
ATOM 2902 C CA . PHE A 1 357 ? 5.735 -3.844 3.867 1.00 94.88 357 PHE A CA 1
ATOM 2903 C C . PHE A 1 357 ? 6.690 -3.888 2.666 1.00 94.88 357 PHE A C 1
ATOM 2905 O O . PHE A 1 357 ? 7.167 -4.957 2.283 1.00 94.88 357 PHE A O 1
ATOM 2912 N N . LEU A 1 358 ? 6.948 -2.731 2.052 1.00 93.62 358 LEU A N 1
ATOM 2913 C CA . LEU A 1 358 ? 7.702 -2.648 0.797 1.00 93.62 358 LEU A CA 1
ATOM 2914 C C . LEU A 1 358 ? 9.225 -2.551 0.987 1.00 93.62 358 LEU A C 1
ATOM 2916 O O . LEU A 1 358 ? 9.941 -3.246 0.256 1.00 93.62 358 LEU A O 1
ATOM 2920 N N . PRO A 1 359 ? 9.751 -1.711 1.906 1.00 91.38 359 PRO A N 1
ATOM 2921 C CA . PRO A 1 359 ? 11.190 -1.479 1.991 1.00 91.38 359 PRO A CA 1
ATOM 2922 C C . PRO A 1 359 ? 11.998 -2.732 2.341 1.00 91.38 359 PRO A C 1
ATOM 2924 O O . PRO A 1 359 ? 11.685 -3.471 3.282 1.00 91.38 359 PRO A O 1
ATOM 2927 N N . LEU A 1 360 ? 13.099 -2.922 1.617 1.00 87.31 360 LEU A N 1
ATOM 2928 C CA . LEU A 1 360 ? 14.021 -4.044 1.793 1.00 87.31 360 LEU A CA 1
ATOM 2929 C C . LEU A 1 360 ? 14.986 -3.822 2.962 1.00 87.31 360 LEU A C 1
ATOM 2931 O O . LEU A 1 360 ? 15.289 -2.693 3.352 1.00 87.31 360 LEU A O 1
ATOM 2935 N N . GLU A 1 361 ? 15.442 -4.905 3.581 1.00 84.50 361 GLU A N 1
ATOM 2936 C CA . GLU A 1 361 ? 16.404 -4.871 4.680 1.00 84.50 361 GLU A CA 1
ATOM 2937 C C . GLU A 1 361 ? 17.777 -4.396 4.209 1.00 84.50 361 GLU A C 1
ATOM 2939 O O . GLU A 1 361 ? 18.284 -4.878 3.197 1.00 84.50 361 GLU A O 1
ATOM 2944 N N . GLY A 1 362 ? 18.331 -3.405 4.921 1.00 80.06 362 GLY A N 1
ATOM 2945 C CA . GLY A 1 362 ? 19.563 -2.703 4.549 1.00 80.06 362 GLY A CA 1
ATOM 2946 C C . GLY A 1 362 ? 19.434 -1.779 3.331 1.00 80.06 362 GLY A C 1
ATOM 2947 O O . GLY A 1 362 ? 20.442 -1.440 2.722 1.00 80.06 362 GLY A O 1
ATOM 2948 N N . SER A 1 363 ? 18.212 -1.407 2.923 1.00 79.31 363 SER A N 1
ATOM 2949 C CA . SER A 1 363 ? 17.981 -0.451 1.835 1.00 79.31 363 SER A CA 1
ATOM 2950 C C . SER A 1 363 ? 17.382 0.852 2.361 1.00 79.31 363 SER A C 1
ATOM 2952 O O . SER A 1 363 ? 16.389 0.846 3.087 1.00 79.31 363 SER A O 1
ATOM 2954 N N . ASP A 1 364 ? 17.966 1.969 1.939 1.00 75.38 364 ASP A N 1
ATOM 2955 C CA . ASP A 1 364 ? 17.474 3.338 2.131 1.00 75.38 364 ASP A CA 1
ATOM 2956 C C . ASP A 1 364 ? 16.455 3.762 1.055 1.00 75.38 364 ASP A C 1
ATOM 2958 O O . ASP A 1 364 ? 15.816 4.816 1.149 1.00 75.38 364 ASP A O 1
ATOM 2962 N N . THR A 1 365 ? 16.287 2.940 0.016 1.00 81.38 365 THR A N 1
ATOM 2963 C CA . THR A 1 365 ? 15.338 3.185 -1.062 1.00 81.38 365 THR A CA 1
ATOM 2964 C C . THR A 1 365 ? 13.927 2.972 -0.530 1.00 81.38 365 THR A C 1
ATOM 2966 O O . THR A 1 365 ? 13.554 1.876 -0.124 1.00 81.38 365 THR A O 1
ATOM 2969 N N . VAL A 1 366 ? 13.124 4.033 -0.570 1.00 87.44 366 VAL A N 1
ATOM 2970 C CA . VAL A 1 366 ? 11.746 4.047 -0.048 1.00 87.44 366 VAL A CA 1
ATOM 2971 C C . VAL A 1 366 ? 10.701 4.379 -1.112 1.00 87.44 366 VAL A C 1
ATOM 2973 O O . VAL A 1 366 ? 9.507 4.430 -0.823 1.00 87.44 366 VAL A O 1
ATOM 2976 N N . ARG A 1 367 ? 11.125 4.642 -2.353 1.00 89.69 367 ARG A N 1
ATOM 2977 C CA . ARG A 1 367 ? 10.208 5.081 -3.407 1.00 89.69 367 ARG A CA 1
ATOM 2978 C C . ARG A 1 367 ? 9.512 3.900 -4.068 1.00 89.69 367 ARG A C 1
ATOM 2980 O O . ARG A 1 367 ? 10.164 2.932 -4.451 1.00 89.69 367 ARG A O 1
ATOM 2987 N N . HIS A 1 368 ? 8.214 4.014 -4.273 1.00 92.06 368 HIS A N 1
ATOM 2988 C CA . HIS A 1 368 ? 7.445 3.109 -5.122 1.00 92.06 368 HIS A CA 1
ATOM 2989 C C . HIS A 1 368 ? 6.652 3.916 -6.142 1.00 92.06 368 HIS A C 1
ATOM 2991 O O . HIS A 1 368 ? 6.577 5.138 -6.059 1.00 92.06 368 HIS A O 1
ATOM 2997 N N . TYR A 1 369 ? 6.062 3.212 -7.097 1.00 90.25 369 TYR A N 1
ATOM 2998 C CA . TYR A 1 369 ? 5.225 3.797 -8.128 1.00 90.25 369 TYR A CA 1
ATOM 2999 C C . TYR A 1 369 ? 3.889 3.073 -8.132 1.00 90.25 369 TYR A C 1
ATOM 3001 O O . TYR A 1 369 ? 3.863 1.851 -8.270 1.00 90.25 369 TYR A O 1
ATOM 3009 N N . ALA A 1 370 ? 2.802 3.808 -7.901 1.00 87.94 370 ALA A N 1
ATOM 3010 C CA . ALA A 1 370 ? 1.464 3.242 -7.856 1.00 87.94 370 ALA A CA 1
ATOM 3011 C C . ALA A 1 370 ? 0.435 4.228 -8.429 1.00 87.94 370 ALA A C 1
ATOM 3013 O O . ALA A 1 370 ? 0.295 5.352 -7.955 1.00 87.94 370 ALA A O 1
ATOM 3014 N N . HIS A 1 371 ? -0.334 3.801 -9.431 1.00 83.31 371 HIS A N 1
ATOM 3015 C CA . HIS A 1 371 ? -1.407 4.616 -10.030 1.00 83.31 371 HIS A CA 1
ATOM 3016 C C . HIS A 1 371 ? -2.740 4.548 -9.286 1.00 83.31 371 HIS A C 1
ATOM 3018 O O . HIS A 1 371 ? -3.784 4.938 -9.803 1.00 83.31 371 HIS A O 1
ATOM 3024 N N . CYS A 1 372 ? -2.715 4.017 -8.074 1.00 76.50 372 CYS A N 1
ATOM 3025 C CA . CYS A 1 372 ? -3.900 3.758 -7.280 1.00 76.50 372 CYS A CA 1
ATOM 3026 C C . CYS A 1 372 ? -4.445 4.992 -6.559 1.00 76.50 372 CYS A C 1
ATOM 3028 O O . CYS A 1 372 ? -5.573 4.973 -6.077 1.00 76.50 372 CYS A O 1
ATOM 3030 N N . TRP A 1 373 ? -3.659 6.064 -6.485 1.00 79.69 373 TRP A N 1
ATOM 3031 C CA . TRP A 1 373 ? -4.047 7.298 -5.817 1.00 79.69 373 TRP A CA 1
ATOM 3032 C C . TRP A 1 373 ? -4.965 8.105 -6.744 1.00 79.69 373 TRP A C 1
ATOM 3034 O O . TRP A 1 373 ? -4.500 8.921 -7.539 1.00 79.69 373 TRP A O 1
ATOM 3044 N N . VAL A 1 374 ? -6.274 7.840 -6.671 1.00 63.28 374 VAL A N 1
ATOM 3045 C CA . VAL A 1 374 ? -7.308 8.505 -7.496 1.00 63.28 374 VAL A CA 1
ATOM 3046 C C . VAL A 1 374 ? -7.279 10.018 -7.285 1.00 63.28 374 VAL A C 1
ATOM 3048 O O . VAL A 1 374 ? -7.479 10.796 -8.217 1.00 63.28 374 VAL A O 1
ATOM 3051 N N . GLU A 1 375 ? -6.939 10.444 -6.069 1.00 64.88 375 GLU A N 1
ATOM 3052 C CA . GLU A 1 375 ? -6.776 11.842 -5.713 1.00 64.88 375 GLU A CA 1
ATOM 3053 C C . GLU A 1 375 ? -5.467 12.064 -4.953 1.00 64.88 375 GLU A C 1
ATOM 3055 O O . GLU A 1 375 ? -5.083 11.274 -4.093 1.00 64.88 375 GLU A O 1
ATOM 3060 N N . LYS A 1 376 ? -4.822 13.220 -5.174 1.00 61.34 376 LYS A N 1
ATOM 3061 C CA . LYS A 1 376 ? -3.686 13.690 -4.348 1.00 61.34 376 LYS A CA 1
ATOM 3062 C C . LYS A 1 376 ? -4.073 13.961 -2.887 1.00 61.34 376 LYS A C 1
ATOM 3064 O O . LYS A 1 376 ? -3.231 14.396 -2.097 1.00 61.34 376 LYS A O 1
ATOM 3069 N N . ARG A 1 377 ? -5.349 13.786 -2.540 1.00 63.88 377 ARG A N 1
ATOM 3070 C CA . ARG A 1 377 ? -5.856 13.983 -1.191 1.00 63.88 377 ARG A CA 1
ATOM 3071 C C . ARG A 1 377 ? -5.348 12.864 -0.313 1.00 63.88 377 ARG A C 1
ATOM 3073 O O . ARG A 1 377 ? -5.408 11.691 -0.652 1.00 63.88 377 ARG A O 1
ATOM 3080 N N . LYS A 1 378 ? -4.796 13.271 0.810 1.00 69.94 378 LYS A N 1
ATOM 3081 C CA . LYS A 1 378 ? -4.169 12.403 1.790 1.00 69.94 378 LYS A CA 1
ATOM 3082 C C . LYS A 1 378 ? -5.183 12.149 2.909 1.00 69.94 378 LYS A C 1
ATOM 3084 O O . LYS A 1 378 ? -6.068 12.970 3.139 1.00 69.94 378 LYS A O 1
ATOM 3089 N N . SER A 1 379 ? -5.130 10.966 3.501 1.00 85.75 379 SER A N 1
ATOM 3090 C CA . SER A 1 379 ? -6.064 10.527 4.540 1.00 85.75 379 SER A CA 1
ATOM 3091 C C . SER A 1 379 ? -5.519 10.847 5.940 1.00 85.75 379 SER A C 1
ATOM 3093 O O . SER A 1 379 ? -4.430 11.430 6.039 1.00 85.75 379 SER A O 1
ATOM 3095 N N . VAL A 1 380 ? -6.193 10.423 7.020 1.00 89.56 380 VAL A N 1
ATOM 3096 C CA . VAL A 1 380 ? -5.676 10.632 8.390 1.00 89.56 380 VAL A CA 1
ATOM 3097 C C . VAL A 1 380 ? -4.319 9.947 8.611 1.00 89.56 380 VAL A C 1
ATOM 3099 O O . VAL A 1 380 ? -3.499 10.431 9.385 1.00 89.56 380 VAL A O 1
ATOM 3102 N N . LEU A 1 381 ? -4.033 8.873 7.866 1.00 90.75 381 LEU A N 1
ATOM 3103 C CA . LEU A 1 381 ? -2.749 8.157 7.896 1.00 90.75 381 LEU A CA 1
ATOM 3104 C C . LEU A 1 381 ? -1.624 8.890 7.150 1.00 90.75 381 LEU A C 1
ATOM 3106 O O . LEU A 1 381 ? -0.443 8.670 7.415 1.00 90.75 381 LEU A O 1
ATOM 3110 N N . HIS A 1 382 ? -1.979 9.725 6.176 1.00 85.81 382 HIS A N 1
ATOM 3111 C CA . HIS A 1 382 ? -1.026 10.401 5.297 1.00 85.81 382 HIS A CA 1
ATOM 3112 C C . HIS A 1 382 ? -0.689 11.813 5.774 1.00 85.81 382 HIS A C 1
ATOM 3114 O O . HIS A 1 382 ?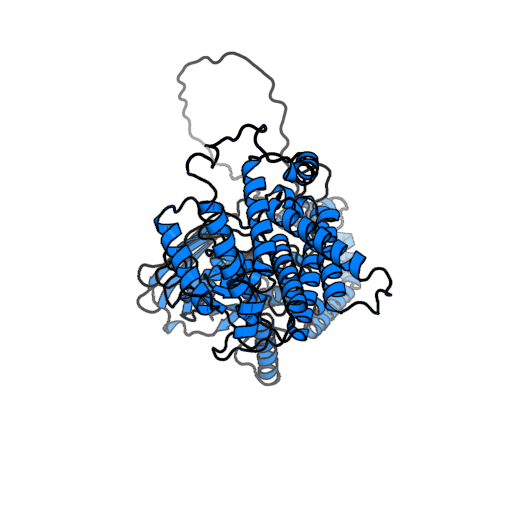 0.409 12.322 5.518 1.00 85.81 382 HIS A O 1
ATOM 3120 N N . PHE A 1 383 ? -1.658 12.468 6.405 1.00 86.06 383 PHE A N 1
ATOM 3121 C CA . PHE A 1 383 ? -1.489 13.769 7.017 1.00 86.06 383 PHE A CA 1
ATOM 3122 C C . PHE A 1 383 ? -0.914 13.618 8.416 1.00 86.06 383 PHE A C 1
ATOM 3124 O O . PHE A 1 383 ? -1.165 12.641 9.113 1.00 86.06 383 PHE A O 1
ATOM 3131 N N . TRP A 1 384 ? -0.047 14.544 8.806 1.00 87.00 384 TRP A N 1
ATOM 3132 C CA . TRP A 1 384 ? 0.530 14.472 10.140 1.00 87.00 384 TRP A CA 1
ATOM 3133 C C . TRP A 1 384 ? -0.497 14.860 11.201 1.00 87.00 384 TRP A C 1
ATOM 3135 O O . TRP A 1 384 ? -0.469 14.309 12.289 1.00 87.00 384 TRP A O 1
ATOM 3145 N N . GLU A 1 385 ? -1.442 15.728 10.849 1.00 87.38 385 GLU A N 1
ATOM 3146 C CA . GLU A 1 385 ? -2.553 16.166 11.686 1.00 87.38 385 GLU A CA 1
ATOM 3147 C C . GLU A 1 385 ? -3.378 14.966 12.159 1.00 87.38 385 GLU A C 1
ATOM 3149 O O . GLU A 1 385 ? -3.643 14.814 13.347 1.00 87.38 385 GLU A O 1
ATOM 3154 N N . GLY A 1 386 ? -3.714 14.065 11.228 1.00 89.75 386 GLY A N 1
ATOM 3155 C CA . GLY A 1 386 ? -4.422 12.827 11.542 1.00 89.75 386 GLY A CA 1
ATOM 3156 C C . GLY A 1 386 ? -3.587 11.879 12.406 1.00 89.75 386 GLY A C 1
ATOM 3157 O O . GLY A 1 386 ? -4.103 11.316 13.367 1.00 89.75 386 GLY A O 1
ATOM 3158 N N . ARG A 1 387 ? -2.281 11.754 12.134 1.00 91.88 387 ARG A N 1
ATOM 3159 C CA . ARG A 1 387 ? -1.350 10.937 12.939 1.00 91.88 387 ARG A CA 1
ATOM 3160 C C . ARG A 1 387 ? -1.219 11.441 14.371 1.00 91.88 387 ARG A C 1
ATOM 3162 O O . ARG A 1 387 ? -1.277 10.648 15.308 1.00 91.88 387 ARG A O 1
ATOM 3169 N N . TYR A 1 388 ? -1.064 12.748 14.529 1.00 90.31 388 TYR A N 1
ATOM 3170 C CA . TYR A 1 388 ? -0.962 13.395 15.825 1.00 90.31 388 TYR A CA 1
ATOM 3171 C C . TYR A 1 388 ? -2.288 13.296 16.590 1.00 90.31 388 TYR A C 1
ATOM 3173 O O . TYR A 1 388 ? -2.287 12.907 17.754 1.00 90.31 388 TYR A O 1
ATOM 3181 N N . ALA A 1 389 ? -3.430 13.533 15.933 1.00 90.69 389 ALA A N 1
ATOM 3182 C CA . ALA A 1 389 ? -4.744 13.333 16.544 1.00 90.69 389 ALA A CA 1
ATOM 3183 C C . ALA A 1 389 ? -4.935 11.879 17.015 1.00 90.69 389 ALA A C 1
ATOM 3185 O O . ALA A 1 389 ? -5.345 11.650 18.152 1.00 90.69 389 ALA A O 1
ATOM 3186 N N . LEU A 1 390 ? -4.572 10.888 16.192 1.00 94.62 390 LEU A N 1
ATOM 3187 C CA . LEU A 1 390 ? -4.604 9.472 16.578 1.00 94.62 390 LEU A CA 1
ATOM 3188 C C . LEU A 1 390 ? -3.728 9.201 17.809 1.00 94.62 390 LEU A C 1
ATOM 3190 O O . LEU A 1 390 ? -4.177 8.536 18.740 1.00 94.62 390 LEU A O 1
ATOM 3194 N N . LEU A 1 391 ? -2.510 9.747 17.848 1.00 95.56 391 LEU A N 1
ATOM 3195 C CA . LEU A 1 391 ? -1.618 9.624 19.000 1.00 95.56 391 LEU A CA 1
ATOM 3196 C C . LEU A 1 391 ? -2.197 10.286 20.257 1.00 95.56 391 LEU A C 1
ATOM 3198 O O . LEU A 1 391 ? -2.137 9.703 21.337 1.00 95.56 391 LEU A O 1
ATOM 3202 N N . HIS A 1 392 ? -2.793 11.470 20.130 1.00 92.56 392 HIS A N 1
ATOM 3203 C CA . HIS A 1 392 ? -3.439 12.173 21.235 1.00 92.56 392 HIS A CA 1
ATOM 3204 C C . HIS A 1 392 ? -4.576 11.336 21.849 1.00 92.56 392 HIS A C 1
ATOM 3206 O O . HIS A 1 392 ? -4.609 11.116 23.063 1.00 92.56 392 HIS A O 1
ATOM 3212 N N . TYR A 1 393 ? -5.476 10.802 21.018 1.00 94.19 393 TYR A N 1
ATOM 3213 C CA . TYR A 1 393 ? -6.577 9.953 21.485 1.00 94.19 393 TYR A CA 1
ATOM 3214 C C . TYR A 1 393 ? -6.105 8.602 22.037 1.00 94.19 393 TYR A C 1
ATOM 3216 O O . TYR A 1 393 ? -6.695 8.093 22.998 1.00 94.19 393 TYR A O 1
ATOM 3224 N N . LEU A 1 394 ? -5.025 8.039 21.489 1.00 96.19 394 LEU A N 1
ATOM 3225 C CA . LEU A 1 394 ? -4.402 6.838 22.036 1.00 96.19 394 LEU A CA 1
ATOM 3226 C C . LEU A 1 394 ? -3.798 7.110 23.420 1.00 96.19 394 LEU A C 1
ATOM 3228 O O . LEU A 1 394 ? -4.112 6.378 24.352 1.00 96.19 394 LEU A O 1
ATOM 3232 N N . LYS A 1 395 ? -3.032 8.200 23.594 1.00 95.88 395 LYS A N 1
ATOM 3233 C CA . LYS A 1 395 ? -2.497 8.648 24.898 1.00 95.88 395 LYS A CA 1
ATOM 3234 C C . LYS A 1 395 ? -3.622 8.793 25.929 1.00 95.88 395 LYS A C 1
ATOM 3236 O O . LYS A 1 395 ? -3.486 8.336 27.061 1.00 95.88 395 LYS A O 1
ATOM 3241 N N . ARG A 1 396 ? -4.753 9.399 25.549 1.00 94.50 396 ARG A N 1
ATOM 3242 C CA . ARG A 1 396 ? -5.930 9.522 26.427 1.00 94.50 396 ARG A CA 1
ATOM 3243 C C . ARG A 1 396 ? -6.494 8.155 26.822 1.00 94.50 396 ARG A C 1
ATOM 3245 O O . ARG A 1 396 ? -6.639 7.881 28.007 1.00 94.50 396 ARG A O 1
ATOM 3252 N N . THR A 1 397 ? -6.728 7.282 25.844 1.00 94.44 397 THR A N 1
ATOM 3253 C CA . THR A 1 397 ? -7.245 5.922 26.075 1.00 94.44 397 THR A CA 1
ATOM 3254 C C . THR A 1 397 ? -6.320 5.109 26.981 1.00 94.44 397 THR A C 1
ATOM 3256 O O . THR A 1 397 ? -6.775 4.472 27.930 1.00 94.44 397 THR A O 1
ATOM 3259 N N . SER A 1 398 ? -5.010 5.182 26.747 1.00 94.81 398 SER A N 1
ATOM 3260 C CA . SER A 1 398 ? -4.001 4.540 27.584 1.00 94.81 398 SER A CA 1
ATOM 3261 C C . SER A 1 398 ? -4.026 5.047 29.026 1.00 94.81 398 SER A C 1
ATOM 3263 O O . SER A 1 398 ? -3.902 4.240 29.947 1.00 94.81 398 SER A O 1
ATOM 3265 N N . ARG A 1 399 ? -4.204 6.358 29.254 1.00 94.81 399 ARG A N 1
ATOM 3266 C CA . ARG A 1 399 ? -4.297 6.939 30.608 1.00 94.81 399 ARG A CA 1
ATOM 3267 C C . ARG A 1 399 ? -5.540 6.454 31.342 1.00 94.81 399 ARG A C 1
ATOM 3269 O O . ARG A 1 399 ? -5.426 6.051 32.497 1.00 94.81 399 ARG A O 1
ATOM 3276 N N . ASP A 1 400 ? -6.691 6.443 30.677 1.00 94.00 400 ASP A N 1
ATOM 3277 C CA . ASP A 1 400 ? -7.954 5.977 31.262 1.00 94.00 400 ASP A CA 1
ATOM 3278 C C . ASP A 1 400 ? -7.854 4.497 31.683 1.00 94.00 400 ASP A C 1
ATOM 3280 O O . ASP A 1 400 ? -8.235 4.117 32.796 1.00 94.00 400 ASP A O 1
ATOM 3284 N N . LEU A 1 401 ? -7.228 3.665 30.842 1.00 92.81 401 LEU A N 1
ATOM 3285 C CA . LEU A 1 401 ? -6.925 2.273 31.179 1.00 92.81 401 LEU A CA 1
ATOM 3286 C C . LEU A 1 401 ? -5.895 2.173 32.312 1.00 92.81 401 LEU A C 1
ATOM 3288 O O . LEU A 1 401 ? -6.098 1.418 33.259 1.00 92.81 401 LEU A O 1
ATOM 3292 N N . SER A 1 402 ? -4.830 2.972 32.283 1.00 91.25 402 SER A N 1
ATOM 3293 C CA . SER A 1 402 ? -3.809 2.984 33.341 1.00 91.25 402 SER A CA 1
ATOM 3294 C C . SER A 1 402 ? -4.403 3.327 34.703 1.00 91.25 402 SER A C 1
ATOM 3296 O O . SER A 1 402 ? -4.050 2.691 35.689 1.00 91.25 402 SER A O 1
ATOM 3298 N N . MET A 1 403 ? -5.336 4.281 34.764 1.00 94.31 403 MET A N 1
ATOM 3299 C CA . MET A 1 403 ? -6.053 4.626 35.995 1.00 94.31 403 MET A CA 1
ATOM 3300 C C . MET A 1 403 ? -6.923 3.467 36.487 1.00 94.31 403 MET A C 1
ATOM 3302 O O . MET A 1 403 ? -6.940 3.176 37.682 1.00 94.31 403 MET A O 1
ATOM 3306 N N . THR A 1 404 ? -7.584 2.758 35.570 1.00 94.75 404 THR A N 1
ATOM 3307 C CA . THR A 1 404 ? -8.399 1.576 35.895 1.00 94.75 404 THR A CA 1
ATOM 3308 C C . THR A 1 404 ? -7.552 0.445 36.492 1.00 94.75 404 THR A C 1
ATOM 3310 O O . THR A 1 404 ? -7.988 -0.248 37.411 1.00 94.75 404 THR A O 1
ATOM 3313 N N . TRP A 1 405 ? -6.315 0.285 36.013 1.00 91.75 405 TRP A N 1
ATOM 3314 C CA . TRP A 1 405 ? -5.403 -0.795 36.404 1.00 91.75 405 TRP A CA 1
ATOM 3315 C C . TRP A 1 405 ? -4.252 -0.343 37.322 1.00 91.75 405 TRP A C 1
ATOM 3317 O O . TRP A 1 405 ? -3.308 -1.105 37.530 1.00 91.75 405 TRP A O 1
ATOM 3327 N N . ALA A 1 406 ? -4.323 0.861 37.905 1.00 91.62 406 ALA A N 1
ATOM 3328 C CA . ALA A 1 406 ? -3.210 1.493 38.629 1.00 91.62 406 ALA A CA 1
ATOM 3329 C C . ALA A 1 406 ? -2.704 0.682 39.837 1.00 91.62 406 ALA A C 1
ATOM 3331 O O . ALA A 1 406 ? -1.533 0.764 40.199 1.00 91.62 406 ALA A O 1
ATOM 3332 N N . ASN A 1 407 ? -3.576 -0.130 40.441 1.00 92.56 407 ASN A N 1
ATOM 3333 C CA . ASN A 1 407 ? -3.250 -0.949 41.611 1.00 92.56 407 ASN A CA 1
ATOM 3334 C C . ASN A 1 407 ? -2.657 -2.326 41.260 1.00 92.56 407 ASN A C 1
ATOM 3336 O O . ASN A 1 407 ? -2.359 -3.108 42.162 1.00 92.56 407 ASN A O 1
ATOM 3340 N N . GLN A 1 408 ? -2.515 -2.661 39.975 1.00 89.31 408 GLN A N 1
ATOM 3341 C CA . GLN A 1 408 ? -2.013 -3.960 39.525 1.00 89.31 408 GLN A CA 1
ATOM 3342 C C . GLN A 1 408 ? -0.625 -3.832 38.896 1.00 89.31 408 GLN A C 1
ATOM 3344 O O . GLN A 1 408 ? -0.291 -2.830 38.267 1.00 89.31 408 GLN A O 1
ATOM 3349 N N . SER A 1 409 ? 0.203 -4.868 39.050 1.00 88.69 409 SER A N 1
ATOM 3350 C CA . SER A 1 409 ? 1.506 -4.910 38.386 1.00 88.69 409 SER A CA 1
ATOM 3351 C C . SER A 1 409 ? 1.334 -4.970 36.864 1.00 88.69 409 SER A C 1
ATOM 3353 O O . SER A 1 409 ? 0.367 -5.538 36.360 1.00 88.69 409 SER A O 1
ATOM 3355 N N . LEU A 1 410 ? 2.308 -4.452 36.108 1.00 83.56 410 LEU A N 1
ATOM 3356 C CA . LEU A 1 410 ? 2.285 -4.482 34.636 1.00 83.56 410 LEU A CA 1
ATOM 3357 C C . LEU A 1 410 ? 2.121 -5.909 34.070 1.00 83.56 410 LEU A C 1
ATOM 3359 O O . LEU A 1 410 ? 1.581 -6.090 32.985 1.00 83.56 410 LEU A O 1
ATOM 3363 N N . GLN A 1 411 ? 2.579 -6.933 34.800 1.00 88.38 411 GLN A N 1
ATOM 3364 C CA . GLN A 1 411 ? 2.421 -8.340 34.415 1.00 88.38 411 GLN A CA 1
ATOM 3365 C C . GLN A 1 411 ? 1.013 -8.890 34.676 1.00 88.38 411 GLN A C 1
ATOM 3367 O O . GLN A 1 411 ? 0.624 -9.849 34.017 1.00 88.38 411 GLN A O 1
ATOM 3372 N N . ALA A 1 412 ? 0.270 -8.299 35.615 1.00 91.38 412 ALA A N 1
ATOM 3373 C CA . ALA A 1 412 ? -1.110 -8.663 35.923 1.00 91.38 412 ALA A CA 1
ATOM 3374 C C . ALA A 1 412 ? -2.130 -7.960 35.010 1.00 91.38 412 ALA A C 1
ATOM 3376 O O . ALA A 1 412 ? -3.281 -8.388 34.946 1.00 91.38 412 ALA A O 1
ATOM 3377 N N . GLN A 1 413 ? -1.718 -6.911 34.288 1.00 92.88 413 GLN A N 1
ATOM 3378 C CA . GLN A 1 413 ? -2.591 -6.221 33.342 1.00 92.88 413 GLN A CA 1
ATOM 3379 C C . GLN A 1 413 ? -3.005 -7.136 32.176 1.00 92.88 413 GLN A C 1
ATOM 3381 O O . GLN A 1 413 ? -2.178 -7.907 31.676 1.00 92.88 413 GLN A O 1
ATOM 3386 N N . PRO A 1 414 ? -4.249 -7.008 31.676 1.00 95.31 414 PRO A N 1
ATOM 3387 C CA . PRO A 1 414 ? -4.694 -7.733 30.493 1.00 95.31 414 PRO A CA 1
ATOM 3388 C C . PRO A 1 414 ? -3.795 -7.487 29.273 1.00 95.31 414 PRO A C 1
ATOM 3390 O O . PRO A 1 414 ? -3.328 -6.371 29.038 1.00 95.31 414 PRO A O 1
ATOM 3393 N N . ASP A 1 415 ? -3.614 -8.511 28.436 1.00 95.56 415 ASP A N 1
ATOM 3394 C CA . ASP A 1 415 ? -2.759 -8.459 27.238 1.00 95.56 415 ASP A CA 1
ATOM 3395 C C . ASP A 1 415 ? -3.062 -7.272 26.321 1.00 95.56 415 ASP A C 1
ATOM 3397 O O . ASP A 1 415 ? -2.146 -6.621 25.818 1.00 95.56 415 ASP A O 1
ATOM 3401 N N . HIS A 1 416 ? -4.343 -6.958 26.133 1.00 94.75 416 HIS A N 1
ATOM 3402 C CA . HIS A 1 416 ? -4.775 -5.873 25.258 1.00 94.75 416 HIS A CA 1
ATOM 3403 C C . HIS A 1 416 ? -4.280 -4.497 25.751 1.00 94.75 416 HIS A C 1
ATOM 3405 O O . HIS A 1 416 ? -3.802 -3.703 24.944 1.00 94.75 416 HIS A O 1
ATOM 3411 N N . VAL A 1 417 ? -4.250 -4.252 27.069 1.00 95.81 417 VAL A N 1
ATOM 3412 C CA . VAL A 1 417 ? -3.702 -3.016 27.664 1.00 95.81 417 VAL A CA 1
ATOM 3413 C C . VAL A 1 417 ? -2.200 -2.904 27.392 1.00 95.81 417 VAL A C 1
ATOM 3415 O O . VAL A 1 417 ? -1.711 -1.860 26.959 1.00 95.81 417 VAL A O 1
ATOM 3418 N N . ARG A 1 418 ? -1.457 -4.008 27.550 1.00 95.75 418 ARG A N 1
ATOM 3419 C CA . ARG A 1 418 ? -0.011 -4.049 27.258 1.00 95.75 418 ARG A CA 1
ATOM 3420 C C . ARG A 1 418 ? 0.279 -3.761 25.785 1.00 95.75 418 ARG A C 1
ATOM 3422 O O . ARG A 1 418 ? 1.242 -3.067 25.457 1.00 95.75 418 ARG A O 1
ATOM 3429 N N . HIS A 1 419 ? -0.556 -4.281 24.891 1.00 97.31 419 HIS A N 1
ATOM 3430 C CA . HIS A 1 419 ? -0.447 -4.038 23.458 1.00 97.31 419 HIS A CA 1
ATOM 3431 C C . HIS A 1 419 ? -0.808 -2.599 23.064 1.00 97.31 419 HIS A C 1
ATOM 3433 O O . HIS A 1 419 ? -0.129 -2.047 22.197 1.00 97.31 419 HIS A O 1
ATOM 3439 N N . LEU A 1 420 ? -1.785 -1.971 23.728 1.00 96.94 420 LEU A N 1
ATOM 3440 C CA . LEU A 1 420 ? -2.099 -0.546 23.558 1.00 96.94 420 LEU A CA 1
ATOM 3441 C C . LEU A 1 420 ? -0.931 0.349 23.974 1.00 96.94 420 LEU A C 1
ATOM 3443 O O . LEU A 1 420 ? -0.493 1.174 23.175 1.00 96.94 420 LEU A O 1
ATOM 3447 N N . HIS A 1 421 ? -0.348 0.125 25.156 1.00 96.38 421 HIS A N 1
ATOM 3448 C CA . HIS A 1 421 ? 0.841 0.868 25.591 1.00 96.38 421 HIS A CA 1
ATOM 3449 C C . HIS A 1 421 ? 2.028 0.685 24.648 1.00 96.38 421 HIS A C 1
ATOM 3451 O O . HIS A 1 421 ? 2.779 1.624 24.401 1.00 96.38 421 HIS A O 1
ATOM 3457 N N . LYS A 1 422 ? 2.191 -0.510 24.071 1.00 97.81 422 LYS A N 1
ATOM 3458 C CA . LYS A 1 422 ? 3.228 -0.752 23.066 1.00 97.81 422 LYS A CA 1
ATOM 3459 C C . LYS A 1 422 ? 2.948 -0.030 21.742 1.00 97.81 422 LYS A C 1
ATOM 3461 O O . LYS A 1 422 ? 3.881 0.442 21.094 1.00 97.81 422 LYS A O 1
ATOM 3466 N N . ALA A 1 423 ? 1.686 0.067 21.324 1.00 98.12 423 ALA A N 1
ATOM 3467 C CA . ALA A 1 423 ? 1.315 0.849 20.147 1.00 98.12 423 ALA A CA 1
ATOM 3468 C C . ALA A 1 423 ? 1.585 2.347 20.373 1.00 98.12 423 ALA A C 1
ATOM 3470 O O . ALA A 1 423 ? 2.184 3.002 19.520 1.00 98.12 423 ALA A O 1
ATOM 3471 N N . GLU A 1 424 ? 1.215 2.856 21.550 1.00 98.00 424 GLU A N 1
ATOM 3472 C CA . GLU A 1 424 ? 1.503 4.222 21.988 1.00 98.00 424 GLU A CA 1
ATOM 3473 C C . GLU A 1 424 ? 3.008 4.490 22.003 1.00 98.00 424 GLU A C 1
ATOM 3475 O O . GLU A 1 424 ? 3.453 5.461 21.394 1.00 98.00 424 GLU A O 1
ATOM 3480 N N . SER A 1 425 ? 3.806 3.600 22.606 1.00 97.69 425 SER A N 1
ATOM 3481 C CA . SER A 1 425 ? 5.259 3.774 22.679 1.00 97.69 425 SER A CA 1
ATOM 3482 C C . SER A 1 425 ? 5.903 3.852 21.297 1.00 97.69 425 SER A C 1
ATOM 3484 O O . SER A 1 425 ? 6.830 4.629 21.106 1.00 97.69 425 SER A O 1
ATOM 3486 N N . TYR A 1 426 ? 5.408 3.086 20.317 1.00 98.31 426 TYR A N 1
ATOM 3487 C CA . TYR A 1 426 ? 5.907 3.174 18.943 1.00 98.31 426 TYR A CA 1
ATOM 3488 C C . TYR A 1 426 ? 5.535 4.487 18.252 1.00 98.31 426 TYR A C 1
ATOM 3490 O O . TYR A 1 426 ? 6.362 5.030 17.524 1.00 98.31 426 TYR A O 1
ATOM 3498 N N . LEU A 1 427 ? 4.319 5.006 18.452 1.00 97.56 427 LEU A N 1
ATOM 3499 C CA . LEU A 1 427 ? 3.939 6.305 17.885 1.00 97.56 427 LEU A CA 1
ATOM 3500 C C . LEU A 1 427 ? 4.726 7.452 18.524 1.00 97.56 427 LEU A C 1
ATOM 3502 O O . LEU A 1 427 ? 5.197 8.317 17.792 1.00 97.56 427 LEU A O 1
ATOM 3506 N N . VAL A 1 428 ? 4.924 7.422 19.846 1.00 96.88 428 VAL A N 1
ATOM 3507 C CA . VAL A 1 428 ? 5.788 8.378 20.558 1.00 96.88 428 VAL A CA 1
ATOM 3508 C C . VAL A 1 428 ? 7.225 8.281 20.052 1.00 96.88 428 VAL A C 1
ATOM 3510 O O . VAL A 1 428 ? 7.839 9.292 19.749 1.00 96.88 428 VAL A O 1
ATOM 3513 N N . GLU A 1 429 ? 7.760 7.073 19.859 1.00 97.19 429 GLU A N 1
ATOM 3514 C CA . GLU A 1 429 ? 9.109 6.903 19.312 1.00 97.19 429 GLU A CA 1
ATOM 3515 C C . GLU A 1 429 ? 9.238 7.461 17.883 1.00 97.19 429 GLU A C 1
ATOM 3517 O O . GLU A 1 429 ? 10.258 8.068 17.551 1.00 97.19 429 GLU A O 1
ATOM 3522 N N . LEU A 1 430 ? 8.218 7.278 17.035 1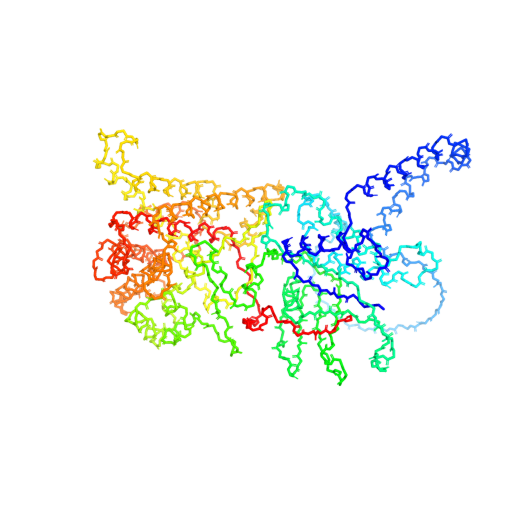.00 95.69 430 LEU A N 1
ATOM 3523 C CA . LEU A 1 430 ? 8.184 7.856 15.688 1.00 95.69 430 LEU A CA 1
ATOM 3524 C C . LEU A 1 430 ? 8.114 9.391 15.722 1.00 95.69 430 LEU A C 1
ATOM 3526 O O . LEU A 1 430 ? 8.805 10.036 14.933 1.00 95.69 430 LEU A O 1
ATOM 3530 N N . GLU A 1 431 ? 7.301 9.955 16.617 1.00 93.62 431 GLU A N 1
ATOM 3531 C CA . GLU A 1 431 ? 7.169 11.396 16.865 1.00 93.62 431 GLU A CA 1
ATOM 3532 C C . GLU A 1 431 ? 8.496 12.001 17.355 1.00 93.62 431 GLU A C 1
ATOM 3534 O O . GLU A 1 431 ? 9.016 12.927 16.731 1.00 93.62 431 GLU A O 1
ATOM 3539 N N . ASP A 1 432 ? 9.092 11.423 18.399 1.00 92.75 432 ASP A N 1
ATOM 3540 C CA . ASP A 1 432 ? 10.279 11.950 19.077 1.00 92.75 432 ASP A CA 1
ATOM 3541 C C . ASP A 1 432 ? 11.558 11.791 18.248 1.00 92.75 432 ASP A C 1
ATOM 3543 O O . ASP A 1 432 ? 12.366 12.718 18.136 1.00 92.75 432 ASP A O 1
ATOM 3547 N N . LYS A 1 433 ? 11.783 10.603 17.663 1.00 92.69 433 LYS A N 1
ATOM 3548 C CA . LYS A 1 433 ? 13.026 10.315 16.923 1.00 92.69 433 LYS A CA 1
ATOM 3549 C C . LYS A 1 433 ? 12.992 10.828 15.491 1.00 92.69 433 LYS A C 1
ATOM 3551 O O . LYS A 1 433 ? 14.048 11.124 14.928 1.00 92.69 433 LYS A O 1
ATOM 3556 N N . PHE A 1 434 ? 11.806 10.924 14.888 1.00 90.75 434 PHE A N 1
ATOM 3557 C CA . PHE A 1 434 ? 11.641 11.300 13.483 1.00 90.75 434 PHE A CA 1
ATOM 3558 C C . PHE A 1 434 ? 10.592 12.405 13.280 1.00 90.75 434 PHE A C 1
ATOM 3560 O O . PHE A 1 434 ? 9.744 12.280 12.390 1.00 90.75 434 PHE A O 1
ATOM 3567 N N . PRO A 1 435 ? 10.664 13.536 14.011 1.00 87.19 435 PRO A N 1
ATOM 3568 C CA . PRO A 1 435 ? 9.621 14.561 13.993 1.00 87.19 435 PRO A CA 1
ATOM 3569 C C . PRO A 1 435 ? 9.398 15.139 12.593 1.00 87.19 435 PRO A C 1
ATOM 3571 O O . PRO A 1 435 ? 8.268 15.379 12.196 1.00 87.19 435 PRO A O 1
ATOM 3574 N N . LYS A 1 436 ? 10.442 15.290 11.769 1.00 81.81 436 LYS A N 1
ATOM 3575 C CA . LYS A 1 436 ? 10.291 15.800 10.391 1.00 81.81 436 LYS A CA 1
ATOM 3576 C C . LYS A 1 436 ? 9.473 14.860 9.494 1.00 81.81 436 LYS A C 1
ATOM 3578 O O . LYS A 1 436 ? 8.672 15.317 8.678 1.00 81.81 436 LYS A O 1
ATOM 3583 N N . ASP A 1 437 ? 9.653 13.549 9.638 1.00 84.88 437 ASP A N 1
ATOM 3584 C CA . ASP A 1 437 ? 8.899 12.539 8.887 1.00 84.88 437 ASP A CA 1
ATOM 3585 C C . ASP A 1 437 ? 7.494 12.328 9.481 1.00 84.88 437 ASP A C 1
ATOM 3587 O O . ASP A 1 437 ? 6.509 12.162 8.743 1.00 84.88 437 ASP A O 1
ATOM 3591 N N . PHE A 1 438 ? 7.375 12.385 10.811 1.00 89.00 438 PHE A N 1
ATOM 3592 C CA . PHE A 1 438 ? 6.103 12.310 11.527 1.00 89.00 438 PHE A CA 1
ATOM 3593 C C . PHE A 1 438 ? 5.211 13.517 11.212 1.00 89.00 438 PHE A C 1
ATOM 3595 O O . PHE A 1 438 ? 4.070 13.335 10.804 1.00 89.00 438 PHE A O 1
ATOM 3602 N N . PHE A 1 439 ? 5.759 14.732 11.232 1.00 83.88 439 PHE A N 1
ATOM 3603 C CA . PHE A 1 439 ? 5.061 15.984 10.922 1.00 83.88 439 PHE A CA 1
ATOM 3604 C C . PHE A 1 439 ? 5.027 16.347 9.434 1.00 83.88 439 PHE A C 1
ATOM 3606 O O . PHE A 1 439 ? 4.560 17.403 9.031 1.00 83.88 439 PHE A O 1
ATOM 3613 N N . GLY A 1 440 ? 5.407 15.413 8.561 1.00 67.56 440 GLY A N 1
ATOM 3614 C CA . GLY A 1 440 ? 4.987 15.480 7.168 1.00 67.56 440 GLY A CA 1
ATOM 3615 C C . GLY A 1 440 ? 5.713 16.515 6.311 1.00 67.56 440 GLY A C 1
ATOM 3616 O O . GLY A 1 440 ? 5.147 16.918 5.292 1.00 67.56 440 GLY A O 1
ATOM 3617 N N . LEU A 1 441 ? 6.998 16.780 6.578 1.00 59.28 441 LEU A N 1
ATOM 3618 C CA . LEU A 1 441 ? 7.940 17.352 5.600 1.00 59.28 441 LEU A CA 1
ATOM 3619 C C . LEU A 1 441 ? 8.230 16.371 4.441 1.00 59.28 441 LEU A C 1
ATOM 3621 O O . LEU A 1 441 ? 9.345 16.282 3.928 1.00 59.28 441 LEU A O 1
ATOM 3625 N N . LYS A 1 442 ? 7.228 15.597 4.003 1.00 55.94 442 LYS A N 1
ATOM 3626 C CA . LYS A 1 442 ? 7.314 14.642 2.897 1.00 55.94 442 LYS A CA 1
ATOM 3627 C C . LYS A 1 442 ? 7.511 15.397 1.588 1.00 55.94 442 LYS A C 1
ATOM 3629 O O . LYS A 1 442 ? 6.574 15.691 0.852 1.00 55.94 442 LYS A O 1
ATOM 3634 N N . GLY A 1 443 ? 8.771 15.691 1.321 1.00 55.50 443 GLY A N 1
ATOM 3635 C CA . GLY A 1 443 ? 9.294 16.376 0.156 1.00 55.50 443 GLY A CA 1
ATOM 3636 C C . GLY A 1 443 ? 10.784 16.078 0.015 1.00 55.50 443 GLY A C 1
ATOM 3637 O O . GLY A 1 443 ? 11.337 15.226 0.711 1.00 55.50 443 GLY A O 1
ATOM 3638 N N . ARG A 1 444 ? 11.464 16.780 -0.897 1.00 47.38 444 ARG A N 1
ATOM 3639 C CA . ARG A 1 444 ? 12.916 16.612 -1.106 1.00 47.38 444 ARG A CA 1
ATOM 3640 C C . ARG A 1 444 ? 13.740 16.880 0.164 1.00 47.38 444 ARG A C 1
ATOM 3642 O O . ARG A 1 444 ? 14.858 16.383 0.241 1.00 47.38 444 ARG A O 1
ATOM 3649 N N . GLU A 1 445 ? 13.185 17.610 1.129 1.00 49.12 445 GLU A N 1
ATOM 3650 C CA . GLU A 1 445 ? 13.859 18.067 2.348 1.00 49.12 445 GLU A CA 1
ATOM 3651 C C . GLU A 1 445 ? 13.833 17.041 3.493 1.00 49.12 445 GLU A C 1
ATOM 3653 O O . GLU A 1 445 ? 14.861 16.859 4.134 1.00 49.12 445 GLU A O 1
ATOM 3658 N N . ALA A 1 446 ? 12.762 16.257 3.698 1.00 51.22 446 ALA A N 1
ATOM 3659 C CA . ALA A 1 446 ? 12.838 15.111 4.627 1.00 51.22 446 ALA A CA 1
ATOM 3660 C C . ALA A 1 446 ? 13.793 14.013 4.131 1.00 51.22 446 ALA A C 1
ATOM 3662 O O . ALA A 1 446 ? 14.314 13.221 4.911 1.00 51.22 446 ALA A O 1
ATOM 3663 N N . ILE A 1 447 ? 14.038 13.953 2.820 1.00 49.44 447 ILE A N 1
ATOM 3664 C CA . ILE A 1 447 ? 14.918 12.951 2.200 1.00 49.44 447 ILE A CA 1
ATOM 3665 C C . ILE A 1 447 ? 16.386 13.370 2.277 1.00 49.44 447 ILE A C 1
ATOM 3667 O O . ILE A 1 447 ? 17.262 12.514 2.306 1.00 49.44 447 ILE A O 1
ATOM 3671 N N . ARG A 1 448 ? 16.667 14.674 2.280 1.00 47.56 448 ARG A N 1
ATOM 3672 C CA . ARG A 1 448 ? 18.037 15.200 2.248 1.00 47.56 448 ARG A CA 1
ATOM 3673 C C . ARG A 1 448 ? 18.496 15.783 3.583 1.00 47.56 448 ARG A C 1
ATOM 3675 O O . ARG A 1 448 ? 19.655 16.156 3.683 1.00 47.56 448 ARG A O 1
ATOM 3682 N N . GLY A 1 449 ? 17.596 15.897 4.564 1.00 41.91 449 GLY A N 1
ATOM 3683 C CA . GLY A 1 449 ? 17.714 16.965 5.550 1.00 41.91 449 GLY A CA 1
ATOM 3684 C C . GLY A 1 449 ? 17.589 18.332 4.854 1.00 41.91 449 GLY A C 1
ATOM 3685 O O . GLY A 1 449 ? 17.544 18.410 3.618 1.00 41.91 449 GLY A O 1
ATOM 3686 N N . PRO A 1 450 ? 17.526 19.449 5.596 1.00 41.31 450 PRO A N 1
ATOM 3687 C CA . PRO A 1 450 ? 17.935 20.709 4.994 1.00 41.31 450 PRO A CA 1
ATOM 3688 C C . PRO A 1 450 ? 19.329 20.464 4.416 1.00 41.31 450 PRO A C 1
ATOM 3690 O O . PRO A 1 450 ? 20.186 19.927 5.112 1.00 41.31 450 PRO A O 1
ATOM 3693 N N . ALA A 1 451 ? 19.551 20.806 3.149 1.00 40.44 451 ALA A N 1
ATOM 3694 C CA . ALA A 1 451 ? 20.901 20.869 2.613 1.00 40.44 451 ALA A CA 1
ATOM 3695 C C . ALA A 1 451 ? 21.619 22.024 3.323 1.00 40.44 451 ALA A C 1
ATOM 3697 O O . ALA A 1 451 ? 21.779 23.110 2.773 1.00 40.44 451 ALA A O 1
ATOM 3698 N N . SER A 1 452 ? 21.984 21.818 4.584 1.00 42.16 452 SER A N 1
ATOM 3699 C CA . SER A 1 452 ? 23.081 22.546 5.177 1.00 42.16 452 SER A CA 1
ATOM 3700 C C . SER A 1 452 ? 24.287 22.190 4.305 1.00 42.16 452 SER A C 1
ATOM 3702 O O . SER A 1 452 ? 24.451 21.038 3.893 1.00 42.16 452 SER A O 1
ATOM 3704 N N . GLN A 1 453 ? 25.104 23.182 3.955 1.00 52.50 453 GLN A N 1
ATOM 3705 C CA . GLN A 1 453 ? 26.350 22.939 3.221 1.00 52.50 453 GLN A CA 1
ATOM 3706 C C . GLN A 1 453 ? 27.296 21.979 3.973 1.00 52.50 453 GLN A C 1
ATOM 3708 O O . GLN A 1 453 ? 28.253 21.498 3.370 1.00 52.50 453 GLN A O 1
ATOM 3713 N N . ASP A 1 454 ? 26.978 21.658 5.231 1.00 52.59 454 ASP A N 1
ATOM 3714 C CA . ASP A 1 454 ? 27.811 20.946 6.189 1.00 52.59 454 ASP A CA 1
ATOM 3715 C C . ASP A 1 454 ? 27.215 19.605 6.669 1.00 52.59 454 ASP A C 1
ATOM 3717 O O . ASP A 1 454 ? 27.881 18.901 7.422 1.00 52.59 454 ASP A O 1
ATOM 3721 N N . ASP A 1 455 ? 25.992 19.226 6.265 1.00 53.94 455 ASP A N 1
ATOM 3722 C CA . ASP A 1 455 ? 25.343 17.981 6.719 1.00 53.94 455 ASP A CA 1
ATOM 3723 C C . ASP A 1 455 ? 25.661 16.829 5.737 1.00 53.94 455 ASP A C 1
ATOM 3725 O O . ASP A 1 455 ? 25.201 16.841 4.584 1.00 53.94 455 ASP A O 1
ATOM 3729 N N . PRO A 1 456 ? 26.513 15.854 6.111 1.00 61.25 456 PRO A N 1
ATOM 3730 C CA . PRO A 1 456 ? 26.951 14.812 5.199 1.00 61.25 456 PRO A CA 1
ATOM 3731 C C . PRO A 1 456 ? 25.769 13.915 4.819 1.00 61.25 456 PRO A C 1
ATOM 3733 O O . PRO A 1 456 ? 25.105 13.338 5.671 1.00 61.25 456 PRO A O 1
ATOM 3736 N N . GLN A 1 457 ? 25.567 13.700 3.515 1.00 69.88 457 GLN A N 1
ATOM 3737 C CA . GLN A 1 457 ? 24.583 12.777 2.917 1.00 69.88 457 GLN A CA 1
ATOM 3738 C C . GLN A 1 457 ? 24.469 11.407 3.631 1.00 69.88 457 GLN A C 1
ATOM 3740 O O . GLN A 1 457 ? 23.417 10.767 3.592 1.00 69.88 457 GLN A O 1
ATOM 3745 N N . ALA A 1 458 ? 25.536 10.965 4.303 1.00 73.69 458 ALA A N 1
ATOM 3746 C CA . ALA A 1 458 ? 25.568 9.779 5.149 1.00 73.69 458 ALA A CA 1
ATOM 3747 C C . ALA A 1 458 ? 24.609 9.841 6.357 1.00 73.69 458 ALA A C 1
ATOM 3749 O O . ALA A 1 458 ? 23.932 8.852 6.617 1.00 73.69 458 ALA A O 1
ATOM 3750 N N . GLU A 1 459 ? 24.490 10.974 7.060 1.00 79.31 459 GLU A N 1
ATOM 3751 C CA . GLU A 1 459 ? 23.619 11.100 8.240 1.00 79.31 459 GLU A CA 1
ATOM 3752 C C . GLU A 1 459 ? 22.138 11.018 7.848 1.00 79.31 459 GLU A C 1
ATOM 3754 O O . GLU A 1 459 ? 21.359 10.292 8.468 1.00 79.31 459 GLU A O 1
ATOM 3759 N N . ALA A 1 460 ? 21.746 11.696 6.765 1.00 75.75 460 ALA A N 1
ATOM 3760 C CA . ALA A 1 460 ? 20.394 11.597 6.215 1.00 75.75 460 ALA A CA 1
ATOM 3761 C C . ALA A 1 460 ? 20.056 10.158 5.782 1.00 75.75 460 ALA A C 1
ATOM 3763 O O . ALA A 1 460 ? 18.949 9.676 6.036 1.00 75.75 460 ALA A O 1
ATOM 3764 N N . THR A 1 461 ? 21.023 9.456 5.182 1.00 77.81 461 THR A N 1
ATOM 3765 C CA . THR A 1 461 ? 20.887 8.042 4.795 1.00 77.81 461 THR A CA 1
ATOM 3766 C C . THR A 1 461 ? 20.716 7.152 6.027 1.00 77.81 461 THR A C 1
ATOM 3768 O O . THR A 1 461 ? 19.784 6.354 6.079 1.00 77.81 461 THR A O 1
ATOM 3771 N N . GLN A 1 462 ? 21.537 7.343 7.063 1.00 83.56 462 GLN A N 1
ATOM 3772 C CA . GLN A 1 462 ? 21.456 6.590 8.316 1.00 83.56 462 GLN A CA 1
ATOM 3773 C C . GLN A 1 462 ? 20.131 6.834 9.052 1.00 83.56 462 GLN A C 1
ATOM 3775 O O . GLN A 1 462 ? 19.501 5.892 9.529 1.00 83.56 462 GLN A O 1
ATOM 3780 N N . LYS A 1 463 ? 19.661 8.087 9.112 1.00 84.50 463 LYS A N 1
ATOM 3781 C CA . LYS A 1 463 ? 18.342 8.432 9.669 1.00 84.50 463 LYS A CA 1
ATOM 3782 C C . LYS A 1 463 ? 17.214 7.759 8.888 1.00 84.50 463 LYS A C 1
ATOM 3784 O O . LYS A 1 463 ? 16.282 7.234 9.497 1.00 84.50 463 LYS A O 1
ATOM 3789 N N . ARG A 1 464 ? 17.308 7.731 7.552 1.00 84.19 464 ARG A N 1
ATOM 3790 C CA . ARG A 1 464 ? 16.334 7.054 6.680 1.00 84.19 464 ARG A CA 1
ATOM 3791 C C . ARG A 1 464 ? 16.330 5.542 6.895 1.00 84.19 464 ARG A C 1
ATOM 3793 O O . ARG A 1 464 ? 15.266 4.932 6.959 1.00 84.19 464 ARG A O 1
ATOM 3800 N N . GLU A 1 465 ? 17.498 4.938 7.035 1.00 85.38 465 GLU A N 1
ATOM 3801 C CA . GLU A 1 465 ? 17.612 3.523 7.361 1.00 85.38 465 GLU A CA 1
ATOM 3802 C C . GLU A 1 465 ? 17.008 3.229 8.744 1.00 85.38 465 GLU A C 1
ATOM 3804 O O . GLU A 1 465 ? 16.217 2.297 8.885 1.00 85.38 465 GLU A O 1
ATOM 3809 N N . ALA A 1 466 ? 17.281 4.073 9.744 1.00 90.88 466 ALA A N 1
ATOM 3810 C CA . ALA A 1 466 ? 16.756 3.919 11.098 1.00 90.88 466 ALA A CA 1
ATOM 3811 C C . ALA A 1 466 ? 15.217 3.959 11.153 1.00 90.88 466 ALA A C 1
ATOM 3813 O O . ALA A 1 466 ? 14.609 3.091 11.785 1.00 90.88 466 ALA A O 1
ATOM 3814 N N . ILE A 1 467 ? 14.567 4.903 10.456 1.00 91.69 467 ILE A N 1
ATOM 3815 C CA . ILE A 1 467 ? 13.095 4.945 10.388 1.00 91.69 467 ILE A CA 1
ATOM 3816 C C . ILE A 1 467 ? 12.530 3.715 9.665 1.00 91.69 467 ILE A C 1
ATOM 3818 O O . ILE A 1 467 ? 11.530 3.155 10.113 1.00 91.69 467 ILE A O 1
ATOM 3822 N N . VAL A 1 468 ? 13.177 3.239 8.592 1.00 91.50 468 VAL A N 1
ATOM 3823 C CA . VAL A 1 468 ? 12.763 2.016 7.880 1.00 91.50 468 VAL A CA 1
ATOM 3824 C C . VAL A 1 468 ? 12.895 0.782 8.779 1.00 91.50 468 VAL A C 1
ATOM 3826 O O . VAL A 1 468 ? 11.995 -0.060 8.790 1.00 91.50 468 VAL A O 1
ATOM 3829 N N . ILE A 1 469 ? 13.968 0.681 9.570 1.00 92.31 469 ILE A N 1
ATOM 3830 C CA . ILE A 1 469 ? 14.169 -0.394 10.554 1.00 92.31 469 ILE A CA 1
ATOM 3831 C C . ILE A 1 469 ? 13.073 -0.365 11.626 1.00 92.31 469 ILE A C 1
ATOM 3833 O O . ILE A 1 469 ? 12.501 -1.416 11.942 1.00 92.31 469 ILE A O 1
ATOM 3837 N N . LEU A 1 470 ? 12.738 0.815 12.157 1.00 95.69 470 LEU A N 1
ATOM 3838 C CA . LEU A 1 470 ? 11.665 0.958 13.142 1.00 95.69 470 LEU A CA 1
ATOM 3839 C C . LEU A 1 470 ? 10.303 0.580 12.540 1.00 95.69 470 LEU A C 1
ATOM 3841 O O . LEU A 1 470 ? 9.596 -0.256 13.103 1.00 95.69 470 LEU A O 1
ATOM 3845 N N . CYS A 1 471 ? 9.968 1.100 11.356 1.00 96.00 471 CYS A N 1
ATOM 3846 C CA . CYS A 1 471 ? 8.718 0.773 10.663 1.00 96.00 471 CYS A CA 1
ATOM 3847 C C . CYS A 1 471 ? 8.614 -0.726 10.347 1.00 96.00 471 CYS A C 1
ATOM 3849 O O . CYS A 1 471 ? 7.551 -1.322 10.524 1.00 96.00 471 CYS A O 1
ATOM 3851 N N . ARG A 1 472 ? 9.718 -1.379 9.956 1.00 95.12 472 ARG A N 1
ATOM 3852 C CA . ARG A 1 472 ? 9.743 -2.837 9.775 1.00 95.12 472 ARG A CA 1
ATOM 3853 C C . ARG A 1 472 ? 9.487 -3.570 11.087 1.00 95.12 472 ARG A C 1
ATOM 3855 O O . ARG A 1 472 ? 8.759 -4.560 11.095 1.00 95.12 472 ARG A O 1
ATOM 3862 N N . SER A 1 473 ? 10.086 -3.108 12.182 1.00 96.44 473 SER A N 1
ATOM 3863 C CA . SER A 1 473 ? 9.899 -3.702 13.510 1.00 96.44 473 SER A CA 1
ATOM 3864 C C . SER A 1 473 ? 8.439 -3.607 13.955 1.00 96.44 473 SER A C 1
ATOM 3866 O O . SER A 1 473 ? 7.880 -4.603 14.415 1.00 96.44 473 SER A O 1
ATOM 3868 N N . ILE A 1 474 ? 7.793 -2.463 13.708 1.00 97.62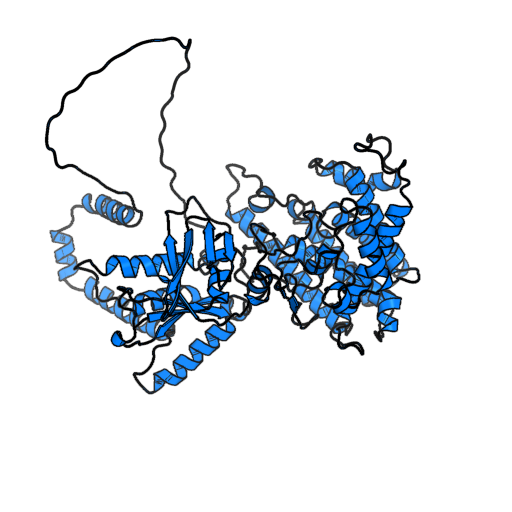 474 ILE A N 1
ATOM 3869 C CA . ILE A 1 474 ? 6.351 -2.269 13.901 1.00 97.62 474 ILE A CA 1
ATOM 3870 C C . ILE A 1 474 ? 5.559 -3.265 13.041 1.00 97.62 474 ILE A C 1
ATOM 3872 O O . ILE A 1 474 ? 4.730 -4.002 13.570 1.00 97.62 474 ILE A O 1
ATOM 3876 N N . HIS A 1 475 ? 5.840 -3.372 11.738 1.00 96.06 475 HIS A N 1
ATOM 3877 C CA . HIS A 1 475 ? 5.151 -4.322 10.855 1.00 96.06 475 HIS A CA 1
ATOM 3878 C C . HIS A 1 475 ? 5.300 -5.784 11.308 1.00 96.06 475 HIS A C 1
ATOM 3880 O O . HIS A 1 475 ? 4.300 -6.492 11.404 1.00 96.06 475 HIS A O 1
ATOM 3886 N N . ARG A 1 476 ? 6.513 -6.228 11.664 1.00 95.56 476 ARG A N 1
ATOM 3887 C CA . ARG A 1 476 ? 6.763 -7.586 12.184 1.00 95.56 476 ARG A CA 1
ATOM 3888 C C . ARG A 1 476 ? 6.006 -7.841 13.489 1.00 95.56 476 ARG A C 1
ATOM 3890 O O . ARG A 1 476 ? 5.421 -8.909 13.661 1.00 95.56 476 ARG A O 1
ATOM 3897 N N . TRP A 1 477 ? 6.001 -6.869 14.402 1.00 97.75 477 TRP A N 1
ATOM 3898 C CA . TRP A 1 477 ? 5.264 -6.981 15.659 1.00 97.75 477 TRP A CA 1
ATOM 3899 C C . TRP A 1 477 ? 3.749 -7.041 15.430 1.00 97.75 477 TRP A C 1
ATOM 3901 O O . TRP A 1 477 ? 3.094 -7.922 15.987 1.00 97.75 477 TRP A O 1
ATOM 3911 N N . THR A 1 478 ? 3.203 -6.162 14.586 1.00 97.88 478 THR A N 1
ATOM 3912 C CA . THR A 1 478 ? 1.767 -6.155 14.259 1.00 97.88 478 THR A CA 1
ATOM 3913 C C . THR A 1 478 ? 1.336 -7.445 13.556 1.00 97.88 478 THR A C 1
ATOM 3915 O O . THR A 1 478 ? 0.297 -7.992 13.911 1.00 97.88 478 THR A O 1
ATOM 3918 N N . ASP A 1 479 ? 2.152 -8.011 12.655 1.00 96.19 479 ASP A N 1
ATOM 3919 C CA . ASP A 1 479 ? 1.885 -9.329 12.054 1.00 96.19 479 ASP A CA 1
ATOM 3920 C C . ASP A 1 479 ? 1.778 -10.431 13.119 1.00 96.19 479 ASP A C 1
ATOM 3922 O O . ASP A 1 479 ? 0.908 -11.296 13.027 1.00 96.19 479 ASP A O 1
ATOM 3926 N N . GLY A 1 480 ? 2.668 -10.421 14.118 1.00 97.00 480 GLY A N 1
ATOM 3927 C CA . GLY A 1 480 ? 2.626 -11.363 15.236 1.00 97.00 480 GLY A CA 1
ATOM 3928 C C . GLY A 1 480 ? 1.369 -11.186 16.087 1.00 97.00 480 GLY A C 1
ATOM 3929 O O . GLY A 1 480 ? 0.669 -12.160 16.349 1.00 97.00 480 GLY A O 1
ATOM 3930 N N . PHE A 1 481 ? 1.041 -9.944 16.447 1.00 97.75 481 PHE A N 1
ATOM 3931 C CA . PHE A 1 481 ? -0.161 -9.616 17.216 1.00 97.75 481 PHE A CA 1
ATOM 3932 C C . PHE A 1 481 ? -1.447 -10.065 16.498 1.00 97.75 481 PHE A C 1
ATOM 3934 O O . PHE A 1 481 ? -2.284 -10.760 17.077 1.00 97.75 481 PHE A O 1
ATOM 3941 N N . PHE A 1 482 ? -1.597 -9.745 15.212 1.00 98.00 482 PHE A N 1
ATOM 3942 C CA . PHE A 1 482 ? -2.792 -10.124 14.458 1.00 98.00 482 PHE A CA 1
ATOM 3943 C C . PHE A 1 482 ? -2.925 -11.642 14.280 1.00 98.00 482 PHE A C 1
ATOM 3945 O O . PHE A 1 482 ? -4.043 -12.157 14.323 1.00 98.00 482 PHE A O 1
ATOM 3952 N N . ARG A 1 483 ? -1.809 -12.380 14.171 1.00 96.94 483 ARG A N 1
ATOM 3953 C CA . ARG A 1 483 ? -1.825 -13.854 14.219 1.00 96.94 483 ARG A CA 1
ATOM 3954 C C . ARG A 1 483 ? -2.300 -14.380 15.563 1.00 96.94 483 ARG A C 1
ATOM 3956 O O . ARG A 1 483 ? -3.159 -15.253 15.586 1.00 96.94 483 ARG A O 1
ATOM 3963 N N . THR A 1 484 ? -1.796 -13.831 16.670 1.00 96.94 484 THR A N 1
ATOM 3964 C CA . THR A 1 484 ? -2.236 -14.253 18.012 1.00 96.94 484 THR A CA 1
ATOM 3965 C C . THR A 1 484 ? -3.721 -13.991 18.252 1.00 96.94 484 THR A C 1
ATOM 3967 O O . THR A 1 484 ? -4.363 -14.749 18.969 1.00 96.94 484 THR A O 1
ATOM 3970 N N . LEU A 1 485 ? -4.286 -12.975 17.594 1.00 97.25 485 LEU A N 1
ATOM 3971 C CA . LEU A 1 485 ? -5.717 -12.676 17.636 1.00 97.25 485 LEU A CA 1
ATOM 3972 C C . LEU A 1 485 ? -6.550 -13.532 16.657 1.00 97.25 485 LEU A C 1
ATOM 3974 O O . LEU A 1 485 ? -7.773 -13.436 16.637 1.00 97.25 485 LEU A O 1
ATOM 3978 N N . GLY A 1 486 ? -5.911 -14.368 15.834 1.00 96.69 486 GLY A N 1
ATOM 3979 C CA . GLY A 1 486 ? -6.588 -15.213 14.851 1.00 96.69 486 GLY A CA 1
ATOM 3980 C C . GLY A 1 486 ? -7.091 -14.460 13.617 1.00 96.69 486 GLY A C 1
ATOM 3981 O O . GLY A 1 486 ? -7.961 -14.969 12.911 1.00 96.69 486 GLY A O 1
ATOM 3982 N N . LEU A 1 487 ? -6.553 -13.270 13.314 1.00 97.75 487 LEU A N 1
ATOM 3983 C CA . LEU A 1 487 ? -7.041 -12.464 12.187 1.00 97.75 487 LEU A CA 1
ATOM 3984 C C . LEU A 1 487 ? -6.697 -13.035 10.803 1.00 97.75 487 LEU A C 1
ATOM 3986 O O . LEU A 1 487 ? -7.246 -12.601 9.793 1.00 97.75 487 LEU A O 1
ATOM 3990 N N . GLU A 1 488 ? -5.809 -14.023 10.749 1.00 96.75 488 GLU A N 1
ATOM 3991 C CA . GLU A 1 488 ? -5.518 -14.791 9.536 1.00 96.75 488 GLU A CA 1
ATOM 3992 C C . GLU A 1 488 ? -6.583 -15.851 9.209 1.00 96.75 488 GLU A C 1
ATOM 3994 O O . GLU A 1 488 ? -6.591 -16.396 8.101 1.00 96.75 488 GLU A O 1
ATOM 3999 N N . GLY A 1 489 ? -7.468 -16.146 10.170 1.00 96.44 489 GLY A N 1
ATOM 4000 C CA . GLY A 1 489 ? -8.642 -16.985 9.963 1.00 96.44 489 GLY A CA 1
ATOM 4001 C C . GLY A 1 489 ? -9.584 -16.364 8.936 1.00 96.44 489 GLY A C 1
ATOM 4002 O O . GLY A 1 489 ? -9.590 -15.147 8.746 1.00 96.44 489 GLY A O 1
ATOM 4003 N N . LYS A 1 490 ? -10.358 -17.210 8.253 1.00 96.94 490 LYS A N 1
ATOM 4004 C CA . LYS A 1 490 ? -11.290 -16.793 7.203 1.00 96.94 490 LYS A CA 1
ATOM 4005 C C . LYS A 1 490 ? -12.733 -16.807 7.693 1.00 96.94 490 LYS A C 1
ATOM 4007 O O . LYS A 1 490 ? -13.129 -17.715 8.420 1.00 96.94 490 LYS A O 1
ATOM 4012 N N . ASP A 1 491 ? -13.507 -15.834 7.234 1.00 95.69 491 ASP A N 1
ATOM 4013 C CA . ASP A 1 491 ? -14.960 -15.809 7.362 1.00 95.69 491 ASP A CA 1
ATOM 4014 C C . ASP A 1 491 ? -15.628 -16.807 6.383 1.00 95.69 491 ASP A C 1
ATOM 4016 O O . ASP A 1 491 ? -14.950 -17.397 5.531 1.00 95.69 491 ASP A O 1
ATOM 4020 N N . PRO A 1 492 ? -16.956 -17.018 6.467 1.00 95.50 492 PRO A N 1
ATOM 4021 C CA . PRO A 1 492 ? -17.675 -17.908 5.550 1.00 95.50 492 PRO A CA 1
ATOM 4022 C C . PRO A 1 492 ? -17.575 -17.521 4.065 1.00 95.50 492 PRO A C 1
ATOM 4024 O O . PRO A 1 492 ? -17.810 -18.357 3.196 1.00 95.50 492 PRO A O 1
ATOM 4027 N N . GLN A 1 493 ? -17.232 -16.268 3.760 1.00 95.25 493 GLN A N 1
ATOM 4028 C CA . GLN A 1 493 ? -17.028 -15.752 2.406 1.00 95.25 493 GLN A CA 1
ATOM 4029 C C . GLN A 1 493 ? -15.573 -15.914 1.928 1.00 95.25 493 GLN A C 1
ATOM 4031 O O . GLN A 1 493 ? -15.240 -15.515 0.813 1.00 95.25 493 GLN A O 1
ATOM 4036 N N . GLY A 1 494 ? -14.703 -16.516 2.744 1.00 96.12 494 GLY A N 1
ATOM 4037 C CA . GLY A 1 494 ? -13.308 -16.793 2.417 1.00 96.12 494 GLY A CA 1
ATOM 4038 C C . GLY A 1 494 ? -12.357 -15.606 2.594 1.00 96.12 494 GLY A C 1
ATOM 4039 O O . GLY A 1 494 ? -11.177 -15.749 2.251 1.00 96.12 494 GLY A O 1
ATOM 4040 N N . ARG A 1 495 ? -12.836 -14.477 3.134 1.00 96.88 495 ARG A N 1
ATOM 4041 C CA . ARG A 1 495 ? -12.029 -13.288 3.456 1.00 96.88 495 ARG A CA 1
ATOM 4042 C C . ARG A 1 495 ? -11.382 -13.468 4.813 1.00 96.88 495 ARG A C 1
ATOM 4044 O O . ARG A 1 495 ? -12.000 -14.028 5.715 1.00 96.88 495 ARG A O 1
ATOM 4051 N N . THR A 1 496 ? -10.168 -12.976 4.999 1.00 97.88 496 THR A N 1
ATOM 4052 C CA . THR A 1 496 ? -9.551 -13.028 6.324 1.00 97.88 496 THR A CA 1
ATOM 4053 C C . THR A 1 496 ? -10.256 -12.077 7.292 1.00 97.88 496 THR A C 1
ATOM 4055 O O . THR A 1 496 ? -10.843 -11.062 6.905 1.00 97.88 496 THR A O 1
ATOM 4058 N N . HIS A 1 497 ? -10.205 -12.368 8.589 1.00 98.06 497 HIS A N 1
ATOM 4059 C CA . HIS A 1 497 ? -10.699 -11.426 9.591 1.00 98.06 497 HIS A CA 1
ATOM 4060 C C . HIS A 1 497 ? -9.887 -10.118 9.598 1.00 98.06 497 HIS A C 1
ATOM 4062 O O . HIS A 1 497 ? -10.425 -9.083 9.975 1.00 98.06 497 HIS A O 1
ATOM 4068 N N . PHE A 1 498 ? -8.635 -10.125 9.123 1.00 98.44 498 PHE A N 1
ATOM 4069 C CA . PHE A 1 498 ? -7.865 -8.904 8.884 1.00 98.44 498 PHE A CA 1
ATOM 4070 C C . PHE A 1 498 ? -8.453 -8.050 7.749 1.00 98.44 498 PHE A C 1
ATOM 4072 O O . PHE A 1 498 ? -8.606 -6.843 7.919 1.00 98.44 498 PHE A O 1
ATOM 4079 N N . GLU A 1 499 ? -8.836 -8.652 6.617 1.00 98.00 499 GLU A N 1
ATOM 4080 C CA . GLU A 1 499 ? -9.551 -7.932 5.550 1.00 98.00 499 GLU A CA 1
ATOM 4081 C C . GLU A 1 499 ? -10.861 -7.339 6.077 1.00 98.00 499 GLU A C 1
ATOM 4083 O O . GLU A 1 499 ? -11.154 -6.169 5.837 1.00 98.00 499 GLU A O 1
ATOM 4088 N N . ASN A 1 500 ? -11.596 -8.115 6.878 1.00 98.12 500 ASN A N 1
ATOM 4089 C CA . ASN A 1 500 ? -12.808 -7.646 7.541 1.00 98.12 500 ASN A CA 1
ATOM 4090 C C . ASN A 1 500 ? -12.534 -6.517 8.551 1.00 98.12 500 ASN A C 1
ATOM 4092 O O . ASN A 1 500 ? -13.366 -5.628 8.685 1.00 98.12 500 ASN A O 1
ATOM 4096 N N . LEU A 1 501 ? -11.386 -6.503 9.238 1.00 98.31 501 LEU A N 1
ATOM 4097 C CA . LEU A 1 501 ? -11.002 -5.415 10.146 1.00 98.31 501 LEU A CA 1
ATOM 4098 C C . LEU A 1 501 ? -10.758 -4.118 9.359 1.00 98.31 501 LEU A C 1
ATOM 4100 O O . LEU A 1 501 ? -11.207 -3.050 9.776 1.00 98.31 501 LEU A O 1
ATOM 4104 N N . VAL A 1 502 ? -10.111 -4.210 8.193 1.00 97.94 502 VAL A N 1
ATOM 4105 C CA . VAL A 1 502 ? -9.948 -3.065 7.284 1.00 97.94 502 VAL A CA 1
ATOM 4106 C C . VAL A 1 502 ? -11.301 -2.614 6.726 1.00 97.94 502 VAL A C 1
ATOM 4108 O O . VAL A 1 502 ? -11.591 -1.420 6.722 1.00 97.94 502 VAL A O 1
ATOM 4111 N N . ALA A 1 503 ? -12.170 -3.543 6.322 1.00 97.62 503 ALA A N 1
ATOM 4112 C CA . ALA A 1 503 ? -13.514 -3.221 5.844 1.00 97.62 503 ALA A CA 1
ATOM 4113 C C . ALA A 1 503 ? -14.379 -2.549 6.922 1.00 97.62 503 ALA A C 1
ATOM 4115 O O . ALA A 1 503 ? -15.087 -1.584 6.633 1.00 97.62 503 ALA A O 1
ATOM 4116 N N . ALA A 1 504 ? -14.287 -3.021 8.167 1.00 97.56 504 ALA A N 1
ATOM 4117 C CA . ALA A 1 504 ? -14.954 -2.437 9.323 1.00 97.56 504 ALA A CA 1
ATOM 4118 C C . ALA A 1 504 ? -14.474 -1.005 9.585 1.00 97.56 504 ALA A C 1
ATOM 4120 O O . ALA A 1 504 ? -15.291 -0.107 9.780 1.00 97.56 504 ALA A O 1
ATOM 4121 N N . HIS A 1 505 ? -13.156 -0.779 9.527 1.00 97.19 505 HIS A N 1
ATOM 4122 C CA . HIS A 1 505 ? -12.576 0.557 9.633 1.00 97.19 505 HIS A CA 1
ATOM 4123 C C . HIS A 1 505 ? -13.100 1.489 8.535 1.00 97.19 505 HIS A C 1
ATOM 4125 O O . HIS A 1 505 ? -13.521 2.596 8.848 1.00 97.19 505 HIS A O 1
ATOM 4131 N N . LEU A 1 506 ? -13.151 1.045 7.276 1.00 95.69 506 LEU A N 1
ATOM 4132 C CA . LEU A 1 506 ? -13.654 1.865 6.168 1.00 95.69 506 LEU A CA 1
ATOM 4133 C C . LEU A 1 506 ? -15.153 2.151 6.282 1.00 95.69 506 LEU A C 1
ATOM 4135 O O . LEU A 1 506 ? -15.590 3.253 5.958 1.00 95.69 506 LEU A O 1
ATOM 4139 N N . ASN A 1 507 ? -15.941 1.183 6.756 1.00 95.44 507 ASN A N 1
ATOM 4140 C CA . ASN A 1 507 ? -17.360 1.371 7.044 1.00 95.44 507 ASN A CA 1
ATOM 4141 C C . ASN A 1 507 ? -17.550 2.469 8.100 1.00 95.44 507 ASN A C 1
ATOM 4143 O O . ASN A 1 507 ? -18.206 3.476 7.850 1.00 95.44 507 ASN A O 1
ATOM 4147 N N . MET A 1 508 ? -16.892 2.311 9.247 1.00 95.19 508 MET A N 1
ATOM 4148 C CA . MET A 1 508 ? -16.893 3.278 10.343 1.00 95.19 508 MET A CA 1
ATOM 4149 C C . MET A 1 508 ? -16.416 4.667 9.886 1.00 95.19 508 MET A C 1
ATOM 4151 O O . MET A 1 508 ? -17.071 5.671 10.164 1.00 95.19 508 MET A O 1
ATOM 4155 N N . ALA A 1 509 ? -15.310 4.725 9.144 1.00 93.50 509 ALA A N 1
ATOM 4156 C CA . ALA A 1 509 ? -14.752 5.959 8.612 1.00 93.50 509 ALA A CA 1
ATOM 4157 C C . ALA A 1 509 ? -15.724 6.657 7.654 1.00 93.50 509 ALA A C 1
ATOM 4159 O O . ALA A 1 509 ? -15.948 7.854 7.784 1.00 93.50 509 ALA A O 1
ATOM 4160 N N . THR A 1 510 ? -16.383 5.904 6.768 1.00 91.81 510 THR A N 1
ATOM 4161 C CA . THR A 1 510 ? -17.397 6.434 5.843 1.00 91.81 510 THR A CA 1
ATOM 4162 C C . THR A 1 510 ? -18.520 7.140 6.596 1.00 91.81 510 THR A C 1
ATOM 4164 O O . THR A 1 510 ? -18.878 8.265 6.246 1.00 91.81 510 THR A O 1
ATOM 4167 N N . HIS A 1 511 ? -19.055 6.514 7.645 1.00 90.75 511 HIS A N 1
ATOM 4168 C CA . HIS A 1 511 ? -20.123 7.104 8.454 1.00 90.75 511 HIS A CA 1
ATOM 4169 C C . HIS A 1 511 ? -19.643 8.312 9.264 1.00 90.75 511 HIS A C 1
ATOM 4171 O O . HIS A 1 511 ? -20.324 9.337 9.272 1.00 90.75 511 HIS A O 1
ATOM 4177 N N . SER A 1 512 ? -18.456 8.225 9.875 1.00 89.75 512 SER A N 1
ATOM 4178 C CA . SER A 1 512 ? -17.816 9.340 10.586 1.00 89.75 512 SER A CA 1
ATOM 4179 C C . SER A 1 512 ? -17.678 10.567 9.684 1.00 89.75 512 SER A C 1
ATOM 4181 O O . SER A 1 512 ? -18.177 11.650 9.993 1.00 89.75 512 SER A O 1
ATOM 4183 N N . THR A 1 513 ? -17.076 10.367 8.514 1.00 87.25 513 THR A N 1
ATOM 4184 C CA . THR A 1 513 ? -16.932 11.380 7.480 1.00 87.25 513 THR A CA 1
ATOM 4185 C C . THR A 1 513 ? -18.286 11.952 7.069 1.00 87.25 513 THR A C 1
ATOM 4187 O O . THR A 1 513 ? -18.450 13.168 7.077 1.00 87.25 513 THR A O 1
ATOM 4190 N N . CYS A 1 514 ? -19.257 11.114 6.690 1.00 86.44 514 CYS A N 1
ATOM 4191 C CA . CYS A 1 514 ? -20.543 11.601 6.187 1.00 86.44 514 CYS A CA 1
ATOM 4192 C C . CYS A 1 514 ? -21.289 12.413 7.250 1.00 86.44 514 CYS A C 1
ATOM 4194 O O . CYS A 1 514 ? -21.766 13.500 6.948 1.00 86.44 514 CYS A O 1
ATOM 4196 N N . SER A 1 515 ? -21.314 11.936 8.499 1.00 86.56 515 SER A N 1
ATOM 4197 C CA . SER A 1 515 ? -21.938 12.658 9.612 1.00 86.56 515 SER A CA 1
ATOM 4198 C C . SER A 1 515 ? -21.267 14.003 9.868 1.00 86.56 515 SER A C 1
ATOM 4200 O O . SER A 1 515 ? -21.956 14.978 10.155 1.00 86.56 515 SER A O 1
ATOM 4202 N N . MET A 1 516 ? -19.938 14.065 9.768 1.00 85.06 516 MET A N 1
ATOM 4203 C CA . MET A 1 516 ? -19.199 15.318 9.871 1.00 85.06 516 MET A CA 1
ATOM 4204 C C . MET A 1 516 ? -19.630 16.281 8.755 1.00 85.06 516 MET A C 1
ATOM 4206 O O . MET A 1 516 ? -19.966 17.426 9.043 1.00 85.06 516 MET A O 1
ATOM 4210 N N . TYR A 1 517 ? -19.698 15.815 7.506 1.00 79.75 517 TYR A N 1
ATOM 4211 C CA . TYR A 1 517 ? -20.154 16.623 6.370 1.00 79.75 517 TYR A CA 1
ATOM 4212 C C . TYR A 1 517 ? -21.592 17.117 6.505 1.00 79.75 517 TYR A C 1
ATOM 4214 O O . TYR A 1 517 ? -21.859 18.260 6.166 1.00 79.75 517 TYR A O 1
ATOM 4222 N N . ASP A 1 518 ? -22.492 16.290 7.028 1.00 83.56 518 ASP A N 1
ATOM 4223 C CA . ASP A 1 518 ? -23.888 16.678 7.242 1.00 83.56 518 ASP A CA 1
ATOM 4224 C C . ASP A 1 518 ? -24.050 17.673 8.394 1.00 83.56 518 ASP A C 1
ATOM 4226 O O . ASP A 1 518 ? -24.957 18.502 8.376 1.00 83.56 518 ASP A O 1
ATOM 4230 N N . SER A 1 519 ? -23.168 17.607 9.397 1.00 80.06 519 SER A N 1
ATOM 4231 C CA . SER A 1 519 ? -23.166 18.555 10.517 1.00 80.06 519 SER A CA 1
ATOM 4232 C C . SER A 1 519 ? -22.646 19.939 10.130 1.00 80.06 519 SER A C 1
ATOM 4234 O O . SER A 1 519 ? -23.011 20.932 10.759 1.00 80.06 519 SER A O 1
ATOM 4236 N N . PHE A 1 520 ? -21.821 20.020 9.086 1.00 72.56 520 PHE A N 1
ATOM 4237 C CA . PHE A 1 520 ? -21.407 21.289 8.518 1.00 72.56 520 PHE A CA 1
ATOM 4238 C C . PHE A 1 520 ? -22.496 21.784 7.564 1.00 72.56 520 PHE A C 1
ATOM 4240 O O . PHE A 1 520 ? -22.573 21.345 6.420 1.00 72.56 520 PHE A O 1
ATOM 4247 N N . SER A 1 521 ? -23.340 22.711 8.022 1.00 61.97 521 SER A N 1
ATOM 4248 C CA . SER A 1 521 ? -24.244 23.420 7.113 1.00 61.97 521 SER A CA 1
ATOM 4249 C C . SER A 1 521 ? -23.429 24.118 6.009 1.00 61.97 521 SER A C 1
ATOM 4251 O O . SER A 1 521 ? -22.297 24.547 6.255 1.00 61.97 521 SER A O 1
ATOM 4253 N N . ASP A 1 522 ? -23.989 24.287 4.804 1.00 59.69 522 ASP A N 1
ATOM 4254 C CA . ASP A 1 522 ? -23.339 25.034 3.705 1.00 59.69 522 ASP A CA 1
ATOM 4255 C C . ASP A 1 522 ? -22.915 26.464 4.120 1.00 59.69 522 ASP A C 1
ATOM 4257 O O . ASP A 1 522 ? -22.064 27.077 3.475 1.00 59.69 522 ASP A O 1
ATOM 4261 N N . SER A 1 523 ? -23.476 26.999 5.214 1.00 54.03 523 SER A N 1
ATOM 4262 C CA . SER A 1 523 ? -23.096 28.279 5.824 1.00 54.03 523 SER A CA 1
ATOM 4263 C C . SER A 1 523 ? -21.982 28.206 6.883 1.00 54.03 523 SER A C 1
ATOM 4265 O O . SER A 1 523 ? -21.377 29.240 7.172 1.00 54.03 523 SER A O 1
ATOM 4267 N N . ASP A 1 524 ? -21.698 27.029 7.455 1.00 55.97 524 ASP A N 1
ATOM 4268 C CA . ASP A 1 524 ? -20.750 26.842 8.568 1.00 55.97 524 ASP A CA 1
ATOM 4269 C C . ASP A 1 524 ? -19.412 26.232 8.158 1.00 55.97 524 ASP A C 1
ATOM 4271 O O . ASP A 1 524 ? -18.439 26.376 8.900 1.00 55.97 524 ASP A O 1
ATOM 4275 N N . MET A 1 525 ? -19.320 25.590 6.986 1.00 51.97 525 MET A N 1
ATOM 4276 C CA . MET A 1 525 ? -18.017 25.348 6.364 1.00 51.97 525 MET A CA 1
ATOM 4277 C C . MET A 1 525 ? -17.461 26.720 6.015 1.00 51.97 525 MET A C 1
ATOM 4279 O O . MET A 1 525 ? -17.938 27.330 5.055 1.00 51.97 525 MET A O 1
ATOM 4283 N N . PRO A 1 526 ? -16.523 27.273 6.803 1.00 49.84 526 PRO A N 1
ATOM 4284 C CA . PRO A 1 526 ? -16.230 28.678 6.683 1.00 49.84 526 PRO A CA 1
ATOM 4285 C C . PRO A 1 526 ? -15.601 28.835 5.313 1.00 49.84 526 PRO A C 1
ATOM 4287 O O . PRO A 1 526 ? -14.568 28.224 5.019 1.00 49.84 526 PRO A O 1
ATOM 4290 N N . SER A 1 527 ? -16.295 29.575 4.449 1.00 49.47 527 SER A N 1
ATOM 4291 C CA . SER A 1 527 ? -15.835 29.874 3.106 1.00 49.47 527 SER A CA 1
ATOM 4292 C C . SER A 1 527 ? -14.380 30.299 3.223 1.00 49.47 527 SER A C 1
ATOM 4294 O O . SER A 1 527 ? -14.070 31.254 3.934 1.00 49.47 527 SER A O 1
ATOM 4296 N N . TYR A 1 528 ? -13.505 29.511 2.608 1.00 48.56 528 TYR A N 1
ATOM 4297 C CA . TYR A 1 528 ? -12.067 29.722 2.533 1.00 48.56 528 TYR A CA 1
ATOM 4298 C C . TYR A 1 528 ? -11.728 31.228 2.499 1.00 48.56 528 TYR A C 1
ATOM 4300 O O . TYR A 1 528 ? -12.200 31.898 1.576 1.00 48.56 528 TYR A O 1
ATOM 4308 N N . PRO A 1 529 ? -10.915 31.786 3.420 1.00 49.94 529 PRO A N 1
ATOM 4309 C CA . PRO A 1 529 ? -10.286 31.217 4.614 1.00 49.94 529 PRO A CA 1
ATOM 4310 C C . PRO A 1 529 ? -11.051 31.529 5.919 1.00 49.94 529 PRO A C 1
ATOM 4312 O O . PRO A 1 529 ? -11.533 32.641 6.130 1.00 49.94 529 PRO A O 1
ATOM 4315 N N . VAL A 1 530 ? -11.082 30.567 6.847 1.00 50.97 530 VAL A N 1
ATOM 4316 C CA . VAL A 1 530 ? -11.494 30.812 8.241 1.00 50.97 530 VAL A CA 1
ATOM 4317 C C . VAL A 1 530 ? -10.499 31.791 8.864 1.00 50.97 530 VAL A C 1
ATOM 4319 O O . VAL A 1 530 ? -9.303 31.509 8.877 1.00 50.97 530 VAL A O 1
ATOM 4322 N N . ALA A 1 531 ? -10.965 32.931 9.373 1.00 55.38 531 ALA A N 1
ATOM 4323 C CA . ALA A 1 531 ? -10.142 33.747 10.260 1.00 55.38 531 ALA A CA 1
ATOM 4324 C C . ALA A 1 531 ? -9.792 32.919 11.513 1.00 55.38 531 ALA A C 1
ATOM 4326 O O . ALA A 1 531 ? -10.670 32.235 12.043 1.00 55.38 531 ALA A O 1
ATOM 4327 N N . ASP A 1 532 ? -8.548 32.999 11.999 1.00 57.84 532 ASP A N 1
ATOM 4328 C CA . ASP A 1 532 ? -8.029 32.260 13.172 1.00 57.84 532 ASP A CA 1
ATOM 4329 C C . ASP A 1 532 ? -8.930 32.323 14.423 1.00 57.84 532 ASP A C 1
ATOM 4331 O O . ASP A 1 532 ? -8.846 31.478 15.308 1.00 57.84 532 ASP A O 1
ATOM 4335 N N . THR A 1 533 ? -9.831 33.303 14.495 1.00 55.78 533 THR A N 1
ATOM 4336 C CA . THR A 1 533 ? -10.732 33.569 15.620 1.00 55.78 533 THR A CA 1
ATOM 4337 C C . THR A 1 533 ? -11.899 32.590 15.778 1.00 55.78 533 THR A C 1
ATOM 4339 O O . THR A 1 533 ? -12.681 32.751 16.711 1.00 55.78 533 THR A O 1
ATOM 4342 N N . ARG A 1 534 ? -12.059 31.596 14.891 1.00 64.38 534 ARG A N 1
ATOM 4343 C CA . ARG A 1 534 ? -13.169 30.621 14.953 1.00 64.38 534 ARG A CA 1
ATOM 4344 C C . ARG A 1 534 ? -12.755 29.183 15.251 1.00 64.38 534 ARG A C 1
ATOM 4346 O O . ARG A 1 534 ? -13.608 28.303 15.169 1.00 64.38 534 ARG A O 1
ATOM 4353 N N . ILE A 1 535 ? -11.487 28.913 15.561 1.00 68.94 535 ILE A N 1
ATOM 4354 C CA . ILE A 1 535 ? -11.109 27.547 15.929 1.00 68.94 535 ILE A CA 1
ATOM 4355 C C . ILE A 1 535 ? -11.645 27.254 17.339 1.00 68.94 535 ILE A C 1
ATOM 4357 O O . ILE A 1 535 ? -11.371 28.039 18.246 1.00 68.94 535 ILE A O 1
ATOM 4361 N N . PRO A 1 536 ? -12.423 26.176 17.535 1.00 74.25 536 PRO A N 1
ATOM 4362 C CA . PRO A 1 536 ? -12.923 25.824 18.857 1.00 74.25 536 PRO A CA 1
ATOM 4363 C C . PRO A 1 536 ? -11.786 25.599 19.867 1.00 74.25 536 PRO A C 1
ATOM 4365 O O . PRO A 1 536 ? -10.781 24.961 19.543 1.00 74.25 536 PRO A O 1
ATOM 4368 N N . SER A 1 537 ? -11.943 26.118 21.089 1.00 80.56 537 SER A N 1
ATOM 4369 C CA . SER A 1 537 ? -10.902 26.095 22.129 1.00 80.56 537 SER A CA 1
ATOM 4370 C C . SER A 1 537 ? -10.531 24.684 22.586 1.00 80.56 537 SER A C 1
ATOM 4372 O O . SER A 1 537 ? -9.449 24.471 23.122 1.00 80.56 537 SER A O 1
ATOM 4374 N N . GLU A 1 538 ? -11.387 23.681 22.354 1.00 77.25 538 GLU A N 1
ATOM 4375 C CA . GLU A 1 538 ? -11.033 22.280 22.613 1.00 77.25 538 GLU A CA 1
ATOM 4376 C C . GLU A 1 538 ? -9.835 21.785 21.785 1.00 77.25 538 GLU A C 1
ATOM 4378 O O . GLU A 1 538 ? -9.262 20.744 22.099 1.00 77.25 538 GLU A O 1
ATOM 4383 N N . PHE A 1 539 ? -9.443 22.519 20.738 1.00 77.56 539 PHE A N 1
ATOM 4384 C CA . PHE A 1 539 ? -8.266 22.211 19.934 1.00 77.56 539 PHE A CA 1
ATOM 4385 C C . PHE A 1 539 ? -7.018 22.989 20.347 1.00 77.56 539 PHE A C 1
ATOM 4387 O O . PHE A 1 539 ? -5.974 22.766 19.739 1.00 77.56 539 PHE A O 1
ATOM 4394 N N . ASP A 1 540 ? -7.086 23.873 21.348 1.00 80.44 540 ASP A N 1
ATOM 4395 C CA . ASP A 1 540 ? -5.964 24.746 21.715 1.00 80.44 540 ASP A CA 1
ATOM 4396 C C . ASP A 1 540 ? -4.712 23.956 22.115 1.00 80.44 540 ASP A C 1
ATOM 4398 O O . ASP A 1 540 ? -3.615 24.313 21.685 1.00 80.44 540 ASP A O 1
ATOM 4402 N N . ASP A 1 541 ? -4.868 22.840 22.835 1.00 77.88 541 ASP A N 1
ATOM 4403 C CA . ASP A 1 541 ? -3.751 21.965 23.220 1.00 77.88 541 ASP A CA 1
ATOM 4404 C C . ASP A 1 541 ? -3.048 21.373 21.989 1.00 77.88 541 ASP A C 1
ATOM 4406 O O . ASP A 1 541 ? -1.825 21.413 21.867 1.00 77.88 541 ASP A O 1
ATOM 4410 N N . ILE A 1 542 ? -3.832 20.867 21.031 1.00 74.12 542 ILE A N 1
ATOM 4411 C CA . ILE A 1 542 ? -3.308 20.292 19.788 1.00 74.12 542 ILE A CA 1
ATOM 4412 C C . ILE A 1 542 ? -2.672 21.397 18.935 1.00 74.12 542 ILE A C 1
ATOM 4414 O O . ILE A 1 542 ? -1.581 21.228 18.402 1.00 74.12 542 ILE A O 1
ATOM 4418 N N . LEU A 1 543 ? -3.324 22.555 18.822 1.00 74.06 543 LEU A N 1
ATOM 4419 C CA . LEU A 1 543 ? -2.825 23.698 18.062 1.00 74.06 543 LEU A CA 1
ATOM 4420 C C . LEU A 1 543 ? -1.536 24.279 18.638 1.00 74.06 543 LEU A C 1
ATOM 4422 O O . LEU A 1 543 ? -0.707 24.759 17.868 1.00 74.06 543 LEU A O 1
ATOM 4426 N N . ALA A 1 544 ? -1.364 24.272 19.959 1.00 80.06 544 ALA A N 1
ATOM 4427 C CA . ALA A 1 544 ? -0.151 24.754 20.605 1.00 80.06 544 ALA A CA 1
ATOM 4428 C C . ALA A 1 544 ? 1.068 23.929 20.167 1.00 80.06 544 ALA A C 1
ATOM 4430 O O . ALA A 1 544 ? 2.070 24.505 19.730 1.00 80.06 544 ALA A O 1
ATOM 4431 N N . ASP A 1 545 ? 0.942 22.601 20.182 1.00 72.94 545 ASP A N 1
ATOM 4432 C CA . ASP A 1 545 ? 1.990 21.682 19.731 1.00 72.94 545 ASP A CA 1
ATOM 4433 C C . ASP A 1 545 ? 2.284 21.853 18.236 1.00 72.94 545 ASP A C 1
ATOM 4435 O O . ASP A 1 545 ? 3.440 21.890 17.813 1.00 72.94 545 ASP A O 1
ATOM 4439 N N . VAL A 1 546 ? 1.244 22.057 17.427 1.00 69.38 546 VAL A N 1
ATOM 4440 C CA . VAL A 1 546 ? 1.378 22.304 15.985 1.00 69.38 546 VAL A CA 1
ATOM 4441 C C . VAL A 1 546 ? 2.102 23.611 15.690 1.00 69.38 546 VAL A C 1
ATOM 4443 O O . VAL A 1 546 ? 3.042 23.639 14.894 1.00 69.38 546 VAL A O 1
ATOM 4446 N N . ARG A 1 547 ? 1.699 24.700 16.349 1.00 72.75 547 ARG A N 1
ATOM 4447 C CA . ARG A 1 547 ? 2.324 26.020 16.194 1.00 72.75 547 ARG A CA 1
ATOM 4448 C C . ARG A 1 547 ? 3.797 25.985 16.605 1.00 72.75 547 ARG A C 1
ATOM 4450 O O . ARG A 1 547 ? 4.617 26.680 16.000 1.00 72.75 547 ARG A O 1
ATOM 4457 N N . ALA A 1 548 ? 4.164 25.146 17.577 1.00 73.06 548 ALA A N 1
ATOM 4458 C CA . ALA A 1 548 ? 5.552 24.967 17.996 1.00 73.06 548 ALA A CA 1
ATOM 4459 C C . ALA A 1 548 ? 6.455 24.380 16.892 1.00 73.06 548 ALA A C 1
ATOM 4461 O O . ALA A 1 548 ? 7.662 24.635 16.897 1.00 73.06 548 ALA A O 1
ATOM 4462 N N . LEU A 1 549 ? 5.892 23.666 15.908 1.00 67.56 549 LEU A N 1
ATOM 4463 C CA . LEU A 1 549 ? 6.646 23.062 14.801 1.00 67.56 549 LEU A CA 1
ATOM 4464 C C . LEU A 1 549 ? 7.132 24.079 13.754 1.00 67.56 549 LEU A C 1
ATOM 4466 O O . LEU A 1 549 ? 7.993 23.737 12.945 1.00 67.56 549 LEU A O 1
ATOM 4470 N N . LYS A 1 550 ? 6.635 25.327 13.777 1.00 66.62 550 LYS A N 1
ATOM 4471 C CA . LYS A 1 550 ? 7.016 26.432 12.866 1.00 66.62 550 LYS A CA 1
ATOM 4472 C C . LYS A 1 550 ? 6.882 26.130 11.358 1.00 66.62 550 LYS A C 1
ATOM 4474 O O . LYS A 1 550 ? 7.453 26.859 10.550 1.00 66.62 550 LYS A O 1
ATOM 4479 N N . ASP A 1 551 ? 6.129 25.102 10.970 1.00 62.06 551 ASP A N 1
ATOM 4480 C CA . ASP A 1 551 ? 5.975 24.632 9.578 1.00 62.06 551 ASP A CA 1
ATOM 4481 C C . ASP A 1 551 ? 4.556 24.907 9.033 1.00 62.06 551 ASP A C 1
ATOM 4483 O O . ASP A 1 551 ? 3.906 24.080 8.387 1.00 62.06 551 ASP A O 1
ATOM 4487 N N . ASP A 1 552 ? 4.039 26.090 9.374 1.00 54.56 552 ASP A N 1
ATOM 4488 C CA . ASP A 1 552 ? 2.620 26.454 9.319 1.00 54.56 552 ASP A CA 1
ATOM 4489 C C . ASP A 1 552 ? 2.172 26.912 7.919 1.00 54.56 552 ASP A C 1
ATOM 4491 O O . ASP A 1 552 ? 1.796 28.060 7.684 1.00 54.56 552 ASP A O 1
ATOM 4495 N N . VAL A 1 553 ? 2.274 26.018 6.931 1.00 60.97 553 VAL A N 1
ATOM 4496 C CA . VAL A 1 553 ? 1.837 26.316 5.552 1.00 60.97 553 VAL A CA 1
ATOM 4497 C C . VAL A 1 553 ? 0.364 25.950 5.330 1.00 60.97 553 VAL A C 1
ATOM 4499 O O . VAL A 1 553 ? -0.233 26.351 4.327 1.00 60.97 553 VAL A O 1
ATOM 4502 N N . ARG A 1 554 ? -0.257 25.169 6.225 1.00 70.75 554 ARG A N 1
ATOM 4503 C CA . ARG A 1 554 ? -1.623 24.675 6.014 1.00 70.75 554 ARG A CA 1
ATOM 4504 C C . ARG A 1 554 ? -2.654 25.484 6.789 1.00 70.75 554 ARG A C 1
ATOM 4506 O O . ARG A 1 554 ? -2.456 25.747 7.965 1.00 70.75 554 ARG A O 1
ATOM 4513 N N . PRO A 1 555 ? -3.799 25.808 6.166 1.00 73.19 555 PRO A N 1
ATOM 4514 C CA . PRO A 1 555 ? -4.874 26.487 6.867 1.00 73.19 555 PRO A CA 1
ATOM 4515 C C . PRO A 1 555 ? -5.360 25.688 8.096 1.00 73.19 555 PRO A C 1
ATOM 4517 O O . PRO A 1 555 ? -5.623 24.486 7.957 1.00 73.19 555 PRO A O 1
ATOM 4520 N N . PRO A 1 556 ? -5.587 26.330 9.256 1.00 73.00 556 PRO A N 1
ATOM 4521 C CA . PRO A 1 556 ? -6.000 25.655 10.494 1.00 73.00 556 PRO A CA 1
ATOM 4522 C C . PRO A 1 556 ? -7.279 24.808 10.400 1.00 73.00 556 PRO A C 1
ATOM 4524 O O . PRO A 1 556 ? -7.470 23.855 11.155 1.00 73.00 556 PRO A O 1
ATOM 4527 N N . TRP A 1 557 ? -8.162 25.100 9.443 1.00 74.62 557 TRP A N 1
ATOM 4528 C CA . TRP A 1 557 ? -9.383 24.319 9.233 1.00 74.62 557 TRP A CA 1
ATOM 4529 C C . TRP A 1 557 ? -9.112 22.888 8.747 1.00 74.62 557 TRP A C 1
ATOM 4531 O O . TRP A 1 557 ? -9.907 21.994 9.032 1.00 74.62 557 TRP A O 1
ATOM 4541 N N . VAL A 1 558 ? -7.989 22.644 8.053 1.00 77.62 558 VAL A N 1
ATOM 4542 C CA . VAL A 1 558 ? -7.585 21.289 7.633 1.00 77.62 558 VAL A CA 1
ATOM 4543 C C . VAL A 1 558 ? -7.325 20.428 8.864 1.00 77.62 558 VAL A C 1
ATOM 4545 O O . VAL A 1 558 ? -7.783 19.289 8.933 1.00 77.62 558 VAL A O 1
ATOM 4548 N N . LEU A 1 559 ? -6.631 20.998 9.850 1.00 77.75 559 LEU A N 1
ATOM 4549 C CA . LEU A 1 559 ? -6.354 20.350 11.123 1.00 77.75 559 LEU A CA 1
ATOM 4550 C C . LEU A 1 559 ? -7.650 20.075 11.889 1.00 77.75 559 LEU A C 1
ATOM 4552 O O . LEU A 1 559 ? -7.885 18.933 12.268 1.00 77.75 559 LEU A O 1
ATOM 4556 N N . CYS A 1 560 ? -8.527 21.073 12.041 1.00 79.94 560 CYS A N 1
ATOM 4557 C CA . CYS A 1 560 ? -9.812 20.899 12.732 1.00 79.94 560 CYS A CA 1
ATOM 4558 C C . CYS A 1 560 ? -10.647 19.776 12.106 1.00 79.94 560 CYS A C 1
ATOM 4560 O O . CYS A 1 560 ? -11.169 18.915 12.813 1.00 79.94 560 CYS A O 1
ATOM 4562 N N . ARG A 1 561 ? -10.720 19.745 10.768 1.00 83.81 561 ARG A N 1
ATOM 4563 C CA . ARG A 1 561 ? -11.402 18.685 10.020 1.00 83.81 561 ARG A CA 1
ATOM 4564 C C . ARG A 1 561 ? -10.810 17.310 10.327 1.00 83.81 561 ARG A C 1
ATOM 4566 O O . ARG A 1 561 ? -11.560 16.390 10.627 1.00 83.81 561 ARG A O 1
ATOM 4573 N N . LEU A 1 562 ? -9.487 17.160 10.255 1.00 85.12 562 LEU A N 1
ATOM 4574 C CA . LEU A 1 562 ? -8.827 15.871 10.488 1.00 85.12 562 LEU A CA 1
ATOM 4575 C C . LEU A 1 562 ? -8.952 15.414 11.946 1.00 85.12 562 LEU A C 1
ATOM 4577 O O . LEU A 1 562 ? -9.130 14.224 12.191 1.00 85.12 562 LEU A O 1
ATOM 4581 N N . ILE A 1 563 ? -8.923 16.338 12.911 1.00 85.25 563 ILE A N 1
ATOM 4582 C CA . ILE A 1 563 ? -9.175 16.004 14.317 1.00 85.25 563 ILE A CA 1
ATOM 4583 C C . ILE A 1 563 ? -10.620 15.529 14.497 1.00 85.25 563 ILE A C 1
ATOM 4585 O O . ILE A 1 563 ? -10.822 14.496 15.129 1.00 85.25 563 ILE A O 1
ATOM 4589 N N . LYS A 1 564 ? -11.614 16.226 13.925 1.00 87.44 564 LYS A N 1
ATOM 4590 C CA . LYS A 1 564 ? -13.023 15.794 13.978 1.00 87.44 564 LYS A CA 1
ATOM 4591 C C . LYS A 1 564 ? -13.245 14.444 13.298 1.00 87.44 564 LYS A C 1
ATOM 4593 O O . LYS A 1 564 ? -14.009 13.625 13.802 1.00 87.44 564 LYS A O 1
ATOM 4598 N N . GLU A 1 565 ? -12.544 14.178 12.201 1.00 89.50 565 GLU A N 1
ATOM 4599 C CA . GLU A 1 565 ? -12.581 12.882 11.524 1.00 89.50 565 GLU A CA 1
ATOM 4600 C C . GLU A 1 565 ? -12.052 11.757 12.429 1.00 89.50 565 GLU A C 1
ATOM 4602 O O . GLU A 1 565 ? -12.726 10.737 12.588 1.00 89.50 565 GLU A O 1
ATOM 4607 N N . VAL A 1 566 ? -10.908 11.970 13.093 1.00 92.00 566 VAL A N 1
ATOM 4608 C CA . VAL A 1 566 ? -10.331 11.015 14.057 1.00 92.00 566 VAL A CA 1
ATOM 4609 C C . VAL A 1 566 ? -11.198 10.865 15.310 1.00 92.00 566 VAL A C 1
ATOM 4611 O O . VAL A 1 566 ? -11.392 9.747 15.780 1.00 92.00 566 VAL A O 1
ATOM 4614 N N . GLU A 1 567 ? -11.761 11.951 15.839 1.00 91.00 567 GLU A N 1
ATOM 4615 C CA . GLU A 1 567 ? -12.721 11.910 16.950 1.00 91.00 567 GLU A CA 1
ATOM 4616 C C . GLU A 1 567 ? -13.910 11.013 16.588 1.00 91.00 567 GLU A C 1
ATOM 4618 O O . GLU A 1 567 ? -14.282 10.113 17.344 1.00 91.00 567 GLU A O 1
ATOM 4623 N N . GLY A 1 568 ? -14.455 11.197 15.384 1.00 91.88 568 GLY A N 1
ATOM 4624 C CA . GLY A 1 568 ? -15.517 10.353 14.868 1.00 91.88 568 GLY A CA 1
ATOM 4625 C C . GLY A 1 568 ? -15.071 8.904 14.648 1.00 91.88 568 GLY A C 1
ATOM 4626 O O . GLY A 1 568 ? -15.860 8.003 14.921 1.00 91.88 568 GLY A O 1
ATOM 4627 N N . TYR A 1 569 ? -13.823 8.638 14.245 1.00 94.12 569 TYR A N 1
ATOM 4628 C CA . TYR A 1 569 ? -13.297 7.268 14.184 1.00 94.12 569 TYR A CA 1
ATOM 4629 C C . TYR A 1 569 ? -13.308 6.615 15.569 1.00 94.12 569 TYR A C 1
ATOM 4631 O O . TYR A 1 569 ? -13.862 5.533 15.733 1.00 94.12 569 TYR A O 1
ATOM 4639 N N . VAL A 1 570 ? -12.744 7.278 16.581 1.00 93.62 570 VAL A N 1
ATOM 4640 C CA . VAL A 1 570 ? -12.659 6.740 17.949 1.00 93.62 570 VAL A CA 1
ATOM 4641 C C . VAL A 1 570 ? -14.052 6.525 18.543 1.00 93.62 570 VAL A C 1
ATOM 4643 O O . VAL A 1 570 ? -14.309 5.481 19.144 1.00 93.62 570 VAL A O 1
ATOM 4646 N N . LYS A 1 571 ? -14.972 7.472 18.324 1.00 92.25 571 LYS A N 1
ATOM 4647 C CA . LYS A 1 571 ? -16.367 7.370 18.767 1.00 92.25 571 LYS A CA 1
ATOM 4648 C C . LYS A 1 571 ? -17.072 6.161 18.147 1.00 92.25 571 LYS A C 1
ATOM 4650 O O . LYS A 1 571 ? -17.577 5.308 18.872 1.00 92.25 571 LYS A O 1
ATOM 4655 N N . HIS A 1 572 ? -17.083 6.065 16.816 1.00 90.56 572 HIS A N 1
ATOM 4656 C CA . HIS A 1 572 ? -17.788 4.989 16.114 1.00 90.56 572 HIS A CA 1
ATOM 4657 C C . HIS A 1 572 ? -17.101 3.628 16.265 1.00 90.56 572 HIS A C 1
ATOM 4659 O O . HIS A 1 572 ? -17.735 2.601 16.057 1.00 90.56 572 HIS A O 1
ATOM 4665 N N . MET A 1 573 ? -15.819 3.586 16.633 1.00 92.56 573 MET A N 1
ATOM 4666 C CA . MET A 1 573 ? -15.146 2.330 16.950 1.00 92.56 573 MET A CA 1
ATOM 4667 C C . MET A 1 573 ? -15.770 1.677 18.197 1.00 92.56 573 MET A C 1
ATOM 4669 O O . MET A 1 573 ? -16.005 0.466 18.180 1.00 92.56 573 MET A O 1
ATOM 4673 N N . ARG A 1 574 ? -16.096 2.472 19.230 1.00 86.56 574 ARG A N 1
ATOM 4674 C CA . ARG A 1 574 ? -16.672 1.997 20.504 1.00 86.56 574 ARG A CA 1
ATOM 4675 C C . ARG A 1 574 ? -18.188 1.831 20.468 1.00 86.56 574 ARG A C 1
ATOM 4677 O O . ARG A 1 574 ? -18.720 0.925 21.103 1.00 86.56 574 ARG A O 1
ATOM 4684 N N . GLU A 1 575 ? -18.881 2.705 19.745 1.00 86.12 575 GLU A N 1
ATOM 4685 C CA . GLU A 1 575 ? -20.332 2.859 19.849 1.00 86.12 575 GLU A CA 1
ATOM 4686 C C . GLU A 1 575 ? -21.029 2.821 18.482 1.00 86.12 575 GLU A C 1
ATOM 4688 O O . GLU A 1 575 ? -20.485 3.237 17.459 1.00 86.12 575 GLU A O 1
ATOM 4693 N N . GLY A 1 576 ? -22.285 2.367 18.482 1.00 84.62 576 GLY A N 1
ATOM 4694 C CA . GLY A 1 576 ? -23.197 2.465 17.341 1.00 84.62 576 GLY A CA 1
ATOM 4695 C C . GLY A 1 576 ? -23.318 1.210 16.474 1.00 84.62 576 GLY A C 1
ATOM 4696 O O . GLY A 1 576 ? -22.639 0.199 16.663 1.00 84.62 576 GLY A O 1
ATOM 4697 N N . ASP A 1 577 ? -24.215 1.292 15.488 1.00 87.19 577 ASP A N 1
ATOM 4698 C CA . ASP A 1 577 ? -24.530 0.195 14.561 1.00 87.19 577 ASP A CA 1
ATOM 4699 C C . ASP A 1 577 ? -23.396 -0.127 13.578 1.00 87.19 577 ASP A C 1
ATOM 4701 O O . ASP A 1 577 ? -23.396 -1.178 12.939 1.00 87.19 577 ASP A O 1
ATOM 4705 N N . HIS A 1 578 ? -22.408 0.761 13.475 1.00 89.00 578 HIS A N 1
ATOM 4706 C CA . HIS A 1 578 ? -21.273 0.648 12.560 1.00 89.00 578 HIS A CA 1
ATOM 4707 C C . HIS A 1 578 ? -19.952 0.369 13.284 1.00 89.00 578 HIS A C 1
ATOM 4709 O O . HIS A 1 578 ? -18.886 0.585 12.702 1.00 89.00 578 HIS A O 1
ATOM 4715 N N . SER A 1 579 ? -20.014 -0.102 14.534 1.00 94.06 579 SER A N 1
ATOM 4716 C CA . SER A 1 579 ? -18.817 -0.376 15.323 1.00 94.06 579 SER A CA 1
ATOM 4717 C C . SER A 1 579 ? -17.976 -1.506 14.741 1.00 94.06 579 SER A C 1
ATOM 4719 O O . SER A 1 579 ? -18.476 -2.499 14.200 1.00 94.06 579 SER A O 1
ATOM 4721 N N . VAL A 1 580 ? -16.656 -1.350 14.866 1.00 96.00 580 VAL A N 1
ATOM 4722 C CA . VAL A 1 580 ? -15.679 -2.312 14.341 1.00 96.00 580 VAL A CA 1
ATOM 4723 C C . VAL A 1 580 ? -15.832 -3.669 15.031 1.00 96.00 580 VAL A C 1
ATOM 4725 O O . VAL A 1 580 ? -15.786 -4.710 14.372 1.00 96.00 580 VAL A O 1
ATOM 4728 N N . ALA A 1 581 ? -16.078 -3.655 16.346 1.00 95.56 581 ALA A N 1
ATOM 4729 C CA . ALA A 1 581 ? -16.307 -4.853 17.148 1.00 95.56 581 ALA A CA 1
ATOM 4730 C C . ALA A 1 581 ? -17.523 -5.646 16.669 1.00 95.56 581 ALA A C 1
ATOM 4732 O O . ALA A 1 581 ? -17.392 -6.829 16.348 1.00 95.56 581 ALA A O 1
ATOM 4733 N N . ARG A 1 582 ? -18.676 -4.981 16.535 1.00 95.62 582 ARG A N 1
ATOM 4734 C CA . ARG A 1 582 ? -19.910 -5.621 16.074 1.00 95.62 582 ARG A CA 1
ATOM 4735 C C . ARG A 1 582 ? -19.739 -6.220 14.682 1.00 95.62 582 ARG A C 1
ATOM 4737 O O . ARG A 1 582 ? -20.041 -7.394 14.486 1.00 95.62 582 ARG A O 1
ATOM 4744 N N . TYR A 1 583 ? -19.188 -5.448 13.742 1.00 96.31 583 TYR A N 1
ATOM 4745 C CA . TYR A 1 583 ? -18.978 -5.897 12.364 1.00 96.31 583 TYR A CA 1
ATOM 4746 C C . TYR A 1 583 ? -18.152 -7.195 12.283 1.00 96.31 583 TYR A C 1
ATOM 4748 O O . TYR A 1 583 ? -18.454 -8.082 11.475 1.00 96.31 583 TYR A O 1
ATOM 4756 N N . LEU A 1 584 ? -17.098 -7.301 13.101 1.00 96.50 584 LEU A N 1
ATOM 4757 C CA . LEU A 1 584 ? -16.205 -8.460 13.138 1.00 96.50 584 LEU A CA 1
ATOM 4758 C C . LEU A 1 584 ? -16.820 -9.664 13.854 1.00 96.50 584 LEU A C 1
ATOM 4760 O O . LEU A 1 584 ? -16.675 -10.794 13.381 1.00 96.50 584 LEU A O 1
ATOM 4764 N N . GLN A 1 585 ? -17.524 -9.433 14.961 1.00 95.56 585 GLN A N 1
ATOM 4765 C CA . GLN A 1 585 ? -18.201 -10.485 15.721 1.00 95.56 585 GLN A CA 1
ATOM 4766 C C . GLN A 1 585 ? -19.337 -11.124 14.913 1.00 95.56 585 GLN A C 1
ATOM 4768 O O . GLN A 1 585 ? -19.442 -12.349 14.869 1.00 95.56 585 GLN A O 1
ATOM 4773 N N . GLU A 1 586 ? -20.112 -10.326 14.171 1.00 95.50 586 GLU A N 1
ATOM 4774 C CA . GLU A 1 586 ? -21.133 -10.816 13.228 1.00 95.50 586 GLU A CA 1
ATOM 4775 C C . GLU A 1 586 ? -20.541 -11.703 12.114 1.00 95.50 586 GLU A C 1
ATOM 4777 O O . GLU A 1 586 ? -21.243 -12.523 11.525 1.00 95.50 586 GLU A O 1
ATOM 4782 N N . ARG A 1 587 ? -19.234 -11.582 11.844 1.00 96.25 587 ARG A N 1
ATOM 4783 C CA . ARG A 1 587 ? -18.484 -12.407 10.877 1.00 96.25 587 ARG A CA 1
ATOM 4784 C C . ARG A 1 587 ? -17.696 -13.541 11.529 1.00 96.25 587 ARG A C 1
ATOM 4786 O O . ARG A 1 587 ? -16.862 -14.162 10.875 1.00 96.25 587 ARG A O 1
ATOM 4793 N N . GLY A 1 588 ? -17.976 -13.838 12.796 1.00 95.62 588 GLY A N 1
ATOM 4794 C CA . GLY A 1 588 ? -17.462 -15.011 13.499 1.00 95.62 588 GLY A CA 1
ATOM 4795 C C . GLY A 1 588 ? -16.147 -14.805 14.250 1.00 95.62 588 GLY A C 1
ATOM 4796 O O . GLY A 1 588 ? -15.621 -15.781 14.790 1.00 95.62 588 GLY A O 1
ATOM 4797 N N . LEU A 1 589 ? -15.615 -13.578 14.333 1.00 96.06 589 LEU A N 1
ATOM 4798 C CA . LEU A 1 589 ? -14.452 -13.314 15.182 1.00 96.06 589 LEU A CA 1
ATOM 4799 C C . LEU A 1 589 ? -14.864 -13.387 16.662 1.00 96.06 589 LEU A C 1
ATOM 4801 O O . LEU A 1 589 ? -15.753 -12.667 17.105 1.00 96.06 589 LEU A O 1
ATOM 4805 N N . LYS A 1 590 ? -14.196 -14.244 17.442 1.00 96.94 590 LYS A N 1
ATOM 4806 C CA . LYS A 1 590 ? -14.529 -14.503 18.859 1.00 96.94 590 LYS A CA 1
ATOM 4807 C C . LYS A 1 590 ? -13.866 -13.542 19.856 1.00 96.94 590 LYS A C 1
ATOM 4809 O O . LYS A 1 590 ? -13.957 -13.760 21.060 1.00 96.94 590 LYS A O 1
ATOM 4814 N N . SER A 1 591 ? -13.157 -12.528 19.371 1.00 96.38 591 SER A N 1
ATOM 4815 C CA . SER A 1 591 ? -12.428 -11.570 20.204 1.00 96.38 591 SER A CA 1
ATOM 4816 C C . SER A 1 591 ? -13.372 -10.635 20.964 1.00 96.38 591 SER A C 1
ATOM 4818 O O . SER A 1 591 ? -14.453 -10.286 20.480 1.00 96.38 591 SER A O 1
ATOM 4820 N N . THR A 1 592 ? -12.945 -10.205 22.152 1.00 96.69 592 THR A N 1
ATOM 4821 C CA . THR A 1 592 ? -13.694 -9.215 22.939 1.00 96.69 592 THR A CA 1
ATOM 4822 C C . THR A 1 592 ? -13.628 -7.835 22.285 1.00 96.69 592 THR A C 1
ATOM 4824 O O . THR A 1 592 ? -12.744 -7.564 21.465 1.00 96.69 592 THR A O 1
ATOM 4827 N N . SER A 1 593 ? -14.547 -6.941 22.651 1.00 95.88 593 SER A N 1
ATOM 4828 C CA . SER A 1 593 ? -14.572 -5.575 22.119 1.00 95.88 593 SER A CA 1
ATOM 4829 C C . SER A 1 593 ? -13.273 -4.817 22.416 1.00 95.88 593 SER A C 1
ATOM 4831 O O . SER A 1 593 ? -12.765 -4.124 21.543 1.00 95.88 593 SER A O 1
ATOM 4833 N N . GLU A 1 594 ? -12.669 -5.023 23.588 1.00 95.88 594 GLU A N 1
ATOM 4834 C CA . GLU A 1 594 ? -11.401 -4.399 23.993 1.00 95.88 594 GLU A CA 1
ATOM 4835 C C . GLU A 1 594 ? -10.214 -4.921 23.169 1.00 95.88 594 GLU A C 1
ATOM 4837 O O . GLU A 1 594 ? -9.310 -4.169 22.790 1.00 95.88 594 GLU A O 1
ATOM 4842 N N . GLN A 1 595 ? -10.212 -6.221 22.849 1.00 96.75 595 GLN A N 1
ATOM 4843 C CA . GLN A 1 595 ? -9.207 -6.814 21.964 1.00 96.75 595 GLN A CA 1
ATOM 4844 C C . GLN A 1 595 ? -9.337 -6.280 20.534 1.00 96.75 595 GLN A C 1
ATOM 4846 O O . GLN A 1 595 ? -8.323 -6.035 19.879 1.00 96.75 595 GLN A O 1
ATOM 4851 N N . ILE A 1 596 ? -10.568 -6.080 20.056 1.00 97.25 596 ILE A N 1
ATO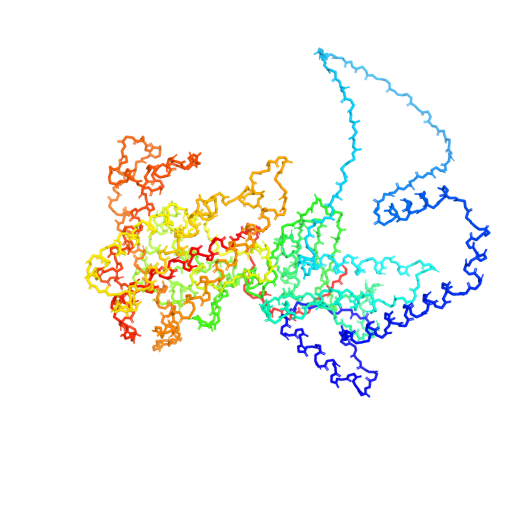M 4852 C CA . ILE A 1 596 ? -10.835 -5.520 18.729 1.00 97.25 596 ILE A CA 1
ATOM 4853 C C . ILE A 1 596 ? -10.464 -4.033 18.671 1.00 97.25 596 ILE A C 1
ATOM 4855 O O . ILE A 1 596 ? -9.811 -3.620 17.715 1.00 97.25 596 ILE A O 1
ATOM 4859 N N . GLU A 1 597 ? -10.794 -3.244 19.698 1.00 96.94 597 GLU A N 1
ATOM 4860 C CA . GLU A 1 597 ? -10.329 -1.856 19.843 1.00 96.94 597 GLU A CA 1
ATOM 4861 C C . GLU A 1 597 ? -8.799 -1.786 19.776 1.00 96.94 597 GLU A C 1
ATOM 4863 O O . GLU A 1 597 ? -8.225 -1.004 19.016 1.00 96.94 597 GLU A O 1
ATOM 4868 N N . THR A 1 598 ? -8.122 -2.662 20.518 1.00 97.75 598 THR A N 1
ATOM 4869 C CA . THR A 1 598 ? -6.659 -2.754 20.498 1.00 97.75 598 THR A CA 1
ATOM 4870 C C . THR A 1 598 ? -6.135 -3.106 19.109 1.00 97.75 598 THR A C 1
ATOM 4872 O O . THR A 1 598 ? -5.184 -2.489 18.626 1.00 97.75 598 THR A O 1
ATOM 4875 N N . ALA A 1 599 ? -6.775 -4.056 18.424 1.00 98.12 599 ALA A N 1
ATOM 4876 C CA . ALA A 1 599 ? -6.417 -4.415 17.059 1.00 98.12 599 ALA A CA 1
ATOM 4877 C C . ALA A 1 599 ? -6.606 -3.255 16.079 1.00 98.12 599 ALA A C 1
ATOM 4879 O O . ALA A 1 599 ? -5.784 -3.078 15.179 1.00 98.12 599 ALA A O 1
ATOM 4880 N N . TRP A 1 600 ? -7.639 -2.440 16.274 1.00 98.06 600 TRP A N 1
ATOM 4881 C CA . TRP A 1 600 ? -7.886 -1.249 15.475 1.00 98.06 600 TRP A CA 1
ATOM 4882 C C . TRP A 1 600 ? -6.798 -0.182 15.674 1.00 98.06 600 TRP A C 1
ATOM 4884 O O . TRP A 1 600 ? -6.247 0.314 14.692 1.00 98.06 600 TRP A O 1
ATOM 4894 N N . TRP A 1 601 ? -6.388 0.105 16.914 1.00 98.19 601 TRP A N 1
ATOM 4895 C CA . TRP A 1 601 ? -5.265 1.018 17.179 1.00 98.19 601 TRP A CA 1
ATOM 4896 C C . TRP A 1 601 ? -3.953 0.530 16.553 1.00 98.19 601 TRP A C 1
ATOM 4898 O O . TRP A 1 601 ? -3.205 1.305 15.951 1.00 98.19 601 TRP A O 1
ATOM 4908 N N . ILE A 1 602 ? -3.694 -0.775 16.632 1.00 98.50 602 ILE A N 1
ATOM 4909 C CA . ILE A 1 602 ? -2.520 -1.408 16.021 1.00 98.50 602 ILE A CA 1
ATOM 4910 C C . ILE A 1 602 ? -2.593 -1.360 14.488 1.00 98.50 602 ILE A C 1
ATOM 4912 O O . ILE A 1 602 ? -1.565 -1.174 13.833 1.00 98.50 602 ILE A O 1
ATOM 4916 N N . LEU A 1 603 ? -3.791 -1.465 13.904 1.00 98.25 603 LEU A N 1
ATOM 4917 C CA . LEU A 1 603 ? -4.014 -1.271 12.472 1.00 98.25 603 LEU A CA 1
ATOM 4918 C C . LEU A 1 603 ? -3.673 0.168 12.052 1.00 98.25 603 LEU A C 1
ATOM 4920 O O . LEU A 1 603 ? -2.984 0.353 11.048 1.00 98.25 603 LEU A O 1
ATOM 4924 N N . MET A 1 604 ? -4.089 1.174 12.830 1.00 98.06 604 MET A N 1
ATOM 4925 C CA . MET A 1 604 ? -3.759 2.579 12.554 1.00 98.06 604 MET A CA 1
ATOM 4926 C C . MET A 1 604 ? -2.246 2.812 12.605 1.00 98.06 604 MET A C 1
ATOM 4928 O O . MET A 1 604 ? -1.674 3.344 11.654 1.00 98.06 604 MET A O 1
ATOM 4932 N N . LEU A 1 605 ? -1.567 2.328 13.652 1.00 98.12 605 LEU A N 1
ATOM 4933 C CA . LEU A 1 605 ? -0.104 2.374 13.747 1.00 98.12 605 LEU A CA 1
ATOM 4934 C C . LEU A 1 605 ? 0.572 1.687 12.550 1.00 98.12 605 LEU A C 1
ATOM 4936 O O . LEU A 1 605 ? 1.532 2.227 12.000 1.00 98.12 605 LEU A O 1
ATOM 4940 N N . ARG A 1 606 ? 0.075 0.521 12.116 1.00 97.62 606 ARG A N 1
ATOM 4941 C CA . ARG A 1 606 ? 0.598 -0.179 10.932 1.00 97.62 606 ARG A CA 1
ATOM 4942 C C . ARG A 1 606 ? 0.482 0.687 9.678 1.00 97.62 606 ARG A C 1
ATOM 4944 O O . ARG A 1 606 ? 1.459 0.812 8.946 1.00 97.62 606 ARG A O 1
ATOM 4951 N N . GLY A 1 607 ? -0.672 1.315 9.454 1.00 96.38 607 GLY A N 1
ATOM 4952 C CA . GLY A 1 607 ? -0.877 2.220 8.322 1.00 96.38 607 GLY A CA 1
ATOM 4953 C C . GLY A 1 607 ? 0.059 3.433 8.351 1.00 96.38 607 GLY A C 1
ATOM 4954 O O . GLY A 1 607 ? 0.631 3.802 7.324 1.00 96.38 607 GLY A O 1
ATOM 4955 N N . ILE A 1 608 ? 0.279 4.009 9.537 1.00 95.75 608 ILE A N 1
ATOM 4956 C CA . ILE A 1 608 ? 1.220 5.117 9.759 1.00 95.75 608 ILE A CA 1
ATOM 4957 C C . ILE A 1 608 ? 2.658 4.686 9.462 1.00 95.75 608 ILE A C 1
ATOM 4959 O O . ILE A 1 608 ? 3.359 5.373 8.719 1.00 95.75 608 ILE A O 1
ATOM 4963 N N . ALA A 1 609 ? 3.092 3.542 9.995 1.00 95.88 609 ALA A N 1
ATOM 4964 C CA . ALA A 1 609 ? 4.429 3.001 9.768 1.00 95.88 609 ALA A CA 1
ATOM 4965 C C . ALA A 1 609 ? 4.666 2.691 8.283 1.00 95.88 609 ALA A C 1
ATOM 4967 O O . ALA A 1 609 ? 5.704 3.073 7.738 1.00 95.88 609 ALA A O 1
ATOM 4968 N N . TRP A 1 610 ? 3.688 2.080 7.602 1.00 95.19 610 TRP A N 1
ATOM 4969 C CA . TRP A 1 610 ? 3.753 1.865 6.157 1.00 95.19 610 TRP A CA 1
ATOM 4970 C C . TRP A 1 610 ? 3.954 3.195 5.440 1.00 95.19 610 TRP A C 1
ATOM 4972 O O . TRP A 1 610 ? 4.923 3.353 4.699 1.00 95.19 610 TRP A O 1
ATOM 4982 N N . ASN A 1 611 ? 3.104 4.181 5.739 1.00 92.12 611 ASN A N 1
ATOM 4983 C CA . ASN A 1 611 ? 3.161 5.494 5.118 1.00 92.12 611 ASN A CA 1
ATOM 4984 C C . ASN A 1 611 ? 4.511 6.177 5.366 1.00 92.12 611 ASN A C 1
ATOM 4986 O O . ASN A 1 611 ? 5.095 6.723 4.438 1.00 92.12 611 ASN A O 1
ATOM 4990 N N . MET A 1 612 ? 5.037 6.169 6.590 1.00 91.44 612 MET A N 1
ATOM 4991 C CA . MET A 1 612 ? 6.328 6.786 6.934 1.00 91.44 612 MET A CA 1
ATOM 4992 C C . MET A 1 612 ? 7.527 6.088 6.283 1.00 91.44 612 MET A C 1
ATOM 4994 O O . MET A 1 612 ? 8.549 6.727 6.034 1.00 91.44 612 MET A O 1
ATOM 4998 N N . SER A 1 613 ? 7.390 4.802 5.965 1.00 91.75 613 SER A N 1
ATOM 4999 C CA . SER A 1 613 ? 8.440 3.997 5.341 1.00 91.75 613 SER A CA 1
ATOM 5000 C C . SER A 1 613 ? 8.499 4.105 3.815 1.00 91.75 613 SER A C 1
ATOM 5002 O O . SER A 1 613 ? 9.447 3.603 3.212 1.00 91.75 613 SER A O 1
ATOM 5004 N N . THR A 1 614 ? 7.512 4.746 3.182 1.00 91.06 614 THR A N 1
ATOM 5005 C CA . THR A 1 614 ? 7.373 4.785 1.725 1.00 91.06 614 THR A CA 1
ATOM 5006 C C . THR A 1 614 ? 7.178 6.195 1.171 1.00 91.06 614 THR A C 1
ATOM 5008 O O . THR A 1 614 ? 6.697 7.119 1.835 1.00 91.06 614 THR A O 1
ATOM 5011 N N . LEU A 1 615 ? 7.569 6.366 -0.091 1.00 87.62 615 LEU A N 1
ATOM 5012 C CA . LEU A 1 615 ? 7.335 7.569 -0.876 1.00 87.62 615 LEU A CA 1
ATOM 5013 C C . LEU A 1 615 ? 6.715 7.194 -2.216 1.00 87.62 615 LEU A C 1
ATOM 5015 O O . LEU A 1 615 ? 7.341 6.510 -3.025 1.00 87.62 615 LEU A O 1
ATOM 5019 N N . ASP A 1 616 ? 5.512 7.691 -2.461 1.00 87.19 616 ASP A N 1
ATOM 5020 C CA . ASP A 1 616 ? 4.875 7.523 -3.756 1.00 87.19 616 ASP A CA 1
ATOM 5021 C C . ASP A 1 616 ? 5.501 8.449 -4.804 1.00 87.19 616 ASP A C 1
ATOM 5023 O O . ASP A 1 616 ? 5.659 9.656 -4.597 1.00 87.19 616 ASP A O 1
ATOM 5027 N N . GLU A 1 617 ? 5.844 7.863 -5.941 1.00 84.69 617 GLU A N 1
ATOM 5028 C CA . GLU A 1 617 ? 6.135 8.545 -7.189 1.00 84.69 617 GLU A CA 1
ATOM 5029 C C . GLU A 1 617 ? 5.056 8.115 -8.172 1.00 84.69 617 GLU A C 1
ATOM 5031 O O . GLU A 1 617 ? 5.105 7.010 -8.688 1.00 84.69 617 GLU A O 1
ATOM 5036 N N . SER A 1 618 ? 4.063 8.952 -8.435 1.00 76.88 618 SER A N 1
ATOM 5037 C CA . SER A 1 618 ? 3.048 8.674 -9.451 1.00 76.88 618 SER A CA 1
ATOM 5038 C C . SER A 1 618 ? 3.203 9.673 -10.594 1.00 76.88 618 SER A C 1
ATOM 5040 O O . SER A 1 618 ? 3.025 10.883 -10.438 1.00 76.88 618 SER A O 1
ATOM 5042 N N . TRP A 1 619 ? 3.595 9.171 -11.765 1.00 78.81 619 TRP A N 1
ATOM 5043 C CA . TRP A 1 619 ? 3.743 9.974 -12.978 1.00 78.81 619 TRP A CA 1
ATOM 5044 C C . TRP A 1 619 ? 3.324 9.194 -14.225 1.00 78.81 619 TRP A C 1
ATOM 5046 O O . TRP A 1 619 ? 3.505 7.986 -14.288 1.00 78.81 619 TRP A O 1
ATOM 5056 N N . GLY A 1 620 ? 2.805 9.874 -15.245 1.00 85.12 620 GLY A N 1
ATOM 5057 C CA . GLY A 1 620 ? 2.345 9.220 -16.477 1.00 85.12 620 GLY A CA 1
ATOM 5058 C C . GLY A 1 620 ? 0.994 8.509 -16.342 1.00 85.12 620 GLY A C 1
ATOM 5059 O O . GLY A 1 620 ? 0.266 8.721 -15.371 1.00 85.12 620 GLY A O 1
ATOM 5060 N N . ASP A 1 621 ? 0.669 7.693 -17.345 1.00 88.94 621 ASP A N 1
ATOM 5061 C CA . ASP A 1 621 ? -0.615 6.996 -17.461 1.00 88.94 621 ASP A CA 1
ATOM 5062 C C . ASP A 1 621 ? -0.647 5.678 -16.674 1.00 88.94 621 ASP A C 1
ATOM 5064 O O . ASP A 1 621 ? 0.357 4.965 -16.652 1.00 88.94 621 ASP A O 1
ATOM 5068 N N . PRO A 1 622 ? -1.811 5.302 -16.108 1.00 92.12 622 PRO A N 1
ATOM 5069 C CA . PRO A 1 622 ? -1.976 4.052 -15.381 1.00 92.12 622 PRO A CA 1
ATOM 5070 C C . PRO A 1 622 ? -1.699 2.815 -16.239 1.00 92.12 622 PRO A C 1
ATOM 5072 O O . PRO A 1 622 ? -2.230 2.663 -17.344 1.00 92.12 622 PRO A O 1
ATOM 5075 N N . ILE A 1 623 ? -0.902 1.903 -15.679 1.00 95.06 623 ILE A N 1
ATOM 5076 C CA . ILE A 1 623 ? -0.557 0.604 -16.262 1.00 95.06 623 ILE A CA 1
ATOM 5077 C C . ILE A 1 623 ? -1.544 -0.451 -15.729 1.00 95.06 623 ILE A C 1
ATOM 5079 O O . ILE A 1 623 ? -1.629 -0.617 -14.512 1.00 95.06 623 ILE A O 1
ATOM 5083 N N . PRO A 1 624 ? -2.293 -1.155 -16.600 1.00 95.75 624 PRO A N 1
ATOM 5084 C CA . PRO A 1 624 ? -3.211 -2.221 -16.189 1.00 95.75 624 PRO A CA 1
ATOM 5085 C C . PRO A 1 624 ? -2.543 -3.431 -15.531 1.00 95.75 624 PRO A C 1
ATOM 5087 O O . PRO A 1 624 ? -1.436 -3.816 -15.922 1.00 95.75 624 PRO A O 1
ATOM 5090 N N . SER A 1 625 ? -3.294 -4.113 -14.658 1.00 96.38 625 SER A N 1
ATOM 5091 C CA . SER A 1 625 ? -2.885 -5.376 -14.015 1.00 96.38 625 SER A CA 1
ATOM 5092 C C . SER A 1 625 ? -2.507 -6.460 -15.019 1.00 96.38 625 SER A C 1
ATOM 5094 O O . SER A 1 625 ? -1.564 -7.210 -14.788 1.00 96.38 625 SER A O 1
ATOM 5096 N N . SER A 1 626 ? -3.144 -6.472 -16.193 1.00 95.94 626 SER A N 1
ATOM 5097 C CA . SER A 1 626 ? -2.874 -7.424 -17.280 1.00 95.94 626 SER A CA 1
ATOM 5098 C C . SER A 1 626 ? -1.462 -7.345 -17.881 1.00 95.94 626 SER A C 1
ATOM 5100 O O . SER A 1 626 ? -1.104 -8.183 -18.711 1.00 95.94 626 SER A O 1
ATOM 5102 N N . PHE A 1 627 ? -0.677 -6.316 -17.545 1.00 96.56 627 PHE A N 1
ATOM 5103 C CA . PHE A 1 627 ? 0.737 -6.240 -17.919 1.00 96.56 627 PHE A CA 1
ATOM 5104 C C . PHE A 1 627 ? 1.653 -6.915 -16.895 1.00 96.56 627 PHE A C 1
ATOM 5106 O O . PHE A 1 627 ? 2.751 -7.327 -17.265 1.00 96.56 627 PHE A O 1
ATOM 5113 N N . TYR A 1 628 ? 1.227 -7.067 -15.639 1.00 96.00 628 TYR A N 1
ATOM 5114 C CA . TYR A 1 628 ? 1.996 -7.826 -14.661 1.00 96.00 628 TYR A CA 1
ATOM 5115 C C . TYR A 1 628 ? 2.010 -9.303 -15.047 1.00 96.00 628 TYR A C 1
ATOM 5117 O O . TYR A 1 628 ? 0.979 -9.855 -15.415 1.00 96.00 628 TYR A O 1
ATOM 5125 N N . ASP A 1 629 ? 3.183 -9.934 -14.978 1.00 93.00 629 ASP A N 1
ATOM 5126 C CA . ASP A 1 629 ? 3.373 -11.340 -15.360 1.00 93.00 629 ASP A CA 1
ATOM 5127 C C . ASP A 1 629 ? 2.904 -11.677 -16.793 1.00 93.00 629 ASP A C 1
ATOM 5129 O O . ASP A 1 629 ? 2.593 -12.815 -17.134 1.00 93.00 629 ASP A O 1
ATOM 5133 N N . ASN A 1 630 ? 2.848 -10.673 -17.676 1.00 94.94 630 ASN A N 1
ATOM 5134 C CA . ASN A 1 630 ? 2.529 -10.898 -19.076 1.00 94.94 630 ASN A CA 1
ATOM 5135 C C . ASN A 1 630 ? 3.733 -11.534 -19.786 1.00 94.94 630 ASN A C 1
ATOM 5137 O O . ASN A 1 630 ? 4.725 -10.855 -20.071 1.00 94.94 630 ASN A O 1
ATOM 5141 N N . HIS A 1 631 ? 3.613 -12.831 -20.077 1.00 94.12 631 HIS A N 1
ATOM 5142 C CA . HIS A 1 631 ? 4.659 -13.672 -20.669 1.00 94.12 631 HIS A CA 1
ATOM 5143 C C . HIS A 1 631 ? 4.807 -13.546 -22.188 1.00 94.12 631 HIS A C 1
ATOM 5145 O O . HIS A 1 631 ? 5.620 -14.266 -22.767 1.00 94.12 631 HIS A O 1
ATOM 5151 N N . VAL A 1 632 ? 4.058 -12.654 -22.853 1.00 93.56 632 VAL A N 1
ATOM 5152 C CA . VAL A 1 632 ? 4.195 -12.454 -24.304 1.00 93.56 632 VAL A CA 1
ATOM 5153 C C . VAL A 1 632 ? 5.645 -12.062 -24.610 1.00 93.56 632 VAL A C 1
ATOM 5155 O O . VAL A 1 632 ? 6.123 -11.054 -24.076 1.00 93.56 632 VAL A O 1
ATOM 5158 N N . PRO A 1 633 ? 6.373 -12.846 -25.425 1.00 91.44 633 PRO A N 1
ATOM 5159 C CA . PRO A 1 633 ? 7.751 -12.537 -25.758 1.00 91.44 633 PRO A CA 1
ATOM 5160 C C . PRO A 1 633 ? 7.796 -11.368 -26.740 1.00 91.44 633 PRO A C 1
ATOM 5162 O O . PRO A 1 633 ? 7.034 -11.307 -27.703 1.00 91.44 633 PRO A O 1
ATOM 5165 N N . VAL A 1 634 ? 8.726 -10.455 -26.504 1.00 92.62 634 VAL A N 1
ATOM 5166 C CA . VAL A 1 634 ? 9.062 -9.352 -27.399 1.00 92.62 634 VAL A CA 1
ATOM 5167 C C . VAL A 1 634 ? 10.565 -9.263 -27.562 1.00 92.62 634 VAL A C 1
ATOM 5169 O O . VAL A 1 634 ? 11.343 -9.736 -26.728 1.00 92.62 634 VAL A O 1
ATOM 5172 N N . TRP A 1 635 ? 10.974 -8.654 -28.660 1.00 89.81 635 TRP A N 1
ATOM 5173 C CA . TRP A 1 635 ? 12.377 -8.519 -29.009 1.00 89.81 635 TRP A CA 1
ATOM 5174 C C . TRP A 1 635 ? 12.849 -7.108 -28.692 1.00 89.81 635 TRP A C 1
ATOM 5176 O O . TRP A 1 635 ? 12.066 -6.171 -28.804 1.00 89.81 635 TRP A O 1
ATOM 5186 N N . ILE A 1 636 ? 14.103 -6.933 -28.288 1.00 88.19 636 ILE A N 1
ATOM 5187 C CA . ILE A 1 636 ? 14.684 -5.624 -27.988 1.00 88.19 636 ILE A CA 1
ATOM 5188 C C . ILE A 1 636 ? 16.081 -5.488 -28.604 1.00 88.19 636 ILE A C 1
ATOM 5190 O O . ILE A 1 636 ? 16.883 -6.426 -28.560 1.00 88.19 636 ILE A O 1
ATOM 5194 N N . THR A 1 637 ? 16.339 -4.316 -29.190 1.00 83.38 637 THR A N 1
ATOM 5195 C CA . THR A 1 637 ? 17.611 -3.895 -29.802 1.00 83.38 637 THR A CA 1
ATOM 5196 C C . THR A 1 637 ? 18.227 -2.719 -29.085 1.00 83.38 637 THR A C 1
ATOM 5198 O O . THR A 1 637 ? 17.456 -1.758 -28.818 1.00 83.38 637 THR A O 1
#

pLDDT: mean 74.79, std 21.75, range [24.02, 98.5]

Radius of gyration: 30.52 Å; chains: 1; bounding box: 90×85×87 Å

Sequence (637 aa):
MTPQILIVSQEEKHALDEEYKRTHEDHDGEHVCVLHERIIQDKLDVEASKRAEWEKSARWWRWLRQTYHPWHHHHRIRILAQTVRGLNFERELRGQAGVLRKVMTSPDLPGPGPLQRRPSYFRPTFFTPEYEMRVTWDTLLHKVCLMYSGYGGHSATQYSVHEGVRMVNLYVTGDSIYRERNLARTHAAITFRYWSWDMMPSDMTRPLATITIGHLVILAVRLGMQWRLLNLEKGMSADGSGYSLSSTTSDKLGLVFKLIAFAPKGPYRRLIPNKAVDKLICGILPGCSIMVRRDFDLIGPSRKCLLDLSLALDRNHILEQIGVPQQARQLLSDRVNIDRRSFPSLHNEIVPLLCTFLPLEGSDTVRHYAHCWVEKRKSVLHFWEGRYALLHYLKRTSRDLSMTWANQSLQAQPDHVRHLHKAESYLVELEDKFPKDFFGLKGREAIRGPASQDDPQAEATQKREAIVILCRSIHRWTDGFFRTLGLEGKDPQGRTHFENLVAAHLNMATHSTCSMYDSFSDSDMPSYPVADTRIPSEFDDILADVRALKDDVRPPWVLCRLIKEVEGYVKHMREGDHSVARYLQERGLKSTSEQIETAWWILMLRGIAWNMSTLDESWGDPIPSSFYDNHVPVWIT

Secondary structure (DSSP, 8-state):
-EEEEEEEEHHHHHHHHHHHHHHHTT-S--------HHHHHHHHHHHHHHHHHHHHSHHHHHHHHHH--HHHHHHHHHHHHHHTS------------------------------------------S-TTGGG--HHHHHHHHHHHHHHTT-TT--S--HHHHHHHHHHHTT--HHHHHHTTTBEEEEEEEE---GGGS-TT--SPPEEEEHHHHHHHHHHTT-EEEEEETTTEEEEEETTEEEEEEEETTTEEEEEEEEPPP-S---PPP-BHHHHHHHTTEE-B-TTTT-S-EE-B-TT--BTT-GGGTTSTTSHHHHHT--HHHHHHHHHHHHH-TTT---HHHHHHHHHBPP-PPTT----EE--TT-SSS---TTTSHHHHHHHHHHHHHHHHHHHHHTTTS-TTTS-HHHHHHHHHHHHHHHHHHH-HHHHTT-TTHHHHH-S--TTS-HHHHHHHHHHHHHHHHHHHHHHHHHHHHTTTTSBPTTS-BHHHHHHHHHHHHHHHHHHHHHHHS-TTTS--SPPPGGGS-GGGHHHHHHHHHT----S-HHHHHHHHHHHHHHHHHHHSSTT-HHHHHHTTT----HHHHHHHHHHHHHHHHHHHHH-EE---SSPPPGGGTT---EEEE-

Foldseek 3Di:
DAKAKEKDFLVVVVVLVVVQVVVPVDDDDFDPFEDDPVVVVVVVVVVVVVVVVVVPDPVVVVCCVVPDDPVVVVVVVVVVVDVVPDDDDDDDDDDDDDDDDDDDDDDDDDDDDDDDDDDDDDDPPDDDPPVVVLDDPVVLVVQLVVVVVCPPDPPPPPPDSSNSSNVVVCVSPPDPVQSVQFSQFIHIGIGDDDDDPVLDPPPDPDRWHKYFLLRVLLNCVQLVWFKPDDDQVVWTWIDDQQKIKTWDQDPRFGTEIEIGGGDGPDDDQGAQRGNQLSLQQQQKAAFACQQFVDIARQQAPVRDGLLPLLCLQPCSRVLVVLPQDPVLSVLSNVVCVVDVPQFAPLSVLCRLLGHHQRHGQPDLRFEGAHPNCPDPHDALLQALLSLVLLLVVLVVVLVVLCVVCVVDDPVPDDPLSVLSVVLSVLSVCCCVLPVCLSNRVQDPCLQQPPPPVPDDSVVSSVSSNVLLVSLVVLSVVLSVLCVVLQQSDAFPVRGGLSSLLSSLLSNLLSVLRVVVVVVQDPPNPPPPDDDPVPDDCVCVVVVVVVVVVVPPPDHVVVSVSSSSSSVSSLVQCQDDPSHSQVSSVVRPRPDDSSSSSSSNSSSSSSSNSSSSSHDYDYDHGRRGSCSNVRRHMYIYD